Protein AF-A0A5N5X842-F1 (afdb_monomer_lite)

Foldseek 3Di:
DPDPQFKWWKKWWWFDDDPDDIFIWIFTDRPVCNVDATQKIWFWDDDQQQWIHIDIDGRDRLVPDPRTDDIDTQDMDGPVCVVVLVVLLRPQDIDHHCVVVVDVADVVGGDDRVNSVVSSSVVVVVVVVLVVLLCPQQVLLLVQLVCCVPVRNVCNVVVVVVVVVVVVVCCVPVDDCVVVVVVPVVDPPPPVVVVVLDLPQLVVLVVQLLVLLLVLLVVLQDPDPPVVSNVVSVVVNVVSVVSNCCCQPPPRPPHLDNVVCCPDLLVLLLLLLLLLLLLVLLLLLCQLLLCCQQVVDRSSLSSSLSSLLQQLLSQLLVVLVVVCVVVVFLLVLLLVLLVQLLVLLVVLLVVLLVHDDSVCSNSSNPNSNSSNSNVNSSLVLQQLPDDPVCSVSSVSSSVVSSVNSNSNNNSNSLSQLSNQLLVQLVVLPPPPPDPVVSVCLSPPSCPLVVDDPSSSVSSNNSNSRSSSCSSVSSSVSSVVSNVSSVPRDTDGDD

Secondary structure (DSSP, 8-state):
------EEEEEEEEE--TTSSPEEEEEEEETT-TTS--SEEEEEEEETTBEEEEEEEET--GGG-TTEEEEEEEEEEEGGGHHHHHHHHHHS---B-THHHH-SS-SSPPP-HHHHHHHHHHHHHHHHHHHHHHHHHHSHHHHHHHHHHHH-HHHHHHTHHHHHHHHHHHHHHHS-THHHHHHHTT-SSHHHHHHTTS-HHHHHHHHHHHHHHHHHHHHTT--S--HHHHHHHHHHHHHHHHHHHHIIIII-SS-SS-HHHHTSTHHHHHHHHHHHHHHHHHHHHHHHHHHHHTS---HHHHHHHHHHHHHHHHHHHHHHHHHHHHH---HHHHHHHHHHHHHHHHHHHHHGGG---GGGGGGHHHHHHHHHHHHHHHHHHHHHHS-GGGHHHHHHHHHHHHHHHHHHHHHHHHHHHHHHHHHHHHHH-SS---HHHHHHHHH-TTGGGGS-HHHHHHHHHHHHHHHHTHHHHHHHHHHHHHHHHHHSPPPP--

Sequence (494 aa):
MSTETTTYNVYRVLFTQRGGPDHVGIALVPAQNEDQDPRRFYNVIGTVGLGMDYDPKPGYRFNADDSYKSPTFQFQLPKTRLAEFEQIARAAEVLYDPRVLTEAKPDPPARNCAAWVDDVLAQARNCLILLGVFSRRSLGAPVGGYLIATLGWRWSFLGQLPLILICIMIVSYGLPSSLNQRMVDTNQAGARSRVSDLDFGGIISFAIAVIILLFLIQSLNTTDDQPRLLYLLVPALAVAIAVFILVEAYWAKKPLIPLNLVKTFLGGYYLGQLLLIMGRSALSSNLVPYFVRVEKASDFLASFTYVVTAVGVSVGGLVSGAIIKQTKRYKVMTIIAVGLTVLWSILIFIRYRNGCFTWELVYLFPSGGANGILFSTQFIGMSLTAPKERLATSIGIYYLSQQLGFIVGPAASVAVVQRLFANRLLEGLEGLKEKQFIDRILNELRFPDTLSEEVQGIVRSSYLHGFQFVPLLGTLCTLIMFPIVLWEKEQRIE

Radius of gyration: 28.46 Å; chains: 1; bounding box: 66×62×83 Å

Organism: NCBI:txid41062

pLDDT: mean 79.67, std 12.11, range [36.75, 96.0]

InterPro domains:
  IPR011701 Major facilitator superfamily [PF07690] (139-410)
  IPR036259 MFS transporter superfamily [G3DSA:1.20.1250.20] (124-426)
  IPR036259 MFS transporter superfamily [SSF103473] (139-487)
  IPR046670 Protein of unknown function DUF6540 [PF20174] (10-125)

Structure (mmCIF, N/CA/C/O backbone):
data_AF-A0A5N5X842-F1
#
_entry.id   AF-A0A5N5X842-F1
#
loop_
_atom_site.group_PDB
_atom_site.id
_atom_site.type_symbol
_atom_site.label_atom_id
_atom_site.label_alt_id
_atom_site.label_comp_id
_atom_site.label_asym_id
_atom_site.label_entity_id
_atom_site.label_seq_id
_atom_site.pdbx_PDB_ins_code
_atom_site.Cartn_x
_atom_site.Cartn_y
_atom_site.Cartn_z
_atom_site.occupancy
_atom_site.B_iso_or_equiv
_atom_site.auth_seq_id
_atom_site.auth_comp_id
_atom_site.auth_asym_id
_atom_site.auth_atom_id
_atom_site.pdbx_PDB_model_num
ATOM 1 N N . MET A 1 1 ? -19.858 28.726 -37.741 1.00 36.75 1 MET A N 1
ATOM 2 C CA . MET A 1 1 ? -19.844 28.863 -36.267 1.00 36.75 1 MET A CA 1
ATOM 3 C C . MET A 1 1 ? -18.474 28.421 -35.783 1.00 36.75 1 MET A C 1
ATOM 5 O O . MET A 1 1 ? -18.122 27.280 -36.048 1.00 36.75 1 MET A O 1
ATOM 9 N N . SER A 1 2 ? -17.659 29.297 -35.180 1.00 43.47 2 SER A N 1
ATOM 10 C CA . SER A 1 2 ? -16.378 28.856 -34.610 1.00 43.47 2 SER A CA 1
ATOM 11 C C . SER A 1 2 ? -16.674 28.004 -33.385 1.00 43.47 2 SER A C 1
ATOM 13 O O . SER A 1 2 ? -17.078 28.533 -32.352 1.00 43.47 2 SER A O 1
ATOM 15 N N . THR A 1 3 ? -16.508 26.692 -33.510 1.00 53.12 3 THR A N 1
ATOM 16 C CA . THR A 1 3 ? -16.485 25.784 -32.368 1.00 53.12 3 THR A CA 1
ATOM 17 C C . THR A 1 3 ? -15.419 26.283 -31.403 1.00 53.12 3 THR A C 1
ATOM 19 O O . THR A 1 3 ? -14.237 26.352 -31.754 1.00 53.12 3 THR A O 1
ATOM 22 N N . GLU A 1 4 ? -15.834 26.709 -30.210 1.00 63.12 4 GLU A N 1
ATOM 23 C CA . GLU A 1 4 ? -14.895 27.087 -29.165 1.00 63.12 4 GLU A CA 1
ATOM 24 C C . GLU A 1 4 ? -13.943 25.917 -28.924 1.00 63.12 4 GLU A C 1
ATOM 26 O O . GLU A 1 4 ? -14.364 24.791 -28.669 1.00 63.12 4 GLU A O 1
ATOM 31 N N . THR A 1 5 ? -12.641 26.171 -29.052 1.00 65.25 5 THR A N 1
ATOM 32 C CA . THR A 1 5 ? -11.627 25.154 -28.786 1.00 65.25 5 THR A CA 1
ATOM 33 C C . THR A 1 5 ? -11.741 24.726 -27.330 1.00 65.25 5 THR A C 1
ATOM 35 O O . THR A 1 5 ? -11.514 25.544 -26.441 1.00 65.25 5 THR A O 1
ATOM 38 N N . THR A 1 6 ? -12.082 23.469 -27.070 1.00 74.25 6 THR A N 1
ATOM 39 C CA . THR A 1 6 ? -12.158 22.928 -25.704 1.00 74.25 6 THR A CA 1
ATOM 40 C C . THR A 1 6 ? -10.899 22.137 -25.351 1.00 74.25 6 THR A C 1
ATOM 42 O O . THR A 1 6 ? -10.474 22.135 -24.192 1.00 74.25 6 THR A O 1
ATOM 45 N N . THR A 1 7 ? -10.231 21.550 -26.348 1.00 81.25 7 THR A N 1
ATOM 46 C CA . THR A 1 7 ? -9.018 20.737 -26.184 1.00 81.25 7 THR A CA 1
ATOM 47 C C . THR A 1 7 ? -8.018 20.972 -27.317 1.00 81.25 7 THR A C 1
ATOM 49 O O . THR A 1 7 ? -8.387 21.283 -28.448 1.00 81.25 7 THR A O 1
ATOM 52 N N . TYR A 1 8 ? -6.734 20.813 -27.008 1.00 84.00 8 TYR A N 1
ATOM 53 C CA . TYR A 1 8 ? -5.620 20.867 -27.948 1.00 84.00 8 TYR A CA 1
ATOM 54 C C . TYR A 1 8 ? -4.938 19.498 -28.033 1.00 84.00 8 TYR A C 1
ATOM 56 O O . TYR A 1 8 ? -4.604 18.906 -27.011 1.00 84.00 8 TYR A O 1
ATOM 64 N N . ASN A 1 9 ? -4.679 19.014 -29.239 1.00 84.88 9 ASN A N 1
ATOM 65 C CA . ASN A 1 9 ? -3.755 17.922 -29.507 1.00 84.88 9 ASN A CA 1
ATOM 66 C C . ASN A 1 9 ? -2.319 18.468 -29.467 1.00 84.88 9 ASN A C 1
ATOM 68 O O . ASN A 1 9 ? -1.992 19.426 -30.173 1.00 84.88 9 ASN A O 1
ATOM 72 N N . VAL A 1 10 ? -1.469 17.870 -28.631 1.00 86.25 10 VAL A N 1
ATOM 73 C CA . VAL A 1 10 ? -0.048 18.219 -28.511 1.00 86.25 10 VAL A CA 1
ATOM 74 C C . VAL A 1 10 ? 0.764 17.309 -29.429 1.00 86.25 10 VAL A C 1
ATOM 76 O O . VAL A 1 10 ? 0.723 16.084 -29.287 1.00 86.25 10 VAL A O 1
ATOM 79 N N . TYR A 1 11 ? 1.527 17.903 -30.343 1.00 84.44 11 TYR A N 1
ATOM 80 C CA . TYR A 1 11 ? 2.399 17.205 -31.285 1.00 84.44 11 TYR A CA 1
ATOM 81 C C . TYR A 1 11 ? 3.862 17.572 -31.055 1.00 84.44 11 TYR A C 1
ATOM 83 O O . TYR A 1 11 ? 4.199 18.729 -30.815 1.00 84.44 11 TYR A O 1
ATOM 91 N N . ARG A 1 12 ? 4.738 16.579 -31.199 1.00 87.94 12 ARG A N 1
ATOM 92 C CA . ARG A 1 12 ? 6.176 16.766 -31.401 1.00 87.94 12 ARG A CA 1
ATOM 93 C C . ARG A 1 12 ? 6.418 16.885 -32.900 1.00 87.94 12 ARG A C 1
ATOM 95 O O . ARG A 1 12 ? 6.076 15.959 -33.631 1.00 87.94 12 ARG A O 1
ATOM 102 N N . VAL A 1 13 ? 6.976 17.999 -33.351 1.00 86.62 13 VAL A N 1
ATOM 103 C CA . VAL A 1 13 ? 7.176 18.285 -34.777 1.00 86.62 13 VAL A CA 1
ATOM 104 C C . VAL A 1 13 ? 8.664 18.312 -35.091 1.00 86.62 13 VAL A C 1
ATOM 106 O O . VAL A 1 13 ? 9.427 18.952 -34.368 1.00 86.62 13 VAL A O 1
ATOM 109 N N . LEU A 1 14 ? 9.066 17.605 -36.149 1.00 85.75 14 LEU A N 1
ATOM 110 C CA . LEU A 1 14 ? 10.451 17.545 -36.616 1.00 85.75 14 LEU A CA 1
ATOM 111 C C . LEU A 1 14 ? 10.645 18.354 -37.901 1.00 85.75 14 LEU A C 1
ATOM 113 O O . LEU A 1 14 ? 9.838 18.239 -38.828 1.00 85.75 14 LEU A O 1
ATOM 117 N N . PHE A 1 15 ? 11.760 19.080 -37.964 1.00 84.62 15 PHE A N 1
ATOM 118 C CA . PHE A 1 15 ? 12.214 19.847 -39.122 1.00 84.62 15 PHE A CA 1
ATOM 119 C C . PHE A 1 15 ? 13.659 19.483 -39.473 1.00 84.62 15 PHE A C 1
ATOM 121 O O . PHE A 1 15 ? 14.496 19.302 -38.590 1.00 84.62 15 PHE A O 1
ATOM 128 N N . THR A 1 16 ? 13.978 19.408 -40.758 1.00 82.50 16 THR A N 1
ATOM 129 C CA . THR A 1 16 ? 15.324 19.121 -41.253 1.00 82.50 16 THR A CA 1
ATOM 130 C C . THR A 1 16 ? 16.170 20.389 -41.316 1.00 82.50 16 THR A C 1
ATOM 132 O O . THR A 1 16 ? 15.768 21.394 -41.895 1.00 82.50 16 THR A O 1
ATOM 135 N N . GLN A 1 17 ? 17.377 20.339 -40.748 1.00 77.19 17 GLN A N 1
ATOM 136 C CA . GLN A 1 17 ? 18.337 21.444 -40.791 1.00 77.19 17 GLN A CA 1
ATOM 137 C C . GLN A 1 17 ? 19.502 21.141 -41.739 1.00 77.19 17 GLN A C 1
ATOM 139 O O . GLN A 1 17 ? 19.972 20.008 -41.845 1.00 77.19 17 GLN A O 1
ATOM 144 N N . ARG A 1 18 ? 20.008 22.172 -42.430 1.00 64.25 18 ARG A N 1
ATOM 145 C CA . ARG A 1 18 ? 21.217 22.050 -43.256 1.00 64.25 18 ARG A CA 1
ATOM 146 C C . ARG A 1 18 ? 22.454 22.092 -42.358 1.00 64.25 18 ARG A C 1
ATOM 148 O O . ARG A 1 18 ? 22.755 23.130 -41.782 1.00 64.25 18 ARG A O 1
ATOM 155 N N . GLY A 1 19 ? 23.178 20.975 -42.278 1.00 64.75 19 GLY A N 1
ATOM 156 C CA . GLY A 1 19 ? 24.481 20.901 -41.604 1.00 64.75 19 GLY A CA 1
ATOM 157 C C . GLY A 1 19 ? 24.446 20.586 -40.102 1.00 64.75 19 GLY A C 1
ATOM 158 O O . GLY A 1 19 ? 25.477 20.718 -39.451 1.00 64.75 19 GLY A O 1
ATOM 159 N N . GLY A 1 20 ? 23.306 20.147 -39.553 1.00 65.31 20 GLY A N 1
ATOM 160 C CA . GLY A 1 20 ? 23.152 19.793 -38.135 1.00 65.31 20 GLY A CA 1
ATOM 161 C C . GLY A 1 20 ? 22.028 18.773 -37.883 1.00 65.31 20 GLY A C 1
ATOM 162 O O . GLY A 1 20 ? 21.376 18.345 -38.836 1.00 65.31 20 GLY A O 1
ATOM 163 N N . PRO A 1 21 ? 21.812 18.341 -36.624 1.00 68.81 21 PRO A N 1
ATOM 164 C CA . PRO A 1 21 ? 20.711 17.443 -36.264 1.00 68.81 21 PRO A CA 1
ATOM 165 C C . PRO A 1 21 ? 19.336 18.087 -36.515 1.00 68.81 21 PRO A C 1
ATOM 167 O O . PRO A 1 21 ? 19.200 19.305 -36.441 1.00 68.81 21 PRO A O 1
ATOM 170 N N . ASP A 1 22 ? 18.315 17.263 -36.784 1.00 80.00 22 ASP A N 1
ATOM 171 C CA . ASP A 1 22 ? 16.934 17.723 -37.004 1.00 80.00 22 ASP A CA 1
ATOM 172 C C . ASP A 1 22 ? 16.458 18.618 -35.834 1.00 80.00 22 ASP A C 1
ATOM 174 O O . ASP A 1 22 ? 16.663 18.306 -34.656 1.00 80.00 22 ASP A O 1
ATOM 178 N N . HIS A 1 23 ? 15.791 19.725 -36.160 1.00 82.19 23 HIS A N 1
ATOM 179 C CA . HIS A 1 23 ? 15.178 20.623 -35.187 1.00 82.19 23 HIS A CA 1
ATOM 180 C C . HIS A 1 23 ? 13.845 20.060 -34.706 1.00 82.19 23 HIS A C 1
ATOM 182 O O . HIS A 1 23 ? 13.062 19.524 -35.492 1.00 82.19 23 HIS A O 1
ATOM 188 N N . VAL A 1 24 ? 13.566 20.209 -33.413 1.00 85.31 24 VAL A N 1
ATOM 189 C CA . VAL A 1 24 ? 12.345 19.689 -32.796 1.00 85.31 24 VAL A CA 1
ATOM 190 C C . VAL A 1 24 ? 11.625 20.808 -32.058 1.00 85.31 24 VAL A C 1
ATOM 192 O O . VAL A 1 24 ? 12.235 21.542 -31.283 1.00 85.31 24 VAL A O 1
ATOM 195 N N . GLY A 1 25 ? 10.315 20.906 -32.278 1.00 86.12 25 GLY A N 1
ATOM 196 C CA . GLY A 1 25 ? 9.429 21.820 -31.559 1.00 86.12 25 GLY A CA 1
ATOM 197 C C . GLY A 1 25 ? 8.130 21.147 -31.124 1.00 86.12 25 GLY A C 1
ATOM 198 O O . GLY A 1 25 ? 7.843 20.001 -31.483 1.00 86.12 25 GLY A O 1
ATOM 199 N N . ILE A 1 26 ? 7.335 21.869 -30.340 1.00 87.50 26 ILE A N 1
ATOM 200 C CA . ILE A 1 26 ? 6.033 21.420 -29.848 1.00 87.50 26 ILE A CA 1
ATOM 201 C C . ILE A 1 26 ? 4.943 22.251 -30.505 1.00 87.50 26 ILE A C 1
ATOM 203 O O . ILE A 1 26 ? 4.969 23.477 -30.446 1.00 87.50 26 ILE A O 1
ATOM 207 N N . ALA A 1 27 ? 3.945 21.588 -31.074 1.00 86.81 27 ALA A N 1
ATOM 208 C CA . ALA A 1 27 ? 2.774 22.257 -31.607 1.00 86.81 27 ALA A CA 1
ATOM 209 C C . ALA A 1 27 ? 1.499 21.884 -30.857 1.00 86.81 27 ALA A C 1
ATOM 211 O O . ALA A 1 27 ? 1.288 20.720 -30.517 1.00 86.81 27 ALA A O 1
ATOM 212 N N . LEU A 1 28 ? 0.621 22.868 -30.661 1.00 85.19 28 LEU A N 1
ATOM 213 C CA . LEU A 1 28 ? -0.736 22.658 -30.170 1.00 85.19 28 LEU A CA 1
ATOM 214 C C . LEU A 1 28 ? -1.756 22.975 -31.263 1.00 85.19 28 LEU A C 1
ATOM 216 O O . LEU A 1 28 ? -1.876 24.114 -31.728 1.00 85.19 28 LEU A O 1
ATOM 220 N N . VAL A 1 29 ? -2.519 21.950 -31.635 1.00 83.88 29 VAL A N 1
ATOM 221 C CA . VAL A 1 29 ? -3.569 22.015 -32.658 1.00 83.88 29 VAL A CA 1
ATOM 222 C C . VAL A 1 29 ? -4.925 21.793 -31.984 1.00 83.88 29 VAL A C 1
ATOM 224 O O . VAL A 1 29 ? -5.058 20.842 -31.219 1.00 83.88 29 VAL A O 1
ATOM 227 N N . PRO A 1 30 ? -5.937 22.651 -32.188 1.00 81.50 30 PRO A N 1
ATOM 228 C CA . PRO A 1 30 ? -7.290 22.422 -31.675 1.00 81.50 30 PRO A CA 1
ATOM 229 C C . PRO A 1 30 ? -7.849 21.057 -32.106 1.00 81.50 30 PRO A C 1
ATOM 231 O O . PRO A 1 30 ? -7.972 20.796 -33.297 1.00 81.50 30 PRO A O 1
ATOM 234 N N . ALA A 1 31 ? -8.251 20.205 -31.160 1.00 73.88 31 ALA A N 1
ATOM 235 C CA . ALA A 1 31 ? -8.736 18.856 -31.484 1.00 73.88 31 ALA A CA 1
ATOM 236 C C . ALA A 1 31 ? -10.083 18.863 -32.233 1.00 73.88 31 ALA A C 1
ATOM 238 O O . ALA A 1 31 ? -10.431 17.902 -32.905 1.00 73.88 31 ALA A O 1
ATOM 239 N N . GLN A 1 32 ? -10.854 19.949 -32.117 1.00 71.62 32 GLN A N 1
ATOM 240 C CA . GLN A 1 32 ? -12.132 20.123 -32.819 1.00 71.62 32 GLN A CA 1
ATOM 241 C C . GLN A 1 32 ? -11.957 20.497 -34.298 1.00 71.62 32 GLN A C 1
ATOM 243 O O . GLN A 1 32 ? -12.951 20.592 -35.011 1.00 71.62 32 GLN A O 1
ATOM 248 N N . ASN A 1 33 ? -10.732 20.795 -34.739 1.00 67.69 33 ASN A N 1
ATOM 249 C CA . ASN A 1 33 ? -10.465 21.278 -36.088 1.00 67.69 33 ASN A CA 1
ATOM 250 C C . ASN A 1 33 ? -9.050 20.857 -36.518 1.00 67.69 33 ASN A C 1
ATOM 252 O O . ASN A 1 33 ? -8.159 21.697 -36.631 1.00 67.69 33 ASN A O 1
ATOM 256 N N . GLU A 1 34 ? -8.837 19.548 -36.693 1.00 57.22 34 GLU A N 1
ATOM 257 C CA . GLU A 1 34 ? -7.532 18.984 -37.089 1.00 57.22 34 GLU A CA 1
ATOM 258 C C . GLU A 1 34 ? -7.070 19.466 -38.475 1.00 57.22 34 GLU A C 1
ATOM 260 O O . GLU A 1 34 ? -5.869 19.601 -38.693 1.00 57.22 34 GLU A O 1
ATOM 265 N N . ASP A 1 35 ? -8.010 19.814 -39.364 1.00 56.47 35 ASP A N 1
ATOM 266 C CA . ASP A 1 35 ? -7.732 20.357 -40.703 1.00 56.47 35 ASP A CA 1
ATOM 267 C C . ASP A 1 35 ? -7.335 21.845 -40.697 1.00 56.47 35 ASP A C 1
ATOM 269 O O . ASP A 1 35 ? -6.898 22.378 -41.718 1.00 56.47 35 ASP A O 1
ATOM 273 N N . GLN A 1 36 ? -7.496 22.551 -39.568 1.00 54.28 36 GLN A N 1
ATOM 274 C CA . GLN A 1 36 ? -7.064 23.942 -39.447 1.00 54.28 36 GLN A CA 1
ATOM 275 C C . GLN A 1 36 ? -5.668 24.043 -38.847 1.00 54.28 36 GLN A C 1
ATOM 277 O O . GLN A 1 36 ? -5.344 23.424 -37.836 1.00 54.28 36 GLN A O 1
ATOM 282 N N . ASP A 1 37 ? -4.882 24.914 -39.474 1.00 55.12 37 ASP A N 1
ATOM 283 C CA . ASP A 1 37 ? -3.498 25.203 -39.148 1.00 55.12 37 ASP A CA 1
ATOM 284 C C . ASP A 1 37 ? -3.194 25.302 -37.638 1.00 55.12 37 ASP A C 1
ATOM 286 O O . ASP A 1 37 ? -4.011 25.791 -36.842 1.00 55.12 37 ASP A O 1
ATOM 290 N N . PRO A 1 38 ? -1.970 24.923 -37.236 1.00 56.31 38 PRO A N 1
ATOM 291 C CA . PRO A 1 38 ? -1.533 24.967 -35.850 1.00 56.31 38 PRO A CA 1
ATOM 292 C C . PRO A 1 38 ? -1.663 26.373 -35.282 1.00 56.31 38 PRO A C 1
ATOM 294 O O . PRO A 1 38 ? -1.144 27.345 -35.830 1.00 56.31 38 PRO A O 1
ATOM 297 N N . ARG A 1 39 ? -2.337 26.498 -34.138 1.00 64.25 39 ARG A N 1
ATOM 298 C CA . ARG A 1 39 ? -2.555 27.817 -33.536 1.00 64.25 39 ARG A CA 1
ATOM 299 C C . ARG A 1 39 ? -1.385 28.275 -32.685 1.00 64.25 39 ARG A C 1
ATOM 301 O O . ARG A 1 39 ? -1.274 29.474 -32.442 1.00 64.25 39 ARG A O 1
ATOM 308 N N . ARG A 1 40 ? -0.542 27.360 -32.197 1.00 80.50 40 ARG A N 1
ATOM 309 C CA . ARG A 1 40 ? 0.602 27.686 -31.334 1.00 80.50 40 ARG A CA 1
ATOM 310 C C . ARG A 1 40 ? 1.743 26.704 -31.560 1.00 80.50 40 ARG A C 1
ATOM 312 O O . ARG A 1 40 ? 1.528 25.493 -31.509 1.00 80.50 40 ARG A O 1
ATOM 319 N N . PHE A 1 41 ? 2.935 27.238 -31.779 1.00 83.94 41 PHE A N 1
ATOM 320 C CA . PHE A 1 41 ? 4.171 26.481 -31.898 1.00 83.94 41 PHE A CA 1
ATOM 321 C C . PHE A 1 41 ? 5.186 27.023 -30.895 1.00 83.94 41 PHE A C 1
ATOM 323 O O . PHE A 1 41 ? 5.341 28.233 -30.753 1.00 83.94 41 PHE A O 1
ATOM 330 N N . TYR A 1 42 ? 5.851 26.122 -30.186 1.00 86.44 42 TYR A N 1
ATOM 331 C CA . TYR A 1 42 ? 6.841 26.437 -29.170 1.00 86.44 42 TYR A CA 1
ATOM 332 C C . TYR A 1 42 ? 8.123 25.716 -29.530 1.00 86.44 42 TYR A C 1
ATOM 334 O O . TYR A 1 42 ? 8.143 24.488 -29.649 1.00 86.44 42 TYR A O 1
ATOM 342 N N . ASN A 1 43 ? 9.192 26.472 -29.700 1.00 86.19 43 ASN A N 1
ATOM 343 C CA . ASN A 1 43 ? 10.504 25.913 -29.931 1.00 86.19 43 ASN A CA 1
ATOM 344 C C . ASN A 1 43 ? 11.566 26.739 -29.216 1.00 86.19 43 ASN A C 1
ATOM 346 O O . ASN A 1 43 ? 11.295 27.712 -28.509 1.00 86.19 43 ASN A O 1
ATOM 350 N N . VAL A 1 44 ? 12.790 26.275 -29.392 1.00 80.38 44 VAL A N 1
ATOM 351 C CA . VAL A 1 44 ? 13.979 26.882 -28.836 1.00 80.38 44 VAL A CA 1
ATOM 352 C C . VAL A 1 44 ? 14.979 27.041 -29.971 1.00 80.38 44 VAL A C 1
ATOM 354 O O . VAL A 1 44 ? 15.313 26.059 -30.636 1.00 80.38 44 VAL A O 1
ATOM 357 N N . ILE A 1 45 ? 15.428 28.268 -30.218 1.00 76.38 45 ILE A N 1
ATOM 358 C CA . ILE A 1 45 ? 16.303 28.623 -31.339 1.00 76.38 45 ILE A CA 1
ATOM 359 C C . ILE A 1 45 ? 17.642 29.098 -30.787 1.00 76.38 45 ILE A C 1
ATOM 361 O O . ILE A 1 45 ? 17.696 29.804 -29.791 1.00 76.38 45 ILE A O 1
ATOM 365 N N . GLY A 1 46 ? 18.736 28.711 -31.428 1.00 72.00 46 GLY A N 1
ATOM 366 C CA . GLY A 1 46 ? 20.077 29.124 -31.040 1.00 72.00 46 GLY A CA 1
ATOM 367 C C . GLY A 1 46 ? 21.101 28.082 -31.443 1.00 72.00 46 GLY A C 1
ATOM 368 O O . GLY A 1 46 ? 20.800 27.154 -32.198 1.00 72.00 46 GLY A O 1
ATOM 369 N N . THR A 1 47 ? 22.318 28.237 -30.936 1.00 71.38 47 THR A N 1
ATOM 370 C CA . THR A 1 47 ? 23.408 27.312 -31.246 1.00 71.38 47 THR A CA 1
ATOM 371 C C . THR A 1 47 ? 23.580 26.350 -30.080 1.00 71.38 47 THR A C 1
ATOM 373 O O . THR A 1 47 ? 23.716 26.776 -28.934 1.00 71.38 47 THR A O 1
ATOM 376 N N . VAL A 1 48 ? 23.560 25.043 -30.361 1.00 68.19 48 VAL A N 1
ATOM 377 C CA . VAL A 1 48 ? 23.710 23.997 -29.335 1.00 68.19 48 VAL A CA 1
ATOM 378 C C . VAL A 1 48 ? 24.970 24.276 -28.505 1.00 68.19 48 VAL A C 1
ATOM 380 O O . VAL A 1 48 ? 26.055 24.394 -29.062 1.00 68.19 48 VAL A O 1
ATOM 383 N N . GLY A 1 49 ? 24.815 24.423 -27.185 1.00 62.94 49 GLY A N 1
ATOM 384 C CA . GLY A 1 49 ? 25.902 24.715 -26.239 1.00 62.94 49 GLY A CA 1
ATOM 385 C C . GLY A 1 49 ? 26.291 26.189 -26.074 1.00 62.94 49 GLY A C 1
ATOM 386 O O . GLY A 1 49 ? 26.835 26.553 -25.039 1.00 62.94 49 GLY A O 1
ATOM 387 N N . LEU A 1 50 ? 25.965 27.063 -27.024 1.00 65.31 50 LEU A N 1
ATOM 388 C CA . LEU A 1 50 ? 26.339 28.487 -26.993 1.00 65.31 50 LEU A CA 1
ATOM 389 C C . LEU A 1 50 ? 25.238 29.409 -26.460 1.00 65.31 50 LEU A C 1
ATOM 391 O O . LEU A 1 50 ? 25.438 30.617 -26.356 1.00 65.31 50 LEU A O 1
ATOM 395 N N . GLY A 1 51 ? 24.094 28.835 -26.100 1.00 66.19 51 GLY A N 1
ATOM 396 C CA . GLY A 1 51 ? 22.899 29.571 -25.732 1.00 66.19 51 GLY A CA 1
ATOM 397 C C . GLY A 1 51 ? 21.799 29.340 -26.755 1.00 66.19 51 GLY A C 1
ATOM 398 O O . GLY A 1 51 ? 22.003 29.316 -27.973 1.00 66.19 51 GLY A O 1
ATOM 399 N N . MET A 1 52 ? 20.616 29.119 -26.219 1.00 73.31 52 MET A N 1
ATOM 400 C CA . MET A 1 52 ? 19.403 28.861 -26.953 1.00 73.31 52 MET A CA 1
ATOM 401 C C . MET A 1 52 ? 18.310 29.697 -26.281 1.00 73.31 52 MET A C 1
ATOM 403 O O . MET A 1 52 ? 18.305 29.808 -25.057 1.00 73.31 52 MET A O 1
ATOM 407 N N . ASP A 1 53 ? 17.411 30.280 -27.064 1.00 78.00 53 ASP A N 1
ATOM 408 C CA . ASP A 1 53 ? 16.346 31.159 -26.591 1.00 78.00 53 ASP A CA 1
ATOM 409 C C . ASP A 1 53 ? 14.980 30.552 -26.905 1.00 78.00 53 ASP A C 1
ATOM 411 O O . ASP A 1 53 ? 14.762 29.948 -27.958 1.00 78.00 53 ASP A O 1
ATOM 415 N N . TYR A 1 54 ? 14.048 30.705 -25.967 1.00 79.94 54 TYR A N 1
ATOM 416 C CA . TYR A 1 54 ? 12.664 30.276 -26.134 1.00 79.94 54 TYR A CA 1
ATOM 417 C C . TYR A 1 54 ? 11.920 31.214 -27.095 1.00 79.94 54 TYR A C 1
ATOM 419 O O . TYR A 1 54 ? 11.743 32.393 -26.785 1.00 79.94 54 TYR A O 1
ATOM 427 N N . ASP A 1 55 ? 11.446 30.681 -28.225 1.00 80.81 55 ASP A N 1
ATOM 428 C CA . ASP A 1 55 ? 10.766 31.439 -29.285 1.00 80.81 55 ASP A CA 1
ATOM 429 C C . ASP A 1 55 ? 9.323 30.929 -29.496 1.00 80.81 55 ASP A C 1
ATOM 431 O O . ASP A 1 55 ? 9.064 30.008 -30.273 1.00 80.81 55 ASP A O 1
ATOM 435 N N . PRO A 1 56 ? 8.327 31.462 -28.766 1.00 82.06 56 PRO A N 1
ATOM 436 C CA . PRO A 1 56 ? 6.938 31.077 -28.966 1.00 82.06 56 PRO A CA 1
ATOM 437 C C . PRO A 1 56 ? 6.379 31.730 -30.239 1.00 82.06 56 PRO A C 1
ATOM 439 O O . PRO A 1 56 ? 6.221 32.949 -30.305 1.00 82.06 56 PRO A O 1
ATOM 442 N N . LYS A 1 57 ? 5.977 30.919 -31.222 1.00 81.69 57 LYS A N 1
ATOM 443 C CA . LYS A 1 57 ? 5.353 31.384 -32.469 1.00 81.69 57 LYS A CA 1
ATOM 444 C C . LYS A 1 57 ? 3.838 31.129 -32.465 1.00 81.69 57 LYS A C 1
ATOM 446 O O . LYS A 1 57 ? 3.387 30.014 -32.766 1.00 81.69 57 LYS A O 1
ATOM 451 N N . PRO A 1 58 ? 3.006 32.133 -32.134 1.00 76.38 58 PRO A N 1
ATOM 452 C CA . PRO A 1 58 ? 1.560 32.015 -32.281 1.00 76.38 58 PRO A CA 1
ATOM 453 C C . PRO A 1 58 ? 1.177 31.963 -33.769 1.00 76.38 58 PRO A C 1
ATOM 455 O O . PRO A 1 58 ? 1.678 32.737 -34.577 1.00 76.38 58 PRO A O 1
ATOM 458 N N . GLY A 1 59 ? 0.278 31.049 -34.137 1.00 68.75 59 GLY A N 1
ATOM 459 C CA . GLY A 1 59 ? -0.245 30.902 -35.502 1.00 68.75 59 GLY A CA 1
ATOM 460 C C . GLY A 1 59 ? 0.742 30.345 -36.534 1.00 68.75 59 GLY A C 1
ATOM 461 O O . GLY A 1 59 ? 0.521 30.514 -37.732 1.00 68.75 59 GLY A O 1
ATOM 462 N N . TYR A 1 60 ? 1.838 29.714 -36.100 1.00 74.94 60 TYR A N 1
ATOM 463 C CA . TYR A 1 60 ? 2.856 29.186 -37.008 1.00 74.94 60 TYR A CA 1
ATOM 464 C C . TYR A 1 60 ? 2.368 27.966 -37.798 1.00 74.94 60 TYR A C 1
ATOM 466 O O . TYR A 1 60 ? 2.039 26.923 -37.227 1.00 74.94 60 TYR A O 1
ATOM 474 N N . ARG A 1 61 ? 2.403 28.075 -39.128 1.00 72.75 61 ARG A N 1
ATOM 475 C CA . ARG A 1 61 ? 2.041 27.002 -40.061 1.00 72.75 61 ARG A CA 1
ATOM 476 C C . ARG A 1 61 ? 3.232 26.097 -40.344 1.00 72.75 61 ARG A C 1
ATOM 478 O O . ARG A 1 61 ? 3.865 26.212 -41.386 1.00 72.75 61 ARG A O 1
ATOM 485 N N . PHE A 1 62 ? 3.523 25.173 -39.431 1.00 71.94 62 PHE A N 1
ATOM 486 C CA . PHE A 1 62 ? 4.658 24.265 -39.621 1.00 71.94 62 PHE A CA 1
ATOM 487 C C . PHE A 1 62 ? 4.507 23.324 -40.827 1.00 71.94 62 PHE A C 1
ATOM 489 O O . PHE A 1 62 ? 5.513 22.934 -41.394 1.00 71.94 62 PHE A O 1
ATOM 496 N N . ASN A 1 63 ? 3.282 22.983 -41.251 1.00 70.69 63 ASN A N 1
ATOM 497 C CA . ASN A 1 63 ? 3.051 22.121 -42.422 1.00 70.69 63 ASN A CA 1
ATOM 498 C C . ASN A 1 63 ? 3.417 22.789 -43.760 1.00 70.69 63 ASN A C 1
ATOM 500 O O . ASN A 1 63 ? 3.554 22.094 -44.758 1.00 70.69 63 ASN A O 1
ATOM 504 N N . ALA A 1 64 ? 3.519 24.122 -43.794 1.00 73.81 64 ALA A N 1
ATOM 505 C CA . ALA A 1 64 ? 3.853 24.888 -44.996 1.00 73.81 64 ALA A CA 1
ATOM 506 C C . ALA A 1 64 ? 5.361 25.175 -45.119 1.00 73.81 64 ALA A C 1
ATOM 508 O O . ALA A 1 64 ? 5.781 25.850 -46.053 1.00 73.81 64 ALA A O 1
ATOM 509 N N . ASP A 1 65 ? 6.155 24.721 -44.150 1.00 76.75 65 ASP A N 1
ATOM 510 C CA . ASP A 1 65 ? 7.600 24.901 -44.122 1.00 76.75 65 ASP A CA 1
ATOM 511 C C . ASP A 1 65 ? 8.273 23.772 -44.915 1.00 76.75 65 ASP A C 1
ATOM 513 O O . ASP A 1 65 ? 8.067 22.598 -44.610 1.00 76.75 65 ASP A O 1
ATOM 517 N N . ASP A 1 66 ? 9.106 24.110 -45.901 1.00 74.62 66 ASP A N 1
ATOM 518 C CA . ASP A 1 66 ? 9.819 23.131 -46.739 1.00 74.62 66 ASP A CA 1
ATOM 519 C C . ASP A 1 66 ? 10.752 22.212 -45.928 1.00 74.62 66 ASP A C 1
ATOM 521 O O . ASP A 1 66 ? 11.149 21.142 -46.391 1.00 74.62 66 ASP A O 1
ATOM 525 N N . SER A 1 67 ? 11.124 22.627 -44.713 1.00 78.75 67 SER A N 1
ATOM 526 C CA . SER A 1 67 ? 11.946 21.835 -43.799 1.00 78.75 67 SER A CA 1
ATOM 527 C C . SER A 1 67 ? 11.146 20.839 -42.952 1.00 78.75 67 SER A C 1
ATOM 529 O O . SER A 1 67 ? 11.746 20.010 -42.268 1.00 78.75 67 SER A O 1
ATOM 531 N N . TYR A 1 68 ? 9.813 20.882 -42.972 1.00 80.88 68 TYR A N 1
ATOM 532 C CA . TYR A 1 68 ? 8.959 20.007 -42.172 1.00 80.88 68 TYR A CA 1
ATOM 533 C C . TYR A 1 68 ? 9.048 18.538 -42.594 1.00 80.88 68 TYR A C 1
ATOM 535 O O . TYR A 1 68 ? 9.023 18.199 -43.775 1.00 80.88 68 TYR A O 1
ATOM 543 N N . LYS A 1 69 ? 9.097 17.640 -41.603 1.00 82.25 69 LYS A N 1
ATOM 544 C CA . LYS A 1 69 ? 9.262 16.201 -41.835 1.00 82.25 69 LYS A CA 1
ATOM 545 C C . LYS A 1 69 ? 8.086 15.370 -41.348 1.00 82.25 69 LYS A C 1
ATOM 547 O O . LYS A 1 69 ? 7.535 14.579 -42.105 1.00 82.25 69 LYS A O 1
ATOM 552 N N . SER A 1 70 ? 7.735 15.480 -40.065 1.00 78.69 70 SER A N 1
ATOM 553 C CA . SER A 1 70 ? 6.633 14.690 -39.502 1.00 78.69 70 SER A CA 1
ATOM 554 C C . SER A 1 70 ? 6.087 15.265 -38.191 1.00 78.69 70 SER A C 1
ATOM 556 O O . SER A 1 70 ? 6.860 15.821 -37.398 1.00 78.69 70 SER A O 1
ATOM 558 N N . PRO A 1 71 ? 4.782 15.075 -37.913 1.00 82.62 71 PRO A N 1
ATOM 559 C CA . PRO A 1 71 ? 4.183 15.317 -36.613 1.00 82.62 71 PRO A CA 1
ATOM 560 C C . PRO A 1 71 ? 4.012 13.987 -35.855 1.00 82.62 71 PRO A C 1
ATOM 562 O O . PRO A 1 71 ? 3.475 13.011 -36.372 1.00 82.62 71 PRO A O 1
ATOM 565 N N . THR A 1 72 ? 4.426 13.928 -34.593 1.00 82.94 72 THR A N 1
ATOM 566 C CA . THR A 1 72 ? 4.164 12.781 -33.709 1.00 82.94 72 THR A CA 1
ATOM 567 C C . THR A 1 72 ? 3.214 13.207 -32.601 1.00 82.94 72 THR A C 1
ATOM 569 O O . THR A 1 72 ? 3.580 14.027 -31.756 1.00 82.94 72 THR A O 1
ATOM 572 N N . PHE A 1 73 ? 1.999 12.656 -32.589 1.00 84.56 73 PHE A N 1
ATOM 573 C CA . PHE A 1 73 ? 1.021 12.917 -31.531 1.00 84.56 73 PHE A CA 1
ATOM 574 C C . PHE A 1 73 ? 1.546 12.455 -30.165 1.00 84.56 73 PHE A C 1
ATOM 576 O O . PHE A 1 73 ? 2.110 11.367 -30.043 1.00 84.56 73 PHE A O 1
ATOM 583 N N . GLN A 1 74 ? 1.353 13.280 -29.135 1.00 83.12 74 GLN A N 1
ATOM 584 C CA . GLN A 1 74 ? 1.822 13.001 -27.778 1.00 83.12 74 GLN A CA 1
ATOM 585 C C . GLN A 1 74 ? 0.672 12.744 -26.806 1.00 83.12 74 GLN A C 1
ATOM 587 O O . GLN A 1 74 ? 0.627 11.677 -26.187 1.00 83.12 74 GLN A O 1
ATOM 592 N N . PHE A 1 75 ? -0.212 13.729 -26.628 1.00 81.69 75 PHE A N 1
ATOM 593 C CA . PHE A 1 75 ? -1.377 13.674 -25.739 1.00 81.69 75 PHE A CA 1
ATOM 594 C C . PHE A 1 75 ? -2.339 14.844 -26.014 1.00 81.69 75 PHE A C 1
ATOM 596 O O . PHE A 1 75 ? -2.012 15.772 -26.752 1.00 81.69 75 PHE A O 1
ATOM 603 N N . GLN A 1 76 ? -3.520 14.815 -25.392 1.00 83.31 76 GLN A N 1
ATOM 604 C CA . GLN A 1 76 ? -4.495 15.911 -25.418 1.00 83.31 76 GLN A CA 1
ATOM 605 C C . GLN A 1 76 ? -4.394 16.805 -24.174 1.00 83.31 76 GLN A C 1
ATOM 607 O O . GLN A 1 76 ? -4.308 16.311 -23.049 1.00 83.31 76 GLN A O 1
ATOM 612 N N . LEU A 1 77 ? -4.448 18.122 -24.379 1.00 82.06 77 LEU A N 1
ATOM 613 C CA . LEU A 1 77 ? -4.400 19.168 -23.360 1.00 82.06 77 LEU A CA 1
ATOM 614 C C . LEU A 1 77 ? -5.724 19.961 -23.335 1.00 82.06 77 LEU A C 1
ATOM 616 O O . LEU A 1 77 ? -6.076 20.594 -24.330 1.00 82.06 77 LEU A O 1
ATOM 620 N N . PRO A 1 78 ? -6.462 20.000 -22.213 1.00 82.56 78 PRO A N 1
ATOM 621 C CA . PRO A 1 78 ? -7.628 20.874 -22.066 1.00 82.56 78 PRO A CA 1
ATOM 622 C C . PRO A 1 78 ? -7.257 22.361 -22.175 1.00 82.56 78 PRO A C 1
ATOM 624 O O . PRO A 1 78 ? -6.256 22.787 -21.600 1.00 82.56 78 PRO A O 1
ATOM 627 N N . LYS A 1 79 ? -8.083 23.186 -22.840 1.00 82.06 79 LYS A N 1
ATOM 628 C CA . LYS A 1 79 ? -7.814 24.634 -23.002 1.00 82.06 79 LYS A CA 1
ATOM 629 C C . LYS A 1 79 ? -7.628 25.364 -21.668 1.00 82.06 79 LYS A C 1
ATOM 631 O O . LYS A 1 79 ? -6.826 26.289 -21.591 1.00 82.06 79 LYS A O 1
ATOM 636 N N . THR A 1 80 ? -8.315 24.927 -20.615 1.00 81.00 80 THR A N 1
ATOM 637 C CA . THR A 1 80 ? -8.186 25.470 -19.251 1.00 81.00 80 THR A CA 1
ATOM 638 C C . THR A 1 80 ? -6.770 25.366 -18.680 1.00 81.00 80 THR A C 1
ATOM 640 O O . THR A 1 80 ? -6.425 26.119 -17.779 1.00 81.00 80 THR A O 1
ATOM 643 N N . ARG A 1 81 ? -5.941 24.459 -19.209 1.00 80.31 81 ARG A N 1
ATOM 644 C CA . ARG A 1 81 ? -4.574 24.174 -18.746 1.00 80.31 81 ARG A CA 1
ATOM 645 C C . ARG A 1 81 ? -3.491 24.740 -19.664 1.00 80.31 81 ARG A C 1
ATOM 647 O O . ARG A 1 81 ? -2.311 24.475 -19.464 1.00 80.31 81 ARG A O 1
ATOM 654 N N . LEU A 1 82 ? -3.877 25.531 -20.664 1.00 83.25 82 LEU A N 1
ATOM 655 C CA . LEU A 1 82 ? -2.940 26.114 -21.620 1.00 83.25 82 LEU A CA 1
ATOM 656 C C . LEU A 1 82 ? -1.919 27.040 -20.943 1.00 83.25 82 LEU A C 1
ATOM 658 O O . LEU A 1 82 ? -0.737 26.955 -21.246 1.00 83.25 82 LEU A O 1
ATOM 662 N N . ALA A 1 83 ? -2.361 27.865 -19.988 1.00 82.44 83 ALA A N 1
ATOM 663 C CA . ALA A 1 83 ? -1.482 28.788 -19.267 1.00 82.44 83 ALA A CA 1
ATOM 664 C C . ALA A 1 83 ? -0.397 28.056 -18.454 1.00 82.44 83 ALA A C 1
ATOM 666 O O . ALA A 1 83 ? 0.757 28.473 -18.437 1.00 82.44 83 ALA A O 1
ATOM 667 N N . GLU A 1 84 ? -0.747 26.928 -17.829 1.00 80.44 84 GLU A N 1
ATOM 668 C CA . GLU A 1 84 ? 0.208 26.093 -17.089 1.00 80.44 84 GLU A CA 1
ATOM 669 C C . GLU A 1 84 ? 1.222 25.439 -18.029 1.00 80.44 84 GLU A C 1
ATOM 671 O O . GLU A 1 84 ? 2.412 25.405 -17.728 1.00 80.44 84 GLU A O 1
ATOM 676 N N . PHE A 1 85 ? 0.772 24.958 -19.193 1.00 84.25 85 PHE A N 1
ATOM 677 C CA . PHE A 1 85 ? 1.665 24.410 -20.211 1.00 84.25 85 PHE A CA 1
ATOM 678 C C . PHE A 1 85 ? 2.665 25.460 -20.716 1.00 84.25 85 PHE A C 1
ATOM 680 O O . PHE A 1 85 ? 3.856 25.175 -20.820 1.00 84.25 85 PHE A O 1
ATOM 687 N N . GLU A 1 86 ? 2.209 26.687 -20.977 1.00 85.06 86 GLU A N 1
ATOM 688 C CA . GLU A 1 86 ? 3.077 27.795 -21.395 1.00 85.06 86 GLU A CA 1
ATOM 689 C C . GLU A 1 86 ? 4.080 28.192 -20.309 1.00 85.06 86 GLU A C 1
ATOM 691 O O . GLU A 1 86 ? 5.229 28.510 -20.617 1.00 85.06 86 GLU A O 1
ATOM 696 N N . GLN A 1 87 ? 3.673 28.131 -19.039 1.00 84.12 87 GLN A N 1
ATOM 697 C CA . GLN A 1 87 ? 4.569 28.366 -17.913 1.00 84.12 87 GLN A CA 1
ATOM 698 C C . GLN A 1 87 ? 5.641 27.274 -17.806 1.00 84.12 87 GLN A C 1
ATOM 700 O O . GLN A 1 87 ? 6.804 27.602 -17.590 1.00 84.12 87 GLN A O 1
ATOM 705 N N . ILE A 1 88 ? 5.280 26.001 -18.006 1.00 83.44 88 ILE A N 1
ATOM 706 C CA . ILE A 1 88 ? 6.234 24.879 -18.039 1.00 83.44 88 ILE A CA 1
ATOM 707 C C . ILE A 1 88 ? 7.220 25.048 -19.199 1.00 83.44 88 ILE A C 1
ATOM 709 O O . ILE A 1 88 ? 8.424 24.939 -18.989 1.00 83.44 88 ILE A O 1
ATOM 713 N N . ALA A 1 89 ? 6.726 25.358 -20.401 1.00 82.94 89 ALA A N 1
ATOM 714 C CA . ALA A 1 89 ? 7.570 25.567 -21.575 1.00 82.94 89 ALA A CA 1
ATOM 715 C C . ALA A 1 89 ? 8.561 26.725 -21.366 1.00 82.94 89 ALA A C 1
ATOM 717 O O . ALA A 1 89 ? 9.743 26.583 -21.661 1.00 82.94 89 ALA A O 1
ATOM 718 N N . ARG A 1 90 ? 8.109 27.845 -20.790 1.00 82.81 90 ARG A N 1
ATOM 719 C CA . ARG A 1 90 ? 8.970 28.999 -20.489 1.00 82.81 90 ARG A CA 1
ATOM 720 C C . ARG A 1 90 ? 9.965 28.734 -19.349 1.00 82.81 90 ARG A C 1
ATOM 722 O O . ARG A 1 90 ? 11.040 29.320 -19.352 1.00 82.81 90 ARG A O 1
ATOM 729 N N . ALA A 1 91 ? 9.599 27.919 -18.359 1.00 79.44 91 ALA A N 1
ATOM 730 C CA . ALA A 1 91 ? 10.434 27.637 -17.189 1.00 79.44 91 ALA A CA 1
ATOM 731 C C . ALA A 1 91 ? 11.475 26.529 -17.422 1.00 79.44 91 ALA A C 1
ATOM 733 O O . ALA A 1 91 ? 12.393 26.389 -16.616 1.00 79.44 91 ALA A O 1
ATOM 734 N N . ALA A 1 92 ? 11.330 25.731 -18.482 1.00 76.25 92 ALA A N 1
ATOM 735 C CA . ALA A 1 92 ? 12.312 24.720 -18.848 1.00 76.25 92 ALA A CA 1
ATOM 736 C C . ALA A 1 92 ? 13.639 25.388 -19.247 1.00 76.25 92 ALA A C 1
ATOM 738 O O . ALA A 1 92 ? 13.664 26.240 -20.136 1.00 76.25 92 ALA A O 1
ATOM 739 N N . GLU A 1 93 ? 14.726 25.008 -18.567 1.00 65.12 93 GLU A N 1
ATOM 740 C CA . GLU A 1 93 ? 16.053 25.607 -18.744 1.00 65.12 93 GLU A CA 1
ATOM 741 C C . GLU A 1 93 ? 16.501 25.577 -20.206 1.00 65.12 93 GLU A C 1
ATOM 743 O O . GLU A 1 93 ? 16.457 24.538 -20.874 1.00 65.12 93 GLU A O 1
ATOM 748 N N . VAL A 1 94 ? 16.974 26.726 -20.683 1.00 61.81 94 VAL A N 1
ATOM 749 C CA . VAL A 1 94 ? 17.496 26.880 -22.035 1.00 61.81 94 VAL A CA 1
ATOM 750 C C . VAL A 1 94 ? 19.019 26.984 -21.963 1.00 61.81 94 VAL A C 1
ATOM 752 O O . VAL A 1 94 ? 19.574 27.730 -21.159 1.00 61.81 94 VAL A O 1
ATOM 755 N N . LEU A 1 95 ? 19.697 26.106 -22.702 1.00 60.28 95 LEU A N 1
ATOM 756 C CA . LEU A 1 95 ? 21.010 25.593 -22.308 1.00 60.28 95 LEU A CA 1
ATOM 757 C C . LEU A 1 95 ? 22.188 26.360 -22.918 1.00 60.28 95 LEU A C 1
ATOM 759 O O . LEU A 1 95 ? 22.377 26.374 -24.135 1.00 60.28 95 LEU A O 1
ATOM 763 N N . TYR A 1 96 ? 23.033 26.887 -22.031 1.00 64.06 96 TYR A N 1
ATOM 764 C CA . TYR A 1 96 ? 24.436 27.215 -22.279 1.00 64.06 96 TYR A CA 1
ATOM 765 C C . TYR A 1 96 ? 25.306 26.081 -21.709 1.00 64.06 96 TYR A C 1
ATOM 767 O O . TYR A 1 96 ? 25.213 25.770 -20.522 1.00 64.06 96 TYR A O 1
ATOM 775 N N . ASP A 1 97 ? 26.131 25.448 -22.545 1.00 67.94 97 ASP A N 1
ATOM 776 C CA . ASP A 1 97 ? 27.092 24.411 -22.153 1.00 67.94 97 ASP A CA 1
ATOM 777 C C . ASP A 1 97 ? 28.482 24.788 -22.698 1.00 67.94 97 ASP A C 1
ATOM 779 O O . ASP A 1 97 ? 28.769 24.565 -23.880 1.00 67.94 97 ASP A O 1
ATOM 783 N N . PRO A 1 98 ? 29.371 25.355 -21.860 1.00 67.12 98 PRO A N 1
ATOM 784 C CA . PRO A 1 98 ? 30.663 25.869 -22.307 1.00 67.12 98 PRO A CA 1
ATOM 785 C C . PRO A 1 98 ? 31.591 24.776 -22.857 1.00 67.12 98 PRO A C 1
ATOM 787 O O . PRO A 1 98 ? 32.546 25.095 -23.562 1.00 67.12 98 PRO A O 1
ATOM 790 N N . ARG A 1 99 ? 31.305 23.490 -22.595 1.00 73.38 99 ARG A N 1
ATOM 791 C CA . ARG A 1 99 ? 32.101 22.356 -23.096 1.00 73.38 99 ARG A CA 1
ATOM 792 C C . ARG A 1 99 ? 32.066 22.238 -24.616 1.00 73.38 99 ARG A C 1
ATOM 794 O O . ARG A 1 99 ? 33.011 21.727 -25.205 1.00 73.38 99 ARG A O 1
ATOM 801 N N . VAL A 1 100 ? 31.026 22.764 -25.265 1.00 69.44 100 VAL A N 1
ATOM 802 C CA . VAL A 1 100 ? 30.899 22.748 -26.733 1.00 69.44 100 VAL A CA 1
ATOM 803 C C . VAL A 1 100 ? 31.936 23.648 -27.419 1.00 69.44 100 VAL A C 1
ATOM 805 O O . VAL A 1 100 ? 32.235 23.454 -28.593 1.00 69.44 100 VAL A O 1
ATOM 808 N N . LEU A 1 101 ? 32.536 24.596 -26.689 1.00 69.62 101 LEU A N 1
ATOM 809 C CA . LEU A 1 101 ? 33.631 25.434 -27.191 1.00 69.62 101 LEU A CA 1
ATOM 810 C C . LEU A 1 101 ? 35.003 24.752 -27.106 1.00 69.62 101 LEU A C 1
ATOM 812 O O . LEU A 1 101 ? 35.904 25.100 -27.866 1.00 69.62 101 LEU A O 1
ATOM 816 N N . THR A 1 102 ? 35.177 23.813 -26.175 1.00 69.88 102 THR A N 1
ATOM 817 C CA . THR A 1 102 ? 36.475 23.195 -25.863 1.00 69.88 102 THR A CA 1
ATOM 818 C C . THR A 1 102 ? 36.590 21.752 -26.347 1.00 69.88 102 THR A C 1
ATOM 820 O O . THR A 1 102 ? 37.698 21.281 -26.594 1.00 69.88 102 THR A O 1
ATOM 823 N N . GLU A 1 103 ? 35.471 21.041 -26.499 1.00 75.44 103 GLU A N 1
ATOM 824 C CA . GLU A 1 103 ? 35.423 19.619 -26.843 1.00 75.44 103 GLU A CA 1
ATOM 825 C C . GLU A 1 103 ? 34.689 19.400 -28.174 1.00 75.44 103 GLU A C 1
ATOM 827 O O . GLU A 1 103 ? 33.546 19.813 -28.350 1.00 75.44 103 GLU A O 1
ATOM 832 N N . ALA A 1 104 ? 35.317 18.686 -29.116 1.00 63.62 104 ALA A N 1
ATOM 833 C CA . ALA A 1 104 ? 34.707 18.395 -30.420 1.00 63.62 104 ALA A CA 1
ATOM 834 C C . ALA A 1 104 ? 33.524 17.404 -30.337 1.00 63.62 104 ALA A C 1
ATOM 836 O O . ALA A 1 104 ? 32.658 17.395 -31.212 1.00 63.62 104 ALA A O 1
ATOM 837 N N . LYS A 1 105 ? 33.499 16.547 -29.306 1.00 70.25 105 LYS A N 1
ATOM 838 C CA . LYS A 1 105 ? 32.417 15.596 -28.998 1.00 70.25 105 LYS A CA 1
ATOM 839 C C . LYS A 1 105 ? 32.314 15.426 -27.475 1.00 70.25 105 LYS A C 1
ATOM 841 O O . LYS A 1 105 ? 32.942 14.509 -26.948 1.00 70.25 105 LYS A O 1
ATOM 846 N N . PRO A 1 106 ? 31.582 16.307 -26.776 1.00 65.75 106 PRO A N 1
ATOM 847 C CA . PRO A 1 106 ? 31.418 16.195 -25.333 1.00 65.75 106 PRO A CA 1
ATOM 848 C C . PRO A 1 106 ? 30.655 14.918 -24.963 1.00 65.75 106 PRO A C 1
ATOM 850 O O . PRO A 1 106 ? 29.687 14.556 -25.637 1.00 65.75 106 PRO A O 1
ATOM 853 N N . ASP A 1 107 ? 31.093 14.246 -23.898 1.00 65.75 107 ASP A N 1
ATOM 854 C CA . ASP A 1 107 ? 30.427 13.076 -23.315 1.00 65.75 107 ASP A CA 1
ATOM 855 C C . ASP A 1 107 ? 30.060 13.375 -21.847 1.00 65.75 107 ASP A C 1
ATOM 857 O O . ASP A 1 107 ? 30.954 13.613 -21.027 1.00 65.75 107 ASP A O 1
ATOM 861 N N . PRO A 1 108 ? 28.765 13.433 -21.481 1.00 66.75 108 PRO A N 1
ATOM 862 C CA . PRO A 1 108 ? 27.583 13.218 -22.324 1.00 66.75 108 PRO A CA 1
ATOM 863 C C . PRO A 1 108 ? 27.356 14.336 -23.361 1.00 66.75 108 PRO A C 1
ATOM 865 O O . PRO A 1 108 ? 27.770 15.477 -23.127 1.00 66.75 108 PRO A O 1
ATOM 868 N N . PRO A 1 109 ? 26.657 14.037 -24.477 1.00 69.38 109 PRO A N 1
ATOM 869 C CA . PRO A 1 109 ? 26.419 14.987 -25.561 1.00 69.38 109 PRO A CA 1
ATOM 870 C C . PRO A 1 109 ? 25.689 16.239 -25.077 1.00 69.38 109 PRO A C 1
ATOM 872 O O . PRO A 1 109 ? 24.789 16.176 -24.235 1.00 69.38 109 PRO A O 1
ATOM 875 N N . ALA A 1 110 ? 26.063 17.383 -25.652 1.00 70.12 110 ALA A N 1
ATOM 876 C CA . ALA A 1 110 ? 25.461 18.666 -25.327 1.00 70.12 110 ALA A CA 1
ATOM 877 C C . ALA A 1 110 ? 23.948 18.640 -25.571 1.00 70.12 110 ALA A C 1
ATOM 879 O O . ALA A 1 110 ? 23.458 18.163 -26.600 1.00 70.12 110 ALA A O 1
ATOM 880 N N . ARG A 1 111 ? 23.196 19.155 -24.598 1.00 72.62 111 ARG A N 1
ATOM 881 C CA . ARG A 1 111 ? 21.733 19.135 -24.636 1.00 72.62 111 ARG A CA 1
ATOM 882 C C . ARG A 1 111 ? 21.232 20.054 -25.758 1.00 72.62 111 ARG A C 1
ATOM 884 O O . ARG A 1 111 ? 21.626 21.214 -25.847 1.00 72.62 111 ARG A O 1
ATOM 891 N N . ASN A 1 112 ? 20.361 19.526 -26.614 1.00 76.19 112 ASN A N 1
ATOM 892 C CA . ASN A 1 112 ? 19.830 20.204 -27.799 1.00 76.19 112 ASN A CA 1
ATOM 893 C C . ASN A 1 112 ? 18.326 20.515 -27.656 1.00 76.19 112 ASN A C 1
ATOM 895 O O . ASN A 1 112 ? 17.702 20.206 -26.640 1.00 76.19 112 ASN A O 1
ATOM 899 N N . CYS A 1 113 ? 17.724 21.099 -28.697 1.00 75.44 113 CYS A N 1
ATOM 900 C CA . CYS A 1 113 ? 16.288 21.401 -28.733 1.00 75.44 113 CYS A CA 1
ATOM 901 C C . CYS A 1 113 ? 15.395 20.166 -28.502 1.00 75.44 113 CYS A C 1
ATOM 903 O O . CYS A 1 113 ? 14.351 20.283 -27.864 1.00 75.44 113 CYS A O 1
ATOM 905 N N . ALA A 1 114 ? 15.814 18.971 -28.935 1.00 79.81 114 ALA A N 1
ATOM 906 C CA . ALA A 1 114 ? 15.072 17.738 -28.678 1.00 79.81 114 ALA A CA 1
ATOM 907 C C . ALA A 1 114 ? 15.010 17.404 -27.178 1.00 79.81 114 ALA A C 1
ATOM 909 O O . ALA A 1 114 ? 13.937 17.071 -26.684 1.00 79.81 114 ALA A O 1
ATOM 910 N N . ALA A 1 115 ? 16.116 17.575 -26.446 1.00 78.12 115 ALA A N 1
ATOM 911 C CA . ALA A 1 115 ? 16.152 17.360 -24.999 1.00 78.12 115 ALA A CA 1
ATOM 912 C C . ALA A 1 115 ? 15.241 18.340 -24.234 1.00 78.12 115 ALA A C 1
ATOM 914 O O . ALA A 1 115 ? 14.583 17.937 -23.277 1.00 78.12 115 ALA A O 1
ATOM 915 N N . TRP A 1 116 ? 15.162 19.602 -24.676 1.00 84.69 116 TRP A N 1
ATOM 916 C CA . TRP A 1 116 ? 14.219 20.580 -24.118 1.00 84.69 116 TRP A CA 1
ATOM 917 C C . TRP A 1 116 ? 12.762 20.166 -24.370 1.00 84.69 116 TRP A C 1
ATOM 919 O O . TRP A 1 116 ? 11.949 20.164 -23.446 1.00 84.69 116 TRP A O 1
ATOM 929 N N . VAL A 1 117 ? 12.435 19.744 -25.600 1.00 84.50 117 VAL A N 1
ATOM 930 C CA . VAL A 1 117 ? 11.090 19.252 -25.943 1.00 84.50 117 VAL A CA 1
ATOM 931 C C . VAL A 1 117 ? 10.713 18.042 -25.087 1.00 84.50 117 VAL A C 1
ATOM 933 O O . VAL A 1 117 ? 9.590 17.976 -24.583 1.00 84.50 117 VAL A O 1
ATOM 936 N N . ASP A 1 118 ? 11.640 17.106 -24.892 1.00 82.69 118 ASP A N 1
ATOM 937 C CA . ASP A 1 118 ? 11.408 15.907 -24.089 1.00 82.69 118 ASP A CA 1
ATOM 938 C C . ASP A 1 118 ? 11.145 16.257 -22.610 1.00 82.69 118 ASP A C 1
ATOM 940 O O . ASP A 1 118 ? 10.230 15.692 -22.006 1.00 82.69 118 ASP A O 1
ATOM 944 N N . ASP A 1 119 ? 11.860 17.236 -22.042 1.00 80.94 119 ASP A N 1
ATOM 945 C CA . ASP A 1 119 ? 11.631 17.719 -20.673 1.00 80.94 119 ASP A CA 1
ATOM 946 C C . ASP A 1 119 ? 10.270 18.413 -20.515 1.00 80.94 119 ASP A C 1
ATOM 948 O O . ASP A 1 119 ? 9.512 18.080 -19.597 1.00 80.94 119 ASP A O 1
ATOM 952 N N . VAL A 1 120 ? 9.916 19.325 -21.430 1.00 83.44 120 VAL A N 1
ATOM 953 C CA . VAL A 1 120 ? 8.630 20.045 -21.405 1.00 83.44 120 VAL A CA 1
ATOM 954 C C . VAL A 1 120 ? 7.463 19.070 -21.546 1.00 83.44 120 VAL A C 1
ATOM 956 O O . VAL A 1 120 ? 6.509 19.118 -20.764 1.00 83.44 120 VAL A O 1
ATOM 959 N N . LEU A 1 121 ? 7.538 18.140 -22.504 1.00 84.06 121 LEU A N 1
ATOM 960 C CA . LEU A 1 121 ? 6.502 17.127 -22.703 1.00 84.06 121 LEU A CA 1
ATOM 961 C C . LEU A 1 121 ? 6.405 16.173 -21.511 1.00 84.06 121 LEU A C 1
ATOM 963 O O . LEU A 1 121 ? 5.292 15.819 -21.121 1.00 84.06 121 LEU A O 1
ATOM 967 N N . ALA A 1 122 ? 7.527 15.771 -20.910 1.00 77.94 122 ALA A N 1
ATOM 968 C CA . ALA A 1 122 ? 7.525 14.920 -19.724 1.00 77.94 122 ALA A CA 1
ATOM 969 C C . ALA A 1 122 ? 6.908 15.635 -18.515 1.00 77.94 122 ALA A C 1
ATOM 971 O O . ALA A 1 122 ? 6.069 15.055 -17.824 1.00 77.94 122 ALA A O 1
ATOM 972 N N . GLN A 1 123 ? 7.266 16.897 -18.269 1.00 78.12 123 GLN A N 1
ATOM 973 C CA . GLN A 1 123 ? 6.740 17.679 -17.150 1.00 78.12 123 GLN A CA 1
ATOM 974 C C . GLN A 1 123 ? 5.246 17.983 -17.323 1.00 78.12 123 GLN A C 1
ATOM 976 O O . GLN A 1 123 ? 4.468 17.795 -16.383 1.00 78.12 123 GLN A O 1
ATOM 981 N N . ALA A 1 124 ? 4.822 18.351 -18.535 1.00 78.88 124 ALA A N 1
ATOM 982 C CA . ALA A 1 124 ? 3.416 18.554 -18.867 1.00 78.88 124 ALA A CA 1
ATOM 983 C C . ALA A 1 124 ? 2.602 17.257 -18.740 1.00 78.88 124 ALA A C 1
ATOM 985 O O . ALA A 1 124 ? 1.554 17.250 -18.092 1.00 78.88 124 ALA A O 1
ATOM 986 N N . ARG A 1 125 ? 3.101 16.140 -19.290 1.00 73.44 125 ARG A N 1
ATOM 987 C CA . ARG A 1 125 ? 2.454 14.821 -19.201 1.00 73.44 125 ARG A CA 1
ATOM 988 C C . ARG A 1 125 ? 2.342 14.360 -17.751 1.00 73.44 125 ARG A C 1
ATOM 990 O O . ARG A 1 125 ? 1.283 13.880 -17.355 1.00 73.44 125 ARG A O 1
ATOM 997 N N . ASN A 1 126 ? 3.388 14.552 -16.950 1.00 66.00 126 ASN A N 1
ATOM 998 C CA . ASN A 1 126 ? 3.360 14.236 -15.527 1.00 66.00 126 ASN A CA 1
ATOM 999 C C . ASN A 1 126 ? 2.301 15.076 -14.807 1.00 66.00 126 ASN A C 1
ATOM 1001 O O . ASN A 1 126 ? 1.457 14.496 -14.140 1.00 66.00 126 ASN A O 1
ATOM 1005 N N . CYS A 1 127 ? 2.246 16.397 -15.005 1.00 65.00 127 CYS A N 1
ATOM 1006 C CA . CYS A 1 127 ? 1.209 17.252 -14.407 1.00 65.00 127 CYS A CA 1
ATOM 1007 C C . CYS A 1 127 ? -0.227 16.819 -14.789 1.00 65.00 127 CYS A C 1
ATOM 1009 O O . CYS A 1 127 ? -1.135 16.781 -13.955 1.00 65.00 127 CYS A O 1
ATOM 1011 N N . LEU A 1 128 ? -0.427 16.404 -16.041 1.00 62.59 128 LEU A N 1
ATOM 1012 C CA . LEU A 1 128 ? -1.719 15.932 -16.549 1.00 62.59 128 LEU A CA 1
ATOM 1013 C C . LEU A 1 128 ? -2.122 14.573 -15.953 1.00 62.59 128 LEU A C 1
ATOM 1015 O O . LEU A 1 128 ? -3.262 14.391 -15.516 1.00 62.59 128 LEU A O 1
ATOM 1019 N N . ILE A 1 129 ? -1.178 13.629 -15.881 1.00 60.78 129 ILE A N 1
ATOM 1020 C CA . ILE A 1 129 ? -1.366 12.331 -15.216 1.00 60.78 129 ILE A CA 1
ATOM 1021 C C . ILE A 1 129 ? -1.659 12.545 -13.735 1.00 60.78 129 ILE A C 1
ATOM 1023 O O . ILE A 1 129 ? -2.537 11.883 -13.184 1.00 60.78 129 ILE A O 1
ATOM 1027 N N . LEU A 1 130 ? -0.972 13.496 -13.109 1.00 52.97 130 LEU A N 1
ATOM 1028 C CA . LEU A 1 130 ? -1.155 13.838 -11.714 1.00 52.97 130 LEU A CA 1
ATOM 1029 C C . LEU A 1 130 ? -2.568 14.242 -11.402 1.00 52.97 130 LEU A C 1
ATOM 1031 O O . LEU A 1 130 ? -3.221 13.576 -10.605 1.00 52.97 130 LEU A O 1
ATOM 1035 N N . LEU A 1 131 ? -3.071 15.273 -12.065 1.00 53.06 131 LEU A N 1
ATOM 1036 C CA . LEU A 1 131 ? -4.433 15.736 -11.842 1.00 53.06 131 LEU A CA 1
ATOM 1037 C C . LEU A 1 131 ? -5.449 14.635 -12.171 1.00 53.06 131 LEU A C 1
ATOM 1039 O O . LEU A 1 131 ? -6.386 14.424 -11.408 1.00 53.06 131 LEU A O 1
ATOM 1043 N N . GLY A 1 132 ? -5.213 13.840 -13.219 1.00 52.03 132 GLY A N 1
ATOM 1044 C CA . GLY A 1 132 ? -6.065 12.698 -13.553 1.00 52.03 132 GLY A CA 1
ATOM 1045 C C . GLY A 1 132 ? -6.065 11.574 -12.505 1.00 52.03 132 GLY A C 1
ATOM 1046 O O . GLY A 1 132 ? -7.086 10.910 -12.324 1.00 52.03 132 GLY A O 1
ATOM 1047 N N . VAL A 1 133 ? -4.950 11.316 -11.818 1.00 50.59 133 VAL A N 1
ATOM 1048 C CA . VAL A 1 133 ? -4.858 10.321 -10.732 1.00 50.59 133 VAL A CA 1
ATOM 1049 C C . VAL A 1 133 ? -5.405 10.892 -9.417 1.00 50.59 133 VAL A C 1
ATOM 1051 O O . VAL A 1 133 ? -6.159 10.190 -8.737 1.00 50.59 133 VAL A O 1
ATOM 1054 N N . PHE A 1 134 ? -5.117 12.165 -9.111 1.00 51.56 134 PHE A N 1
ATOM 1055 C CA . PHE A 1 134 ? -5.670 12.909 -7.974 1.00 51.56 134 PHE A CA 1
ATOM 1056 C C . PHE A 1 134 ? -7.201 12.957 -8.037 1.00 51.56 134 PHE A C 1
ATOM 1058 O O . PHE A 1 134 ? -7.863 12.649 -7.049 1.00 51.56 134 PHE A O 1
ATOM 1065 N N . SER A 1 135 ? -7.783 13.257 -9.201 1.00 50.31 135 SER A N 1
ATOM 1066 C CA . SER A 1 135 ? -9.238 13.270 -9.375 1.00 50.31 135 SER A CA 1
ATOM 1067 C C . SER A 1 135 ? -9.845 11.866 -9.282 1.00 50.31 135 SER A C 1
ATOM 1069 O O . SER A 1 135 ? -10.867 11.687 -8.629 1.00 50.31 135 SER A O 1
ATOM 1071 N N . ARG A 1 136 ? -9.225 10.838 -9.882 1.00 54.84 136 ARG A N 1
ATOM 1072 C CA . ARG A 1 136 ? -9.846 9.500 -9.966 1.00 54.84 136 ARG A CA 1
ATOM 1073 C C . ARG A 1 136 ? -9.849 8.715 -8.655 1.00 54.84 136 ARG A C 1
ATOM 1075 O O . ARG A 1 136 ? -10.832 8.037 -8.380 1.00 54.84 136 ARG A O 1
ATOM 1082 N N . ARG A 1 137 ? -8.779 8.768 -7.853 1.00 53.16 137 ARG A N 1
ATOM 1083 C CA . ARG A 1 137 ? -8.698 7.976 -6.606 1.00 53.16 137 ARG A CA 1
ATOM 1084 C C . ARG A 1 137 ? -9.176 8.725 -5.364 1.00 53.16 137 ARG A C 1
ATOM 1086 O O . ARG A 1 137 ? -9.680 8.081 -4.450 1.00 53.16 137 ARG A O 1
ATOM 1093 N N . SER A 1 138 ? -9.065 10.053 -5.334 1.00 56.47 138 SER A N 1
ATOM 1094 C CA . SER A 1 138 ? -9.369 10.837 -4.129 1.00 56.47 138 SER A CA 1
ATOM 1095 C C . SER A 1 138 ? -10.808 11.361 -4.073 1.00 56.47 138 SER A C 1
ATOM 1097 O O . SER A 1 138 ? -11.306 11.601 -2.979 1.00 56.47 138 SER A O 1
ATOM 1099 N N . LEU A 1 139 ? -11.510 11.499 -5.208 1.00 62.72 139 LEU A N 1
ATOM 1100 C CA . LEU A 1 139 ? -12.917 11.940 -5.215 1.00 62.72 139 LEU A CA 1
ATOM 1101 C C . LEU A 1 139 ? -13.905 10.817 -4.860 1.00 62.72 139 LEU A C 1
ATOM 1103 O O . LEU A 1 139 ? -15.003 11.104 -4.395 1.00 62.72 139 LEU A O 1
ATOM 1107 N N . GLY A 1 140 ? -13.527 9.547 -5.037 1.00 67.31 140 GLY A N 1
ATOM 1108 C CA . GLY A 1 140 ? -14.440 8.415 -4.841 1.00 67.31 140 GLY A CA 1
ATOM 1109 C C . GLY A 1 140 ? -14.981 8.288 -3.412 1.00 67.31 140 GLY A C 1
ATOM 1110 O O . GLY A 1 140 ? -16.180 8.091 -3.233 1.00 67.31 140 GLY A O 1
ATOM 1111 N N . ALA A 1 141 ? -14.128 8.447 -2.393 1.00 67.69 141 ALA A N 1
ATOM 1112 C CA . ALA A 1 141 ? -14.536 8.284 -0.993 1.00 67.69 141 ALA A CA 1
ATOM 1113 C C . ALA A 1 141 ? -15.468 9.412 -0.484 1.00 67.69 141 ALA A C 1
ATOM 1115 O O . ALA A 1 141 ? -16.507 9.086 0.087 1.00 67.69 141 ALA A O 1
ATOM 1116 N N . PRO A 1 142 ? -15.201 10.714 -0.729 1.00 68.56 142 PRO A N 1
ATOM 1117 C CA . PRO A 1 142 ? -16.118 11.795 -0.352 1.00 68.56 142 PRO A CA 1
ATOM 1118 C C . PRO A 1 142 ? -17.425 11.766 -1.119 1.00 68.56 142 PRO A C 1
ATOM 1120 O O . PRO A 1 142 ? -18.473 11.977 -0.521 1.00 68.56 142 PRO A O 1
ATOM 1123 N N . VAL A 1 143 ? -17.375 11.494 -2.429 1.00 72.31 143 VAL A N 1
ATOM 1124 C CA . VAL A 1 143 ? -18.586 11.378 -3.249 1.00 72.31 143 VAL A CA 1
ATOM 1125 C C . VAL A 1 143 ? -19.427 10.205 -2.749 1.00 72.31 143 VAL A C 1
ATOM 1127 O O . VAL A 1 143 ? -20.626 10.363 -2.557 1.00 72.31 143 VAL A O 1
ATOM 1130 N N . GLY A 1 144 ? -18.804 9.064 -2.437 1.00 71.69 144 GLY A N 1
ATOM 1131 C CA . GLY A 1 144 ? -19.481 7.922 -1.825 1.00 71.69 144 GLY A CA 1
ATOM 1132 C C . GLY A 1 144 ? -20.116 8.248 -0.469 1.00 71.69 144 GLY A C 1
ATOM 1133 O O . GLY A 1 144 ? -21.282 7.921 -0.261 1.00 71.69 144 GLY A O 1
ATOM 1134 N N . GLY A 1 145 ? -19.388 8.929 0.425 1.00 69.94 145 GLY A N 1
ATOM 1135 C CA . GLY A 1 145 ? -19.897 9.358 1.734 1.00 69.94 145 GLY A CA 1
ATOM 1136 C C . GLY A 1 145 ? -21.028 10.387 1.634 1.00 69.94 145 GLY A C 1
ATOM 1137 O O . GLY A 1 145 ? -22.024 10.288 2.344 1.00 69.94 145 GLY A O 1
ATOM 1138 N N . TYR A 1 146 ? -20.924 11.332 0.698 1.00 76.56 146 TYR A N 1
ATOM 1139 C CA . TYR A 1 146 ? -21.973 12.310 0.410 1.00 76.56 146 TYR A CA 1
ATOM 1140 C C . TYR A 1 146 ? -23.239 11.649 -0.152 1.00 76.56 146 TYR A C 1
ATOM 1142 O O . TYR A 1 146 ? -24.348 11.966 0.280 1.00 76.56 146 TYR A O 1
ATOM 1150 N N . LEU A 1 147 ? -23.091 10.693 -1.075 1.00 78.38 147 LEU A N 1
ATOM 1151 C CA . LEU A 1 147 ? -24.210 9.922 -1.624 1.00 78.38 147 LEU A CA 1
ATOM 1152 C C . LEU A 1 147 ? -24.908 9.091 -0.543 1.00 78.38 147 LEU A C 1
ATOM 1154 O O . LEU A 1 147 ? -26.135 9.065 -0.503 1.00 78.38 147 LEU A O 1
ATOM 1158 N N . ILE A 1 148 ? -24.150 8.475 0.373 1.00 76.88 148 ILE A N 1
ATOM 1159 C CA . ILE A 1 148 ? -24.718 7.757 1.525 1.00 76.88 148 ILE A CA 1
ATOM 1160 C C . ILE A 1 148 ? -25.531 8.710 2.405 1.00 76.88 148 ILE A C 1
ATOM 1162 O O . ILE A 1 148 ? -26.653 8.370 2.777 1.00 76.88 148 ILE A O 1
ATOM 1166 N N . ALA A 1 149 ? -24.994 9.898 2.695 1.00 74.75 149 ALA A N 1
ATOM 1167 C CA . ALA A 1 149 ? -25.639 10.878 3.564 1.00 74.75 149 ALA A CA 1
ATOM 1168 C C . ALA A 1 149 ? -26.916 11.496 2.963 1.00 74.75 149 ALA A C 1
ATOM 1170 O O . ALA A 1 149 ? -27.800 11.897 3.713 1.00 74.75 149 ALA A O 1
ATOM 1171 N N . THR A 1 150 ? -27.019 11.587 1.631 1.00 81.19 150 THR A N 1
ATOM 1172 C CA . THR A 1 150 ? -28.121 12.289 0.942 1.00 81.19 150 THR A CA 1
ATOM 1173 C C . THR A 1 150 ? -29.144 11.354 0.303 1.00 81.19 150 THR A C 1
ATOM 1175 O O . THR A 1 150 ? -30.344 11.527 0.497 1.00 81.19 150 THR A O 1
ATOM 1178 N N . LEU A 1 151 ? -28.681 10.370 -0.471 1.00 80.44 151 LEU A N 1
ATOM 1179 C CA . LEU A 1 151 ? -29.514 9.495 -1.305 1.00 80.44 151 LEU A CA 1
ATOM 1180 C C . LEU A 1 151 ? -29.565 8.054 -0.779 1.00 80.44 151 LEU A C 1
ATOM 1182 O O . LEU A 1 151 ? -30.351 7.237 -1.259 1.00 80.44 151 LEU A O 1
ATOM 1186 N N . GLY A 1 152 ? -28.734 7.732 0.210 1.00 79.19 152 GLY A N 1
ATOM 1187 C CA . GLY A 1 152 ? -28.592 6.393 0.758 1.00 79.19 152 GLY A CA 1
ATOM 1188 C C . GLY A 1 152 ? -27.580 5.538 -0.005 1.00 79.19 152 GLY A C 1
ATOM 1189 O O . GLY A 1 152 ? -27.236 5.761 -1.166 1.00 79.19 152 GLY A O 1
ATOM 1190 N N . TRP A 1 153 ? -27.103 4.496 0.672 1.00 80.25 153 TRP A N 1
ATOM 1191 C CA . TRP A 1 153 ? -25.973 3.676 0.228 1.00 80.25 153 TRP A CA 1
ATOM 1192 C C . TRP A 1 153 ? -26.173 2.969 -1.120 1.00 80.25 153 TRP A C 1
ATOM 1194 O O . TRP A 1 153 ? -25.196 2.699 -1.814 1.00 80.25 153 TRP A O 1
ATOM 1204 N N . ARG A 1 154 ? -27.420 2.684 -1.528 1.00 86.94 154 ARG A N 1
ATOM 1205 C CA . ARG A 1 154 ? -27.722 1.978 -2.791 1.00 86.94 154 ARG A CA 1
ATOM 1206 C C . ARG A 1 154 ? -27.225 2.762 -4.007 1.00 86.94 154 ARG A C 1
ATOM 1208 O O . ARG A 1 154 ? -26.699 2.167 -4.947 1.00 86.94 154 ARG A O 1
ATOM 1215 N N . TRP A 1 155 ? -27.337 4.090 -3.972 1.00 81.38 155 TRP A N 1
ATOM 1216 C CA . TRP A 1 155 ? -26.901 4.965 -5.063 1.00 81.38 155 TRP A CA 1
ATOM 1217 C C . TRP A 1 155 ? -25.382 5.080 -5.167 1.00 81.38 155 TRP A C 1
ATOM 1219 O O . TRP A 1 155 ? -24.872 5.253 -6.272 1.00 81.38 155 TRP A O 1
ATOM 1229 N N . SER A 1 156 ? -24.649 4.865 -4.072 1.00 78.06 156 SER A N 1
ATOM 1230 C CA . SER A 1 156 ? -23.185 4.769 -4.107 1.00 78.06 156 SER A CA 1
ATOM 1231 C C . SER A 1 156 ? -22.691 3.579 -4.937 1.00 78.06 156 SER A C 1
ATOM 1233 O O . SER A 1 156 ? -21.576 3.630 -5.452 1.00 78.06 156 SER A O 1
ATOM 1235 N N . PHE A 1 157 ? -23.519 2.541 -5.118 1.00 81.75 157 PHE A N 1
ATOM 1236 C CA . PHE A 1 157 ? -23.242 1.403 -6.002 1.00 81.75 157 PHE A CA 1
ATOM 1237 C C . PHE A 1 157 ? -23.873 1.579 -7.387 1.00 81.75 157 PHE A C 1
ATOM 1239 O O . PHE A 1 157 ? -23.188 1.439 -8.398 1.00 81.75 157 PHE A O 1
ATOM 1246 N N . LEU A 1 158 ? -25.161 1.938 -7.454 1.00 85.06 158 LEU A N 1
ATOM 1247 C CA . LEU A 1 158 ? -25.875 2.091 -8.728 1.00 85.06 158 LEU A CA 1
ATOM 1248 C C . LEU A 1 158 ? -25.299 3.215 -9.594 1.00 85.06 158 LEU A C 1
ATOM 1250 O O . LEU A 1 158 ? -25.226 3.062 -10.809 1.00 85.06 158 LEU A O 1
ATOM 1254 N N . GLY A 1 159 ? -24.822 4.305 -8.985 1.00 81.81 159 GLY A N 1
ATOM 1255 C CA . GLY A 1 159 ? -24.172 5.409 -9.694 1.00 81.81 159 GLY A CA 1
ATOM 1256 C C . GLY A 1 159 ? -22.857 5.021 -10.382 1.00 81.81 159 GLY A C 1
ATOM 1257 O O . GLY A 1 159 ? -22.425 5.714 -11.301 1.00 81.81 159 GLY A O 1
ATOM 1258 N N . GLN A 1 160 ? -22.238 3.895 -10.004 1.00 85.94 160 GLN A N 1
ATOM 1259 C CA . GLN A 1 160 ? -21.034 3.384 -10.669 1.00 85.94 160 GLN A CA 1
ATOM 1260 C C . GLN A 1 160 ? -21.365 2.693 -11.999 1.00 85.94 160 GLN A C 1
ATOM 1262 O O . GLN A 1 160 ? -20.566 2.759 -12.931 1.00 85.94 160 GLN A O 1
ATOM 1267 N N . LEU A 1 161 ? -22.546 2.073 -12.123 1.00 89.44 161 LEU A N 1
ATOM 1268 C CA . LEU A 1 161 ? -22.972 1.358 -13.332 1.00 89.44 161 LEU A CA 1
ATOM 1269 C C . LEU A 1 161 ? -22.939 2.216 -14.609 1.00 89.44 161 LEU A C 1
ATOM 1271 O O . LEU A 1 161 ? -22.321 1.770 -15.576 1.00 89.44 161 LEU A O 1
ATOM 1275 N N . PRO A 1 162 ? -23.518 3.435 -14.663 1.00 88.62 162 PRO A N 1
ATOM 1276 C CA . PRO A 1 162 ? -23.458 4.251 -15.875 1.00 88.62 162 PRO A CA 1
ATOM 1277 C C . PRO A 1 162 ? -22.022 4.645 -16.238 1.00 88.62 162 PRO A C 1
ATOM 1279 O O . PRO A 1 162 ? -21.676 4.658 -17.414 1.00 88.62 162 PRO A O 1
ATOM 1282 N N . LEU A 1 163 ? -21.156 4.894 -15.250 1.00 85.00 163 LEU A N 1
ATOM 1283 C CA . LEU A 1 163 ? -19.742 5.192 -15.496 1.00 85.00 163 LEU A CA 1
ATOM 1284 C C . LEU A 1 163 ? -19.000 3.984 -16.078 1.00 85.00 163 LEU A C 1
ATOM 1286 O O . LEU A 1 163 ? -18.211 4.140 -17.006 1.00 85.00 163 LEU A O 1
ATOM 1290 N N . ILE A 1 164 ? -19.276 2.778 -15.572 1.00 87.38 164 ILE A N 1
ATOM 1291 C CA . ILE A 1 164 ? -18.727 1.530 -16.118 1.00 87.38 164 ILE A CA 1
ATOM 1292 C C . ILE A 1 164 ? -19.196 1.337 -17.563 1.00 87.38 164 ILE A C 1
ATOM 1294 O O . ILE A 1 164 ? -18.373 1.035 -18.425 1.00 87.38 164 ILE A O 1
ATOM 1298 N N . LEU A 1 165 ? -20.481 1.563 -17.852 1.00 90.50 165 LEU A N 1
ATOM 1299 C CA . LEU A 1 165 ? -21.021 1.472 -19.210 1.00 90.50 165 LEU A CA 1
ATOM 1300 C C . LEU A 1 165 ? -20.360 2.479 -20.154 1.00 90.50 165 LEU A C 1
ATOM 1302 O O . LEU A 1 165 ? -19.967 2.097 -21.251 1.00 90.50 165 LEU A O 1
ATOM 1306 N N . ILE A 1 166 ? -20.159 3.726 -19.720 1.00 89.44 166 ILE A N 1
ATOM 1307 C CA . ILE A 1 166 ? -19.430 4.741 -20.495 1.00 89.44 166 ILE A CA 1
ATOM 1308 C C . ILE A 1 166 ? -17.988 4.292 -20.752 1.00 89.44 166 ILE A C 1
ATOM 1310 O O . ILE A 1 166 ? -17.515 4.394 -21.878 1.00 89.44 166 ILE A O 1
ATOM 1314 N N . CYS A 1 167 ? -17.290 3.754 -19.748 1.00 85.69 167 CYS A N 1
ATOM 1315 C CA . CYS A 1 167 ? -15.939 3.219 -19.927 1.00 85.69 167 CYS A CA 1
ATOM 1316 C C . CYS A 1 167 ? -15.910 2.067 -20.941 1.00 85.69 167 CYS A C 1
ATOM 1318 O O . CYS A 1 167 ? -15.051 2.060 -21.818 1.00 85.69 167 CYS A O 1
ATOM 1320 N N . ILE A 1 168 ? -16.856 1.124 -20.857 1.00 88.00 168 ILE A N 1
ATOM 1321 C CA . ILE A 1 168 ? -16.997 0.029 -21.830 1.00 88.00 168 ILE A CA 1
ATOM 1322 C C . ILE A 1 168 ? -17.251 0.602 -23.225 1.00 88.00 168 ILE A C 1
ATOM 1324 O O . ILE A 1 168 ? -16.606 0.179 -24.178 1.00 88.00 168 ILE A O 1
ATOM 1328 N N . MET A 1 169 ? -18.124 1.603 -23.334 1.00 89.06 169 MET A N 1
ATOM 1329 C CA . MET A 1 169 ? -18.442 2.287 -24.584 1.00 89.06 169 MET A CA 1
ATOM 1330 C C . MET A 1 169 ? -17.181 2.918 -25.191 1.00 89.06 169 MET A C 1
ATOM 1332 O O . MET A 1 169 ? -16.815 2.605 -26.321 1.00 89.06 169 MET A O 1
ATOM 1336 N N . ILE A 1 170 ? -16.453 3.725 -24.415 1.00 87.31 170 ILE A N 1
ATOM 1337 C CA . ILE A 1 170 ? -15.199 4.367 -24.833 1.00 87.31 170 ILE A CA 1
ATOM 1338 C C . ILE A 1 170 ? -14.166 3.326 -25.265 1.00 87.31 170 ILE A C 1
ATOM 1340 O O . ILE A 1 170 ? -13.509 3.517 -26.279 1.00 87.31 170 ILE A O 1
ATOM 1344 N N . VAL A 1 171 ? -14.018 2.221 -24.534 1.00 84.44 171 VAL A N 1
ATOM 1345 C CA . VAL A 1 171 ? -13.080 1.155 -24.913 1.00 84.44 171 VAL A CA 1
ATOM 1346 C C . VAL A 1 171 ? -13.529 0.469 -26.206 1.00 84.44 171 VAL A C 1
ATOM 1348 O O . VAL A 1 171 ? -12.705 0.238 -27.085 1.00 84.44 171 VAL A O 1
ATOM 1351 N N . SER A 1 172 ? -14.825 0.188 -26.356 1.00 83.12 172 SER A N 1
ATOM 1352 C CA . SER A 1 172 ? -15.369 -0.498 -27.532 1.00 83.12 172 SER A CA 1
ATOM 1353 C C . SER A 1 172 ? -15.282 0.326 -28.820 1.00 83.12 172 SER A C 1
ATOM 1355 O O . SER A 1 172 ? -15.031 -0.245 -29.876 1.00 83.12 172 SER A O 1
ATOM 1357 N N . TYR A 1 173 ? -15.442 1.651 -28.738 1.00 82.69 173 TYR A N 1
ATOM 1358 C CA . TYR A 1 173 ? -15.422 2.540 -29.907 1.00 82.69 173 TYR A CA 1
ATOM 1359 C C . TYR A 1 173 ? -14.101 3.298 -30.087 1.00 82.69 173 TYR A C 1
ATOM 1361 O O . TYR A 1 173 ? -13.814 3.769 -31.183 1.00 82.69 173 TYR A O 1
ATOM 1369 N N . GLY A 1 174 ? -13.311 3.455 -29.024 1.00 74.94 174 GLY A N 1
ATOM 1370 C CA . GLY A 1 174 ? -12.113 4.296 -29.000 1.00 74.94 174 GLY A CA 1
ATOM 1371 C C . GLY A 1 174 ? -10.791 3.542 -29.128 1.00 74.94 174 GLY A C 1
ATOM 1372 O O . GLY A 1 174 ? -9.774 4.182 -29.394 1.00 74.94 174 GLY A O 1
ATOM 1373 N N . LEU A 1 175 ? -10.758 2.212 -28.956 1.00 70.19 175 LEU A N 1
ATOM 1374 C CA . LEU A 1 175 ? -9.548 1.449 -29.273 1.00 70.19 175 LEU A CA 1
ATOM 1375 C C . LEU A 1 175 ? -9.471 1.193 -30.787 1.00 70.19 175 LEU A C 1
ATOM 1377 O O . LEU A 1 175 ? -10.359 0.540 -31.335 1.00 70.19 175 LEU A O 1
ATOM 1381 N N . PRO A 1 176 ? -8.402 1.640 -31.470 1.00 65.06 176 PRO A N 1
ATOM 1382 C CA . PRO A 1 176 ? -8.228 1.364 -32.887 1.00 65.06 176 PRO A CA 1
ATOM 1383 C C . PRO A 1 176 ? -8.092 -0.143 -33.132 1.00 65.06 176 PRO A C 1
ATOM 1385 O O . PRO A 1 176 ? -7.352 -0.850 -32.440 1.00 65.06 176 PRO A O 1
ATOM 1388 N N . SER A 1 177 ? -8.767 -0.627 -34.175 1.00 59.00 177 SER A N 1
ATOM 1389 C CA . SER A 1 177 ? -8.789 -2.032 -34.610 1.00 59.00 177 SER A CA 1
ATOM 1390 C C . SER A 1 177 ? -7.394 -2.599 -34.921 1.00 59.00 177 SER A C 1
ATOM 1392 O O . SER A 1 177 ? -7.205 -3.815 -34.932 1.00 59.00 177 SER A O 1
ATOM 1394 N N . SER A 1 178 ? -6.392 -1.738 -35.116 1.00 53.38 178 SER A N 1
ATOM 1395 C CA . SER A 1 178 ? -4.988 -2.103 -35.329 1.00 53.38 178 SER A CA 1
ATOM 1396 C C . SER A 1 178 ? -4.307 -2.717 -34.096 1.00 53.38 178 SER A C 1
ATOM 1398 O O . SER A 1 178 ? -3.385 -3.518 -34.251 1.00 53.38 178 SER A O 1
ATOM 1400 N N . LEU A 1 179 ? -4.781 -2.438 -32.871 1.00 52.38 179 LEU A N 1
ATOM 1401 C CA . LEU A 1 179 ? -4.300 -3.123 -31.658 1.00 52.38 179 LEU A CA 1
ATOM 1402 C C . LEU A 1 179 ? -4.745 -4.593 -31.606 1.00 52.38 179 LEU A C 1
ATOM 1404 O O . LEU A 1 179 ? -4.060 -5.418 -31.002 1.00 52.38 179 LEU A O 1
ATOM 1408 N N . ASN A 1 180 ? -5.848 -4.932 -32.283 1.00 49.47 180 ASN A N 1
ATOM 1409 C CA . ASN A 1 180 ? -6.301 -6.313 -32.441 1.00 49.47 180 ASN A CA 1
ATOM 1410 C C . ASN A 1 180 ? -5.476 -7.072 -33.492 1.00 49.47 180 ASN A C 1
ATOM 1412 O O . ASN A 1 180 ? -5.200 -8.253 -33.304 1.00 49.47 180 ASN A O 1
ATOM 1416 N N . GLN A 1 181 ? -5.022 -6.417 -34.567 1.00 45.22 181 GLN A N 1
ATOM 1417 C CA . GLN A 1 181 ? -4.304 -7.094 -35.660 1.00 45.22 181 GLN A CA 1
ATOM 1418 C C . GLN A 1 181 ? -2.978 -7.727 -35.218 1.00 45.22 181 GLN A C 1
ATOM 1420 O O . GLN A 1 181 ? -2.688 -8.850 -35.618 1.00 45.22 181 GLN A O 1
ATOM 1425 N N . ARG A 1 182 ? -2.232 -7.106 -34.290 1.00 43.06 182 ARG A N 1
ATOM 1426 C CA . ARG A 1 182 ? -0.983 -7.697 -33.766 1.00 43.06 182 ARG A CA 1
ATOM 1427 C C . ARG A 1 182 ? -1.202 -8.990 -32.962 1.00 43.06 182 ARG A C 1
ATOM 1429 O O . ARG A 1 182 ? -0.242 -9.709 -32.709 1.00 43.06 182 ARG A O 1
ATOM 1436 N N . MET A 1 183 ? -2.442 -9.288 -32.557 1.00 44.19 183 MET A N 1
ATOM 1437 C CA . MET A 1 183 ? -2.812 -10.551 -31.906 1.00 44.19 183 MET A CA 1
ATOM 1438 C C . MET A 1 183 ? -3.496 -11.550 -32.849 1.00 44.19 183 MET A C 1
ATOM 1440 O O . MET A 1 183 ? -3.527 -12.737 -32.518 1.00 44.19 183 MET A O 1
ATOM 1444 N N . VAL A 1 184 ? -4.064 -11.108 -33.978 1.00 45.31 184 VAL A N 1
ATOM 1445 C CA . VAL A 1 184 ? -4.912 -11.939 -34.855 1.00 45.31 184 VAL A CA 1
ATOM 1446 C C . VAL A 1 184 ? -4.098 -12.853 -35.773 1.00 45.31 184 VAL A C 1
ATOM 1448 O O . VAL A 1 184 ? -4.527 -13.988 -35.977 1.00 45.31 184 VAL A O 1
ATOM 1451 N N . ASP A 1 185 ? -2.890 -12.465 -36.194 1.00 44.91 185 ASP A N 1
ATOM 1452 C CA . ASP A 1 185 ? -2.047 -13.303 -37.073 1.00 44.91 185 ASP A CA 1
ATOM 1453 C C . ASP A 1 185 ? -1.570 -14.622 -36.422 1.00 44.91 185 ASP A C 1
ATOM 1455 O O . ASP A 1 185 ? -0.950 -15.458 -37.073 1.00 44.91 185 ASP A O 1
ATOM 1459 N N . THR A 1 186 ? -1.882 -14.867 -35.142 1.00 47.50 186 THR A N 1
ATOM 1460 C CA . THR A 1 186 ? -1.546 -16.120 -34.435 1.00 47.50 186 THR A CA 1
ATOM 1461 C C . THR A 1 186 ? -2.760 -16.839 -33.816 1.00 47.50 186 THR A C 1
ATOM 1463 O O . THR A 1 186 ? -2.592 -17.881 -33.188 1.00 47.50 186 THR A O 1
ATOM 1466 N N . ASN A 1 187 ? -3.998 -16.327 -33.923 1.00 47.66 187 ASN A N 1
ATOM 1467 C CA . ASN A 1 187 ? -5.056 -16.680 -32.956 1.00 47.66 187 ASN A CA 1
ATOM 1468 C C . ASN A 1 187 ? -6.471 -16.935 -33.511 1.00 47.66 187 ASN A C 1
ATOM 1470 O O . ASN A 1 187 ? -7.432 -16.335 -33.035 1.00 47.66 187 ASN A O 1
ATOM 1474 N N . GLN A 1 188 ? -6.652 -17.924 -34.388 1.00 45.16 188 GLN A N 1
ATOM 1475 C CA . GLN A 1 188 ? -7.966 -18.593 -34.500 1.00 45.16 188 GLN A CA 1
ATOM 1476 C C . GLN A 1 188 ? -7.993 -20.003 -33.881 1.00 45.16 188 GLN A C 1
ATOM 1478 O O . GLN A 1 188 ? -9.045 -20.447 -33.436 1.00 45.16 188 GLN A O 1
ATOM 1483 N N . ALA A 1 189 ? -6.836 -20.647 -33.671 1.00 46.47 189 ALA A N 1
ATOM 1484 C CA . ALA A 1 189 ? -6.727 -21.893 -32.893 1.00 46.47 189 ALA A CA 1
ATOM 1485 C C . ALA A 1 189 ? -6.407 -21.681 -31.386 1.00 46.47 189 ALA A C 1
ATOM 1487 O O . ALA A 1 189 ? -6.499 -22.608 -30.584 1.00 46.47 189 ALA A O 1
ATOM 1488 N N . GLY A 1 190 ? -6.034 -20.459 -30.974 1.00 48.69 190 GLY A N 1
ATOM 1489 C CA . GLY A 1 190 ? -5.312 -20.194 -29.715 1.00 48.69 190 GLY A CA 1
ATOM 1490 C C . GLY A 1 190 ? -6.122 -19.749 -28.486 1.00 48.69 190 GLY A C 1
ATOM 1491 O O . GLY A 1 190 ? -5.543 -19.622 -27.409 1.00 48.69 190 GLY A O 1
ATOM 1492 N N . ALA A 1 191 ? -7.435 -19.504 -28.581 1.00 50.38 191 ALA A N 1
ATOM 1493 C CA . ALA A 1 191 ? -8.219 -19.055 -27.417 1.00 50.38 191 ALA A CA 1
ATOM 1494 C C . ALA A 1 191 ? -8.387 -20.167 -26.362 1.00 50.38 191 ALA A C 1
ATOM 1496 O O . ALA A 1 191 ? -8.193 -19.929 -25.172 1.00 50.38 191 ALA A O 1
ATOM 1497 N N . ARG A 1 192 ? -8.651 -21.407 -26.800 1.00 50.78 192 ARG A N 1
ATOM 1498 C CA . ARG A 1 192 ? -8.738 -22.580 -25.910 1.00 50.78 192 ARG A CA 1
ATOM 1499 C C . ARG A 1 192 ? -7.367 -22.971 -25.339 1.00 50.78 192 ARG A C 1
ATOM 1501 O O . ARG A 1 192 ? -7.290 -23.350 -24.176 1.00 50.78 192 ARG A O 1
ATOM 1508 N N . SER A 1 193 ? -6.299 -22.787 -26.125 1.00 54.00 193 SER A N 1
ATOM 1509 C CA . SER A 1 193 ? -4.905 -23.034 -25.717 1.00 54.00 193 SER A CA 1
ATOM 1510 C C . SER A 1 193 ? -4.392 -22.038 -24.670 1.00 54.00 193 SER A C 1
ATOM 1512 O O . SER A 1 193 ? -3.578 -22.403 -23.831 1.00 54.00 193 SER A O 1
ATOM 1514 N N . ARG A 1 194 ? -4.855 -20.780 -24.691 1.00 57.59 194 ARG A N 1
ATOM 1515 C CA . ARG A 1 194 ? -4.432 -19.759 -23.715 1.00 57.59 194 ARG A CA 1
ATOM 1516 C C . ARG A 1 194 ? -5.043 -19.952 -22.333 1.00 57.59 194 ARG A C 1
ATOM 1518 O O . ARG A 1 194 ? -4.399 -19.629 -21.343 1.00 57.59 194 ARG A O 1
ATOM 1525 N N . VAL A 1 195 ? -6.264 -20.481 -22.257 1.00 62.00 195 VAL A N 1
ATOM 1526 C CA . VAL A 1 195 ? -6.895 -20.796 -20.968 1.00 62.00 195 VAL A CA 1
ATOM 1527 C C . VAL A 1 195 ? -6.231 -22.026 -20.350 1.00 62.00 195 VAL A C 1
ATOM 1529 O O . VAL A 1 195 ? -5.927 -21.997 -19.167 1.00 62.00 195 VAL A O 1
ATOM 1532 N N . SER A 1 196 ? -5.906 -23.059 -21.141 1.00 63.41 196 SER A N 1
ATOM 1533 C CA . SER A 1 196 ? -5.160 -24.234 -20.652 1.00 63.41 196 SER A CA 1
ATOM 1534 C C . SER A 1 196 ? -3.718 -23.940 -20.223 1.00 63.41 196 SER A C 1
ATOM 1536 O O . SER A 1 196 ? -3.100 -24.772 -19.567 1.00 63.41 196 SER A O 1
ATOM 1538 N N . ASP A 1 197 ? -3.183 -22.778 -20.599 1.00 70.44 197 ASP A N 1
ATOM 1539 C CA . ASP A 1 197 ? -1.843 -22.314 -20.232 1.00 70.44 197 ASP A CA 1
ATOM 1540 C C . ASP A 1 197 ? -1.780 -21.660 -18.839 1.00 70.44 197 ASP A C 1
ATOM 1542 O O . ASP A 1 197 ? -0.683 -21.362 -18.361 1.00 70.44 197 ASP A O 1
ATOM 1546 N N . LEU A 1 198 ? -2.928 -21.414 -18.198 1.00 76.56 198 LEU A N 1
ATOM 1547 C CA . LEU A 1 198 ? -3.002 -20.879 -16.840 1.00 76.56 198 LEU A CA 1
ATOM 1548 C C . LEU A 1 198 ? -2.782 -21.985 -15.803 1.00 76.56 198 LEU A C 1
ATOM 1550 O O . LEU A 1 198 ? -3.320 -23.087 -15.918 1.00 76.56 198 LEU A O 1
ATOM 1554 N N . ASP A 1 199 ? -2.042 -21.662 -14.745 1.00 84.69 199 ASP A N 1
ATOM 1555 C CA . ASP A 1 199 ? -1.840 -22.562 -13.613 1.00 84.69 199 ASP A CA 1
ATOM 1556 C C . ASP A 1 199 ? -3.046 -22.548 -12.666 1.00 84.69 199 ASP A C 1
ATOM 1558 O O . ASP A 1 199 ? -3.057 -21.913 -11.611 1.00 84.69 199 ASP A O 1
ATOM 1562 N N . PHE A 1 200 ? -4.103 -23.254 -13.065 1.00 87.25 200 PHE A N 1
ATOM 1563 C CA . PHE A 1 200 ? -5.291 -23.420 -12.230 1.00 87.25 200 PHE A CA 1
ATOM 1564 C C . PHE A 1 200 ? -4.985 -24.132 -10.910 1.00 87.25 200 PHE A C 1
ATOM 1566 O O . PHE A 1 200 ? -5.627 -23.830 -9.907 1.00 87.25 200 PHE A O 1
ATOM 1573 N N . GLY A 1 201 ? -4.010 -25.048 -10.893 1.00 88.19 201 GLY A N 1
ATOM 1574 C CA . GLY A 1 201 ? -3.606 -25.752 -9.678 1.00 88.19 201 GLY A CA 1
ATOM 1575 C C . GLY A 1 201 ? -3.024 -24.788 -8.648 1.00 88.19 201 GLY A C 1
ATOM 1576 O O . GLY A 1 201 ? -3.486 -24.759 -7.502 1.00 88.19 201 GLY A O 1
ATOM 1577 N N . GLY A 1 202 ? -2.068 -23.958 -9.068 1.00 88.50 202 GLY A N 1
ATOM 1578 C CA . GLY A 1 202 ? -1.481 -22.901 -8.244 1.00 88.50 202 GLY A CA 1
ATOM 1579 C C . GLY A 1 202 ? -2.529 -21.895 -7.771 1.00 88.50 202 GLY A C 1
ATOM 1580 O O . GLY A 1 202 ? -2.642 -21.630 -6.577 1.00 88.50 202 GLY A O 1
ATOM 1581 N N . ILE A 1 203 ? -3.391 -21.410 -8.673 1.00 91.50 203 ILE A N 1
ATOM 1582 C CA . ILE A 1 203 ? -4.439 -20.430 -8.336 1.00 91.50 203 ILE A CA 1
ATOM 1583 C C . ILE A 1 203 ? -5.435 -20.988 -7.307 1.00 91.50 203 ILE A C 1
ATOM 1585 O O . ILE A 1 203 ? -5.753 -20.306 -6.332 1.00 91.50 203 ILE A O 1
ATOM 1589 N N . ILE A 1 204 ? -5.932 -22.216 -7.500 1.00 93.19 204 ILE A N 1
ATOM 1590 C CA . ILE A 1 204 ? 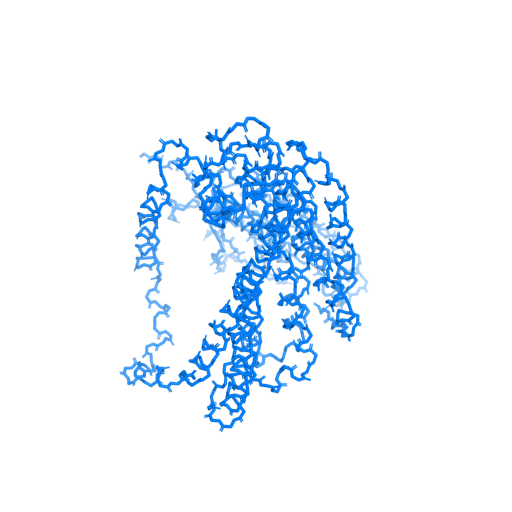-6.914 -22.830 -6.594 1.00 93.19 204 ILE A CA 1
ATOM 1591 C C . ILE A 1 204 ? -6.279 -23.125 -5.233 1.00 93.19 204 ILE A C 1
ATOM 1593 O O . ILE A 1 204 ? -6.861 -22.787 -4.203 1.00 93.19 204 ILE A O 1
ATOM 1597 N N . SER A 1 205 ? -5.084 -23.723 -5.208 1.00 93.62 205 SER A N 1
ATOM 1598 C CA . SER A 1 205 ? -4.395 -24.030 -3.946 1.00 93.62 205 SER A CA 1
ATOM 1599 C C . SER A 1 205 ? -4.023 -22.761 -3.170 1.00 93.62 205 SER A C 1
ATOM 1601 O O . SER A 1 205 ? -4.224 -22.713 -1.955 1.00 93.62 205 SER A O 1
ATOM 1603 N N . PHE A 1 206 ? -3.601 -21.697 -3.861 1.00 93.44 206 PHE A N 1
ATOM 1604 C CA . PHE A 1 206 ? -3.384 -20.377 -3.269 1.00 93.44 206 PHE A CA 1
ATOM 1605 C C . PHE A 1 206 ? -4.673 -19.784 -2.689 1.00 93.44 206 PHE A C 1
ATOM 1607 O O . PHE A 1 206 ? -4.685 -19.336 -1.543 1.00 93.44 206 PHE A O 1
ATOM 1614 N N . ALA A 1 207 ? -5.778 -19.818 -3.441 1.00 94.19 207 ALA A N 1
ATOM 1615 C CA . ALA A 1 207 ? -7.069 -19.314 -2.975 1.00 94.19 207 ALA A CA 1
ATOM 1616 C C . ALA A 1 207 ? -7.557 -20.058 -1.721 1.00 94.19 207 ALA A C 1
ATOM 1618 O O . ALA A 1 207 ? -7.999 -19.419 -0.767 1.00 94.19 207 ALA A O 1
ATOM 1619 N N . ILE A 1 208 ? -7.418 -21.388 -1.682 1.00 95.31 208 ILE A N 1
ATOM 1620 C CA . ILE A 1 208 ? -7.746 -22.205 -0.504 1.00 95.31 208 ILE A CA 1
ATOM 1621 C C . ILE A 1 208 ? -6.890 -21.789 0.699 1.00 95.31 208 ILE A C 1
ATOM 1623 O O . ILE A 1 208 ? -7.432 -21.583 1.784 1.00 95.31 208 ILE A O 1
ATOM 1627 N N . ALA A 1 209 ? -5.577 -21.610 0.518 1.00 95.19 209 ALA A N 1
ATOM 1628 C CA . ALA A 1 209 ? -4.689 -21.172 1.594 1.00 95.19 209 ALA A CA 1
ATOM 1629 C C . ALA A 1 209 ? -5.086 -19.791 2.148 1.00 95.19 209 ALA A C 1
ATOM 1631 O O . ALA A 1 209 ? -5.133 -19.607 3.365 1.00 95.19 209 ALA A O 1
ATOM 1632 N N . VAL A 1 210 ? -5.440 -18.838 1.277 1.00 93.50 210 VAL A N 1
ATOM 1633 C CA . VAL A 1 210 ? -5.913 -17.502 1.681 1.00 93.50 210 VAL A CA 1
ATOM 1634 C C . VAL A 1 210 ? -7.248 -17.575 2.427 1.00 93.50 210 VAL A C 1
ATOM 1636 O O . VAL A 1 210 ? -7.416 -16.898 3.439 1.00 93.50 210 VAL A O 1
ATOM 1639 N N . ILE A 1 211 ? -8.187 -18.411 1.975 1.00 93.88 211 ILE A N 1
ATOM 1640 C CA . ILE A 1 211 ? -9.480 -18.604 2.648 1.00 93.88 211 ILE A CA 1
ATOM 1641 C C . ILE A 1 211 ? -9.274 -19.186 4.052 1.00 93.88 211 ILE A C 1
ATOM 1643 O O . ILE A 1 211 ? -9.824 -18.657 5.016 1.00 93.88 211 ILE A O 1
ATOM 1647 N N . ILE A 1 212 ? -8.451 -20.230 4.195 1.00 93.69 212 ILE A N 1
ATOM 1648 C CA . ILE A 1 212 ? -8.148 -20.829 5.504 1.00 93.69 212 ILE A CA 1
ATOM 1649 C C . ILE A 1 212 ? -7.455 -19.810 6.417 1.00 93.69 212 ILE A C 1
ATOM 1651 O O . ILE A 1 212 ? -7.798 -19.720 7.594 1.00 93.69 212 ILE A O 1
ATOM 1655 N N . LEU A 1 213 ? -6.526 -19.007 5.885 1.00 92.31 213 LEU A N 1
ATOM 1656 C CA . LEU A 1 213 ? -5.877 -17.929 6.632 1.00 92.31 213 LEU A CA 1
ATOM 1657 C C . LEU A 1 213 ? -6.897 -16.905 7.152 1.00 92.31 213 LEU A C 1
ATOM 1659 O O . LEU A 1 213 ? -6.820 -16.504 8.311 1.00 92.31 213 LEU A O 1
ATOM 1663 N N . LEU A 1 214 ? -7.870 -16.508 6.330 1.00 90.31 214 LEU A N 1
ATOM 1664 C CA . LEU A 1 214 ? -8.937 -15.595 6.743 1.00 90.31 214 LEU A CA 1
ATOM 1665 C C . LEU A 1 214 ? -9.827 -16.197 7.832 1.00 90.31 214 LEU A C 1
ATOM 1667 O O . LEU A 1 214 ? -10.090 -15.527 8.829 1.00 90.31 214 LEU A O 1
ATOM 1671 N N . PHE A 1 215 ? -10.235 -17.462 7.689 1.00 89.12 215 PHE A N 1
ATOM 1672 C CA . PHE A 1 215 ? -10.985 -18.164 8.734 1.00 89.12 215 PHE A CA 1
ATOM 1673 C C . PHE A 1 215 ? -10.187 -18.271 10.033 1.00 89.12 215 PHE A C 1
ATOM 1675 O O . PHE A 1 215 ? -10.752 -18.089 11.109 1.00 89.12 215 PHE A O 1
ATOM 1682 N N . LEU A 1 216 ? -8.876 -18.514 9.951 1.00 89.06 216 LEU A N 1
ATOM 1683 C CA . LEU A 1 216 ? -8.004 -18.545 11.120 1.00 89.06 216 LEU A CA 1
ATOM 1684 C C . LEU A 1 216 ? -7.981 -17.179 11.812 1.00 89.06 216 LEU A C 1
ATOM 1686 O O . LEU A 1 216 ? -8.228 -17.109 13.014 1.00 89.06 216 LEU A O 1
ATOM 1690 N N . ILE A 1 217 ? -7.764 -16.094 11.064 1.00 86.38 217 ILE A N 1
ATOM 1691 C CA . ILE A 1 217 ? -7.772 -14.730 11.612 1.00 86.38 217 ILE A CA 1
ATOM 1692 C C . ILE A 1 217 ? -9.131 -14.400 12.243 1.00 86.38 217 ILE A C 1
ATOM 1694 O O . ILE A 1 217 ? -9.180 -13.848 13.339 1.00 86.38 217 ILE A O 1
ATOM 1698 N N . GLN A 1 218 ? -10.234 -14.785 11.600 1.00 82.31 218 GLN A N 1
ATOM 1699 C CA . GLN A 1 218 ? -11.575 -14.572 12.136 1.00 82.31 218 GLN A CA 1
ATOM 1700 C C . GLN A 1 218 ? -11.855 -15.434 13.377 1.00 82.31 218 GLN A C 1
ATOM 1702 O O . GLN A 1 218 ? -12.523 -14.974 14.295 1.00 82.31 218 GLN A O 1
ATOM 1707 N N . SER A 1 219 ? -11.319 -16.652 13.464 1.00 79.81 219 SER A N 1
ATOM 1708 C CA . SER A 1 219 ? -11.468 -17.503 14.656 1.00 79.81 219 SER A CA 1
ATOM 1709 C C . SER A 1 219 ? -10.734 -16.950 15.883 1.00 79.81 219 SER A C 1
ATOM 1711 O O . SER A 1 219 ? -11.146 -17.197 17.010 1.00 79.81 219 SER A O 1
ATOM 1713 N N . LEU A 1 220 ? -9.684 -16.140 15.688 1.00 73.81 220 LEU A N 1
ATOM 1714 C CA . LEU A 1 220 ? -8.988 -15.453 16.787 1.00 73.81 220 LEU A CA 1
ATOM 1715 C C . LEU A 1 220 ? -9.831 -14.341 17.433 1.00 73.81 220 LEU A C 1
ATOM 1717 O O . LEU A 1 220 ? -9.460 -13.845 18.501 1.00 73.81 220 LEU A O 1
ATOM 1721 N N . ASN A 1 221 ? -10.919 -13.939 16.774 1.00 67.88 221 ASN A N 1
ATOM 1722 C CA . ASN A 1 221 ? -11.847 -12.911 17.227 1.00 67.88 221 ASN A CA 1
ATOM 1723 C C . ASN A 1 221 ? -12.972 -13.471 18.109 1.00 67.88 221 ASN A C 1
ATOM 1725 O O . ASN A 1 221 ? -13.458 -12.776 18.995 1.00 67.88 221 ASN A O 1
ATOM 1729 N N . THR A 1 222 ? -13.409 -14.711 17.876 1.00 61.16 222 THR A N 1
ATOM 1730 C CA . THR A 1 222 ? -14.541 -15.272 18.618 1.00 61.16 222 THR A CA 1
ATOM 1731 C C . THR A 1 222 ? -14.152 -15.502 20.076 1.00 61.16 222 THR A C 1
ATOM 1733 O O . THR A 1 222 ? -13.223 -16.250 20.365 1.00 61.16 222 THR A O 1
ATOM 1736 N N . THR A 1 223 ? -14.888 -14.876 20.994 1.00 53.72 223 THR A N 1
ATOM 1737 C CA . THR A 1 223 ? -14.788 -15.036 22.458 1.00 53.72 223 THR A CA 1
ATOM 1738 C C . THR A 1 223 ? -15.232 -16.412 22.948 1.00 53.72 223 THR A C 1
ATOM 1740 O O . THR A 1 223 ? -15.136 -16.708 24.139 1.00 53.72 223 THR A O 1
ATOM 1743 N N . ASP A 1 224 ? -15.760 -17.247 22.056 1.00 55.47 224 ASP A N 1
ATOM 1744 C CA . ASP A 1 224 ? -16.017 -18.638 22.368 1.00 55.47 224 ASP A CA 1
ATOM 1745 C C . ASP A 1 224 ? -14.696 -19.401 22.411 1.00 55.47 224 ASP A C 1
ATOM 1747 O O . ASP A 1 224 ? -13.980 -19.504 21.414 1.00 55.47 224 ASP A O 1
ATOM 1751 N N . ASP A 1 225 ? -14.414 -19.976 23.581 1.00 53.62 225 ASP A N 1
ATOM 1752 C CA . ASP A 1 225 ? -13.421 -21.023 23.805 1.00 53.62 225 ASP A CA 1
ATOM 1753 C C . ASP A 1 225 ? -13.783 -22.269 22.977 1.00 53.62 225 ASP A C 1
ATOM 1755 O O . ASP A 1 225 ? -14.140 -23.329 23.494 1.00 53.62 225 ASP A O 1
ATOM 1759 N N . GLN A 1 226 ? -13.672 -22.173 21.655 1.00 61.34 226 GLN A N 1
ATOM 1760 C CA . GLN A 1 226 ? -13.586 -23.313 20.756 1.00 61.34 226 GLN A CA 1
ATOM 1761 C C . GLN A 1 226 ? -12.127 -23.483 20.324 1.00 61.34 226 GLN A C 1
ATOM 1763 O O . GLN A 1 226 ? -11.812 -23.357 19.138 1.00 61.34 226 GLN A O 1
ATOM 1768 N N . PRO A 1 227 ? -11.205 -23.839 21.247 1.00 66.75 227 PRO A N 1
ATOM 1769 C CA . PRO A 1 227 ? -9.805 -24.063 20.896 1.00 66.75 227 PRO A CA 1
ATOM 1770 C C . PRO A 1 227 ? -9.671 -25.170 19.838 1.00 66.75 227 PRO A C 1
ATOM 1772 O O . PRO A 1 227 ? -8.712 -25.188 19.075 1.00 66.75 227 PRO A O 1
ATOM 1775 N N . ARG A 1 228 ? -10.682 -26.047 19.723 1.00 75.88 228 ARG A N 1
ATOM 1776 C CA . ARG A 1 228 ? -10.809 -27.070 18.676 1.00 75.88 228 ARG A CA 1
ATOM 1777 C C . ARG A 1 228 ? -10.723 -26.496 17.259 1.00 75.88 228 ARG A C 1
ATOM 1779 O O . ARG A 1 228 ? -10.083 -27.116 16.417 1.00 75.88 228 ARG A O 1
ATOM 1786 N N . LEU A 1 229 ? -11.331 -25.336 16.992 1.00 82.75 229 LEU A N 1
ATOM 1787 C CA . LEU A 1 229 ? -11.302 -24.733 15.658 1.00 82.75 229 LEU A CA 1
ATOM 1788 C C . LEU A 1 229 ? -9.901 -24.211 15.323 1.00 82.75 229 LEU A C 1
ATOM 1790 O O . LEU A 1 229 ? -9.415 -24.426 14.218 1.00 82.75 229 LEU A O 1
ATOM 1794 N N . LEU A 1 230 ? -9.208 -23.615 16.295 1.00 83.62 230 LEU A N 1
ATOM 1795 C CA . LEU A 1 230 ? -7.827 -23.162 16.130 1.00 83.62 230 LEU A CA 1
ATOM 1796 C C . LEU A 1 230 ? -6.862 -24.344 15.938 1.00 83.62 230 LEU A C 1
ATOM 1798 O O . LEU A 1 230 ? -6.037 -24.318 15.025 1.00 83.62 230 LEU A O 1
ATOM 1802 N N . TYR A 1 231 ? -7.021 -25.413 16.727 1.00 85.06 231 TYR A N 1
ATOM 1803 C CA . TYR A 1 231 ? -6.261 -26.658 16.564 1.00 85.06 231 TYR A CA 1
ATOM 1804 C C . TYR A 1 231 ? -6.508 -27.348 15.219 1.00 85.06 231 TYR A C 1
ATOM 1806 O O . TYR A 1 231 ? -5.655 -28.113 14.784 1.00 85.06 231 TYR A O 1
ATOM 1814 N N . LEU A 1 232 ? -7.633 -27.082 14.550 1.00 89.62 232 LEU A N 1
ATOM 1815 C CA . LEU A 1 232 ? -7.916 -27.579 13.205 1.00 89.62 232 LEU A CA 1
ATOM 1816 C C . LEU A 1 232 ? -7.360 -26.647 12.117 1.00 89.62 232 LEU A C 1
ATOM 1818 O O . LEU A 1 232 ? -6.728 -27.108 11.168 1.00 89.62 232 LEU A O 1
ATOM 1822 N N . LEU A 1 233 ? -7.577 -25.336 12.246 1.00 90.75 233 LEU A N 1
ATOM 1823 C CA . LEU A 1 233 ? -7.242 -24.353 11.213 1.00 90.75 233 LEU A CA 1
ATOM 1824 C C . LEU A 1 233 ? -5.735 -24.109 11.077 1.00 90.75 233 LEU A C 1
ATOM 1826 O O . LEU A 1 233 ? -5.263 -23.918 9.960 1.00 90.75 233 LEU A O 1
ATOM 1830 N N . VAL A 1 234 ? -4.966 -24.148 12.171 1.00 91.69 234 VAL A N 1
ATOM 1831 C CA . VAL A 1 234 ? -3.499 -23.988 12.120 1.00 91.69 234 VAL A CA 1
ATOM 1832 C C . VAL A 1 234 ? -2.826 -25.097 11.296 1.00 91.69 234 VAL A C 1
ATOM 1834 O O . VAL A 1 234 ? -2.113 -24.766 10.343 1.00 91.69 234 VAL A O 1
ATOM 1837 N N . PRO A 1 235 ? -3.040 -26.401 11.575 1.00 93.88 235 PRO A N 1
ATOM 1838 C CA . PRO A 1 235 ? -2.482 -27.452 10.733 1.00 93.88 235 PRO A CA 1
ATOM 1839 C C . PRO A 1 235 ? -3.105 -27.458 9.335 1.00 93.88 235 PRO A C 1
ATOM 1841 O O . PRO A 1 235 ? -2.377 -27.686 8.374 1.00 93.88 235 PRO A O 1
ATOM 1844 N N . ALA A 1 236 ? -4.398 -27.146 9.178 1.00 93.94 236 ALA A N 1
ATOM 1845 C CA . ALA A 1 236 ? -5.010 -27.031 7.851 1.00 93.94 236 ALA A CA 1
ATOM 1846 C C . ALA A 1 236 ? -4.334 -25.947 6.993 1.00 93.94 236 ALA A C 1
ATOM 1848 O O . ALA A 1 236 ? -4.084 -26.174 5.811 1.00 93.94 236 ALA A O 1
ATOM 1849 N N . LEU A 1 237 ? -3.975 -24.802 7.584 1.00 95.12 237 LEU A N 1
ATOM 1850 C CA . LEU A 1 237 ? -3.225 -23.748 6.904 1.00 95.12 237 LEU A CA 1
ATOM 1851 C C . LEU A 1 237 ? -1.820 -24.224 6.522 1.00 95.12 237 LEU A C 1
ATOM 1853 O O . LEU A 1 237 ? -1.393 -24.010 5.389 1.00 95.12 237 LEU A O 1
ATOM 1857 N N . ALA A 1 238 ? -1.115 -24.895 7.437 1.00 94.38 238 ALA A N 1
ATOM 1858 C CA . ALA A 1 238 ? 0.210 -25.446 7.159 1.00 94.38 238 ALA A CA 1
ATOM 1859 C C . ALA A 1 238 ? 0.172 -26.458 6.001 1.00 94.38 238 ALA A C 1
ATOM 1861 O O . ALA A 1 238 ? 1.006 -26.396 5.098 1.00 94.38 238 ALA A O 1
ATOM 1862 N N . VAL A 1 239 ? -0.836 -27.337 5.983 1.00 96.00 239 VAL A N 1
ATOM 1863 C CA . VAL A 1 239 ? -1.074 -28.285 4.888 1.00 96.00 239 VAL A CA 1
ATOM 1864 C C . VAL A 1 239 ? -1.404 -27.548 3.590 1.00 96.00 239 VAL A C 1
ATOM 1866 O O . VAL A 1 239 ? -0.814 -27.863 2.563 1.00 96.00 239 VAL A O 1
ATOM 1869 N N . ALA A 1 240 ? -2.285 -26.546 3.608 1.00 94.81 240 ALA A N 1
ATOM 1870 C CA . ALA A 1 240 ? -2.649 -25.791 2.407 1.00 94.81 240 ALA A CA 1
ATOM 1871 C C . ALA A 1 240 ? -1.451 -25.043 1.796 1.00 94.81 240 ALA A C 1
ATOM 1873 O O . ALA A 1 240 ? -1.262 -25.076 0.581 1.00 94.81 240 ALA A O 1
ATOM 1874 N N . ILE A 1 241 ? -0.602 -24.432 2.630 1.00 94.12 241 ILE A N 1
ATOM 1875 C CA . ILE A 1 241 ? 0.645 -23.792 2.188 1.00 94.12 241 ILE A CA 1
ATOM 1876 C C . ILE A 1 241 ? 1.613 -24.836 1.618 1.00 94.12 241 ILE A C 1
ATOM 1878 O O . ILE A 1 241 ? 2.200 -24.607 0.562 1.00 94.12 241 ILE A O 1
ATOM 1882 N N . ALA A 1 242 ? 1.767 -25.991 2.275 1.00 93.88 242 ALA A N 1
ATOM 1883 C CA . ALA A 1 242 ? 2.619 -27.066 1.775 1.00 93.88 242 ALA A CA 1
ATOM 1884 C C . ALA A 1 242 ? 2.133 -27.587 0.414 1.00 93.88 242 ALA A C 1
ATOM 1886 O O . ALA A 1 242 ? 2.936 -27.734 -0.503 1.00 93.88 242 ALA A O 1
ATOM 1887 N N . VAL A 1 243 ? 0.822 -27.796 0.254 1.00 94.00 243 VAL A N 1
ATOM 1888 C CA . VAL A 1 243 ? 0.207 -28.192 -1.021 1.00 94.00 243 VAL A CA 1
ATOM 1889 C C . VAL A 1 243 ? 0.462 -27.137 -2.093 1.00 94.00 243 VAL A C 1
ATOM 1891 O O . VAL A 1 243 ? 0.910 -27.498 -3.176 1.00 94.00 243 VAL A O 1
ATOM 1894 N N . PHE A 1 244 ? 0.259 -25.851 -1.797 1.00 92.88 244 PHE A N 1
ATOM 1895 C CA . PHE A 1 244 ? 0.557 -24.766 -2.736 1.00 92.88 244 PHE A CA 1
ATOM 1896 C C . PHE A 1 244 ? 2.026 -24.792 -3.187 1.00 92.88 244 PHE A C 1
ATOM 1898 O O . PHE A 1 244 ? 2.306 -24.805 -4.382 1.00 92.88 244 PHE A O 1
ATOM 1905 N N . ILE A 1 245 ? 2.973 -24.898 -2.248 1.00 92.00 245 ILE A N 1
ATOM 1906 C CA . ILE A 1 245 ? 4.407 -24.962 -2.568 1.00 92.00 245 ILE A CA 1
ATOM 1907 C C . ILE A 1 245 ? 4.734 -26.197 -3.419 1.00 92.00 245 ILE A C 1
ATOM 1909 O O . ILE A 1 245 ? 5.518 -26.091 -4.359 1.00 92.00 245 ILE A O 1
ATOM 1913 N N . LEU A 1 246 ? 4.151 -27.362 -3.117 1.00 92.06 246 LEU A N 1
ATOM 1914 C CA . LEU A 1 246 ? 4.372 -28.591 -3.886 1.00 92.06 246 LEU A CA 1
ATOM 1915 C C . LEU A 1 246 ? 3.802 -28.492 -5.306 1.00 92.06 246 LEU A C 1
ATOM 1917 O O . LEU A 1 246 ? 4.464 -28.918 -6.254 1.00 92.06 246 LEU A O 1
ATOM 1921 N N . VAL A 1 247 ? 2.613 -27.905 -5.462 1.00 91.38 247 VAL A N 1
ATOM 1922 C CA . VAL A 1 247 ? 1.988 -27.674 -6.771 1.00 91.38 247 VAL A CA 1
ATOM 1923 C C . VAL A 1 247 ? 2.859 -26.745 -7.615 1.00 91.38 247 VAL A C 1
ATOM 1925 O O . VAL A 1 247 ? 3.205 -27.100 -8.741 1.00 91.38 247 VAL A O 1
ATOM 1928 N N . GLU A 1 248 ? 3.294 -25.619 -7.050 1.00 90.06 248 GLU A N 1
ATOM 1929 C CA . GLU A 1 248 ? 4.155 -24.639 -7.726 1.00 90.06 248 GLU A CA 1
ATOM 1930 C C . GLU A 1 248 ? 5.553 -25.192 -8.049 1.00 90.06 248 GLU A C 1
ATOM 1932 O O . GLU A 1 248 ? 6.148 -24.835 -9.065 1.00 90.06 248 GLU A O 1
ATOM 1937 N N . ALA A 1 249 ? 6.103 -26.059 -7.191 1.00 87.94 249 ALA A N 1
ATOM 1938 C CA . ALA A 1 249 ? 7.449 -26.602 -7.366 1.00 87.94 249 ALA A CA 1
ATOM 1939 C C . ALA A 1 249 ? 7.519 -27.752 -8.381 1.00 87.94 249 ALA A C 1
ATOM 1941 O O . ALA A 1 249 ? 8.510 -27.847 -9.106 1.00 87.94 249 ALA A O 1
ATOM 1942 N N . TYR A 1 250 ? 6.514 -28.635 -8.409 1.00 86.81 250 TYR A N 1
ATOM 1943 C CA . TYR A 1 250 ? 6.594 -29.903 -9.146 1.00 86.81 250 TYR A CA 1
ATOM 1944 C C . TYR A 1 250 ? 5.549 -30.065 -10.255 1.00 86.81 250 TYR A C 1
ATOM 1946 O O . TYR A 1 250 ? 5.840 -30.724 -11.252 1.00 86.81 250 TYR A O 1
ATOM 1954 N N . TRP A 1 251 ? 4.347 -29.496 -10.111 1.00 84.25 251 TRP A N 1
ATOM 1955 C CA . TRP A 1 251 ? 3.249 -29.712 -11.067 1.00 84.25 251 TRP A CA 1
ATOM 1956 C C . TRP A 1 251 ? 3.028 -28.552 -12.038 1.00 84.25 251 TRP A C 1
ATOM 1958 O O . TRP A 1 251 ? 2.594 -28.776 -13.172 1.00 84.25 251 TRP A O 1
ATOM 1968 N N . ALA A 1 252 ? 3.328 -27.324 -11.625 1.00 83.00 252 ALA A N 1
ATOM 1969 C CA . ALA A 1 252 ? 3.076 -26.139 -12.425 1.00 83.00 252 ALA A CA 1
ATOM 1970 C C . ALA A 1 252 ? 4.058 -26.014 -13.602 1.00 83.00 252 ALA A C 1
ATOM 1972 O O . ALA A 1 252 ? 5.260 -25.815 -13.430 1.00 83.00 252 ALA A O 1
ATOM 1973 N N . LYS A 1 253 ? 3.536 -26.056 -14.836 1.00 78.25 253 LYS A N 1
ATOM 1974 C CA . LYS A 1 253 ? 4.328 -25.764 -16.050 1.00 78.25 253 LYS A CA 1
ATOM 1975 C C . LYS A 1 253 ? 4.675 -24.274 -16.171 1.00 78.25 253 LYS A C 1
ATOM 1977 O O . LYS A 1 253 ? 5.723 -23.926 -16.711 1.00 78.25 253 LYS A O 1
ATOM 1982 N N . LYS A 1 254 ? 3.780 -23.402 -15.696 1.00 82.12 254 LYS A N 1
ATOM 1983 C CA . LYS A 1 254 ? 3.922 -21.939 -15.647 1.00 82.12 254 LYS A CA 1
ATOM 1984 C C . LYS A 1 254 ? 3.496 -21.460 -14.246 1.00 82.12 254 LYS A C 1
ATOM 1986 O O . LYS A 1 254 ? 2.353 -21.042 -14.106 1.00 82.12 254 LYS A O 1
ATOM 1991 N N . PRO A 1 255 ? 4.371 -21.577 -13.230 1.00 82.12 255 PRO A N 1
ATOM 1992 C CA . PRO A 1 255 ? 4.024 -21.303 -11.833 1.00 82.12 255 PRO A CA 1
ATOM 1993 C C . PRO A 1 255 ? 3.491 -19.882 -11.633 1.00 82.12 255 PRO A C 1
ATOM 1995 O O . PRO A 1 255 ? 4.021 -18.936 -12.231 1.00 82.12 255 PRO A O 1
ATOM 1998 N N . LEU A 1 256 ? 2.479 -19.730 -10.772 1.00 84.81 256 LEU A N 1
ATOM 1999 C CA . LEU A 1 256 ? 1.960 -18.426 -10.352 1.00 84.81 256 LEU A CA 1
ATOM 2000 C C . LEU A 1 256 ? 3.039 -17.637 -9.605 1.00 84.81 256 LEU A C 1
ATOM 2002 O O . LEU A 1 256 ? 3.205 -16.436 -9.836 1.00 84.81 256 LEU A O 1
ATOM 2006 N N . ILE A 1 257 ? 3.789 -18.315 -8.729 1.00 88.31 257 ILE A N 1
ATOM 2007 C CA . ILE A 1 257 ? 4.907 -17.739 -7.979 1.00 88.31 257 ILE A CA 1
ATOM 2008 C C . ILE A 1 257 ? 6.159 -18.591 -8.223 1.00 88.31 257 ILE A C 1
ATOM 2010 O O . ILE A 1 257 ? 6.444 -19.526 -7.473 1.00 88.31 257 ILE A O 1
ATOM 2014 N N . PRO A 1 258 ? 6.976 -18.243 -9.234 1.00 86.19 258 PRO A N 1
ATOM 2015 C CA . PRO A 1 258 ? 8.260 -18.886 -9.467 1.00 86.19 258 PRO A CA 1
ATOM 2016 C C . PRO A 1 258 ? 9.160 -18.820 -8.221 1.00 86.19 258 PRO A C 1
ATOM 2018 O O . PRO A 1 258 ? 9.753 -17.786 -7.900 1.00 86.19 258 PRO A O 1
ATOM 2021 N N . LEU A 1 259 ? 9.300 -19.951 -7.521 1.00 86.44 259 LEU A N 1
ATOM 2022 C CA . LEU A 1 259 ? 10.052 -20.046 -6.260 1.00 86.44 259 LEU A CA 1
ATOM 2023 C C . LEU A 1 259 ? 11.535 -19.674 -6.420 1.00 86.44 259 LEU A C 1
ATOM 2025 O O . LEU A 1 259 ? 12.185 -19.254 -5.464 1.00 86.44 259 LEU A O 1
ATOM 2029 N N . ASN A 1 260 ? 12.078 -19.799 -7.633 1.00 85.88 260 ASN A N 1
ATOM 2030 C CA . ASN A 1 260 ? 13.428 -19.346 -7.962 1.00 85.88 260 ASN A CA 1
ATOM 2031 C C . ASN A 1 260 ? 13.585 -17.823 -7.854 1.00 85.88 260 ASN A C 1
ATOM 2033 O O . ASN A 1 260 ? 14.642 -17.384 -7.423 1.00 85.88 260 ASN A O 1
ATOM 2037 N N . LEU A 1 261 ? 12.562 -17.027 -8.184 1.00 85.38 261 LEU A N 1
ATOM 2038 C CA . LEU A 1 261 ? 12.597 -15.569 -8.030 1.00 85.38 261 LEU A CA 1
ATOM 2039 C C . LEU A 1 261 ? 12.487 -15.180 -6.554 1.00 85.38 261 LEU A C 1
ATOM 2041 O O . LEU A 1 261 ? 13.265 -14.353 -6.085 1.00 85.38 261 LEU A O 1
ATOM 2045 N N . VAL A 1 262 ? 11.599 -15.831 -5.799 1.00 86.75 262 VAL A N 1
ATOM 2046 C CA . VAL A 1 262 ? 11.402 -15.554 -4.363 1.00 86.75 262 VAL A CA 1
ATOM 2047 C C . VAL A 1 262 ? 12.659 -15.848 -3.537 1.00 86.75 262 VAL A C 1
ATOM 2049 O O . VAL A 1 262 ? 12.945 -15.132 -2.587 1.00 86.75 262 VAL A O 1
ATOM 2052 N N . LYS A 1 263 ? 13.451 -16.861 -3.911 1.00 84.25 263 LYS A N 1
ATOM 2053 C CA . LYS A 1 263 ? 14.715 -17.199 -3.228 1.00 84.25 263 LYS A CA 1
ATOM 2054 C C . LYS A 1 263 ? 15.846 -16.184 -3.453 1.00 84.25 263 LYS A C 1
ATOM 2056 O O . LYS A 1 263 ? 16.864 -16.260 -2.771 1.00 84.25 263 LYS A O 1
ATOM 2061 N N . THR A 1 264 ? 15.709 -15.270 -4.412 1.00 85.88 264 THR A N 1
ATOM 2062 C CA . THR A 1 264 ? 16.693 -14.199 -4.653 1.00 85.88 264 THR A CA 1
ATOM 2063 C C . THR A 1 264 ? 16.401 -12.966 -3.792 1.00 85.88 264 THR A C 1
ATOM 2065 O O . THR A 1 264 ? 15.445 -12.941 -3.021 1.00 85.88 264 THR A O 1
ATOM 2068 N N . PHE A 1 265 ? 17.176 -11.890 -3.970 1.00 83.75 265 PHE A N 1
ATOM 2069 C CA . PHE A 1 265 ? 16.905 -10.587 -3.348 1.00 83.75 265 PHE A CA 1
ATOM 2070 C C . PHE A 1 265 ? 15.500 -10.032 -3.662 1.00 83.75 265 PHE A C 1
ATOM 2072 O O . PHE A 1 265 ? 14.988 -9.222 -2.896 1.00 83.75 265 PHE A O 1
ATOM 2079 N N . LEU A 1 266 ? 14.842 -10.500 -4.733 1.00 88.88 266 LEU A N 1
ATOM 2080 C CA . LEU A 1 266 ? 13.458 -10.135 -5.062 1.00 88.88 266 LEU A CA 1
ATOM 2081 C C . LEU A 1 266 ? 12.442 -10.573 -3.998 1.00 88.88 266 LEU A C 1
ATOM 2083 O O . LEU A 1 266 ? 11.441 -9.886 -3.807 1.00 88.88 266 LEU A O 1
ATOM 2087 N N . GLY A 1 267 ? 12.711 -11.663 -3.270 1.00 89.19 267 GLY A N 1
ATOM 2088 C CA . GLY A 1 267 ? 11.867 -12.096 -2.154 1.00 89.19 267 GLY A CA 1
ATOM 2089 C C . GLY A 1 267 ? 11.736 -11.036 -1.060 1.00 89.19 267 GLY A C 1
ATOM 2090 O O . GLY A 1 267 ? 10.663 -10.901 -0.473 1.00 89.19 267 GLY A O 1
ATOM 2091 N N . GLY A 1 268 ? 12.795 -10.245 -0.846 1.00 91.25 268 GLY A N 1
ATOM 2092 C CA . GLY A 1 268 ? 12.791 -9.107 0.072 1.00 91.25 268 GLY A CA 1
ATOM 2093 C C . GLY A 1 268 ? 11.767 -8.049 -0.332 1.00 91.25 268 GLY A C 1
ATOM 2094 O O . GLY A 1 268 ? 10.907 -7.707 0.473 1.00 91.25 268 GLY A O 1
ATOM 2095 N N . TYR A 1 269 ? 11.763 -7.646 -1.606 1.00 92.31 269 TYR A N 1
ATOM 2096 C CA . TYR A 1 269 ? 10.784 -6.697 -2.147 1.00 92.31 269 TYR A CA 1
ATOM 2097 C C . TYR A 1 269 ? 9.343 -7.220 -2.068 1.00 92.31 269 TYR A C 1
ATOM 2099 O O . TYR A 1 269 ? 8.426 -6.466 -1.746 1.00 92.31 269 TYR A O 1
ATOM 2107 N N . TYR A 1 270 ? 9.115 -8.511 -2.336 1.00 94.12 270 TYR A N 1
ATOM 2108 C CA . TYR A 1 270 ? 7.776 -9.108 -2.246 1.00 94.12 270 TYR A CA 1
ATOM 2109 C C . TYR A 1 270 ? 7.259 -9.132 -0.803 1.00 94.12 270 TYR A C 1
ATOM 2111 O O . TYR A 1 270 ? 6.122 -8.732 -0.539 1.00 94.12 270 TYR A O 1
ATOM 2119 N N . LEU A 1 271 ? 8.099 -9.557 0.145 1.00 93.81 271 LEU A N 1
ATOM 2120 C CA . LEU A 1 271 ? 7.749 -9.583 1.563 1.00 93.81 271 LEU A CA 1
ATOM 2121 C C . LEU A 1 271 ? 7.610 -8.166 2.136 1.00 93.81 271 LEU A C 1
ATOM 2123 O O . LEU A 1 271 ? 6.661 -7.893 2.868 1.00 93.81 271 LEU A O 1
ATOM 2127 N N . GLY A 1 272 ? 8.506 -7.251 1.765 1.00 93.25 272 GLY A N 1
ATOM 2128 C CA . GLY A 1 272 ? 8.449 -5.844 2.146 1.00 93.25 272 GLY A CA 1
ATOM 2129 C C . GLY A 1 272 ? 7.158 -5.181 1.677 1.00 93.25 272 GLY A C 1
ATOM 2130 O O . GLY A 1 272 ? 6.490 -4.519 2.469 1.00 93.25 272 GLY A O 1
ATOM 2131 N N . GLN A 1 273 ? 6.738 -5.443 0.436 1.00 94.38 273 GLN A N 1
ATOM 2132 C CA . GLN A 1 273 ? 5.473 -4.937 -0.091 1.00 94.38 273 GLN A CA 1
ATOM 2133 C C . GLN A 1 273 ? 4.252 -5.521 0.632 1.00 94.38 273 GLN A C 1
ATOM 2135 O O . GLN A 1 273 ? 3.304 -4.787 0.922 1.00 94.38 273 GLN A O 1
ATOM 2140 N N . LEU A 1 274 ? 4.272 -6.817 0.964 1.00 95.44 274 LEU A N 1
ATOM 2141 C CA . LEU A 1 274 ? 3.222 -7.446 1.770 1.00 95.44 274 LEU A CA 1
ATOM 2142 C C . LEU A 1 274 ? 3.112 -6.774 3.144 1.00 95.44 274 LEU A C 1
ATOM 2144 O O . LEU A 1 274 ? 2.019 -6.363 3.528 1.00 95.44 274 LEU A O 1
ATOM 2148 N N . LEU A 1 275 ? 4.229 -6.622 3.862 1.00 94.81 275 LEU A N 1
ATOM 2149 C CA . LEU A 1 275 ? 4.270 -6.026 5.202 1.00 94.81 275 LEU A CA 1
ATOM 2150 C C . LEU A 1 275 ? 3.842 -4.554 5.191 1.00 94.81 275 LEU A C 1
ATOM 2152 O O . LEU A 1 275 ? 3.048 -4.136 6.036 1.00 94.81 275 LEU A O 1
ATOM 2156 N N . LEU A 1 276 ? 4.317 -3.783 4.210 1.00 93.56 276 LEU A N 1
ATOM 2157 C CA . LEU A 1 276 ? 3.946 -2.383 4.020 1.00 93.56 276 LEU A CA 1
ATOM 2158 C C . LEU A 1 276 ? 2.433 -2.229 3.840 1.00 93.56 276 LEU A C 1
ATOM 2160 O O . LEU A 1 276 ? 1.790 -1.439 4.537 1.00 93.56 276 LEU A O 1
ATOM 2164 N N . ILE A 1 277 ? 1.846 -2.997 2.918 1.00 94.56 277 ILE A N 1
ATOM 2165 C CA . ILE A 1 277 ? 0.411 -2.918 2.639 1.00 94.56 277 ILE A CA 1
ATOM 2166 C C . ILE A 1 277 ? -0.395 -3.467 3.812 1.00 94.56 277 ILE A C 1
ATOM 2168 O O . ILE A 1 277 ? -1.413 -2.870 4.154 1.00 94.56 277 ILE A O 1
ATOM 2172 N N . MET A 1 278 ? 0.051 -4.544 4.459 1.00 94.25 278 MET A N 1
ATOM 2173 C CA . MET A 1 278 ? -0.596 -5.108 5.645 1.00 94.25 278 MET A CA 1
ATOM 2174 C C . MET A 1 278 ? -0.689 -4.070 6.770 1.00 94.25 278 MET A C 1
ATOM 2176 O O . MET A 1 2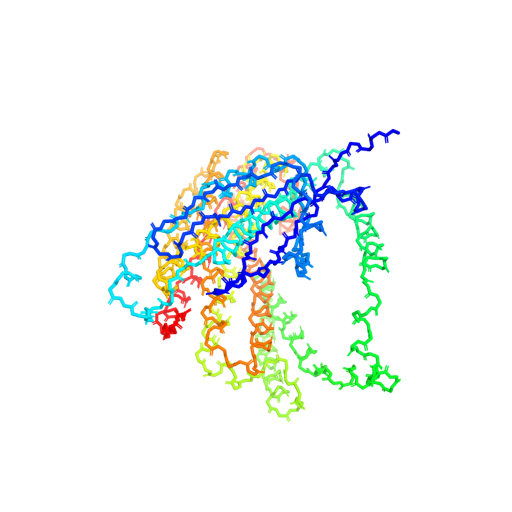78 ? -1.782 -3.806 7.265 1.00 94.25 278 MET A O 1
ATOM 2180 N N . GLY A 1 279 ? 0.417 -3.401 7.110 1.00 91.56 279 GLY A N 1
ATOM 2181 C CA . GLY A 1 279 ? 0.435 -2.368 8.148 1.00 91.56 279 GLY A CA 1
ATOM 2182 C C . GLY A 1 279 ? -0.396 -1.130 7.796 1.00 91.56 279 GLY A C 1
ATOM 2183 O O . GLY A 1 279 ? -1.159 -0.620 8.619 1.00 91.56 279 GLY A O 1
ATOM 2184 N N . ARG A 1 280 ? -0.311 -0.664 6.545 1.00 90.88 280 ARG A N 1
ATOM 2185 C CA . ARG A 1 280 ? -1.101 0.476 6.057 1.00 90.88 280 ARG A CA 1
ATOM 2186 C C . ARG A 1 280 ? -2.600 0.178 6.046 1.00 90.88 280 ARG A C 1
ATOM 2188 O O . ARG A 1 280 ? -3.402 1.001 6.490 1.00 90.88 280 ARG A O 1
ATOM 2195 N N . SER A 1 281 ? -2.985 -0.963 5.483 1.00 91.62 281 SER A N 1
ATOM 2196 C CA . SER A 1 281 ? -4.389 -1.352 5.330 1.00 91.62 281 SER A CA 1
ATOM 2197 C C . SER A 1 281 ? -5.037 -1.639 6.687 1.00 91.62 281 SER A C 1
ATOM 2199 O O . SER A 1 281 ? -6.177 -1.218 6.908 1.00 91.62 281 SER A O 1
ATOM 2201 N N . ALA A 1 282 ? -4.282 -2.217 7.629 1.00 91.00 282 ALA A N 1
ATOM 2202 C CA . ALA A 1 282 ? -4.663 -2.368 9.030 1.00 91.00 282 ALA A CA 1
ATOM 2203 C C . ALA A 1 282 ? -5.072 -1.038 9.682 1.00 91.00 282 ALA A C 1
ATOM 2205 O O . ALA A 1 282 ? -6.137 -0.964 10.297 1.00 91.00 282 ALA A O 1
ATOM 2206 N N . LEU A 1 283 ? -4.268 0.017 9.499 1.00 88.06 283 LEU A N 1
ATOM 2207 C CA . LEU A 1 283 ? -4.594 1.359 9.984 1.00 88.06 283 LEU A CA 1
ATOM 2208 C C . LEU A 1 283 ? -5.815 1.931 9.262 1.00 88.06 283 LEU A C 1
ATOM 2210 O O . LEU A 1 283 ? -6.788 2.325 9.901 1.00 88.06 283 LEU A O 1
ATOM 2214 N N . SER A 1 284 ? -5.792 1.935 7.929 1.00 87.00 284 SER A N 1
ATOM 2215 C CA . SER A 1 284 ? -6.832 2.595 7.134 1.00 87.00 284 SER A CA 1
ATOM 2216 C C . SER A 1 284 ? -8.235 2.017 7.356 1.00 87.00 284 SER A C 1
ATOM 2218 O O . SER A 1 284 ? -9.192 2.779 7.458 1.00 87.00 284 SER A O 1
ATOM 2220 N N . SER A 1 285 ? -8.348 0.695 7.527 1.00 87.69 285 SER A N 1
ATOM 2221 C CA . SER A 1 285 ? -9.624 -0.001 7.749 1.00 87.69 285 SER A CA 1
ATOM 2222 C C . SER A 1 285 ? -10.313 0.381 9.061 1.00 87.69 285 SER A C 1
ATOM 2224 O O . SER A 1 285 ? -11.540 0.361 9.129 1.00 87.69 285 SER A O 1
ATOM 2226 N N . ASN A 1 286 ? -9.551 0.783 10.080 1.00 85.62 286 ASN A N 1
ATOM 2227 C CA . ASN A 1 286 ? -10.079 1.130 11.401 1.00 85.62 286 ASN A CA 1
ATOM 2228 C C . ASN A 1 286 ? -10.273 2.635 11.614 1.00 85.62 286 ASN A C 1
ATOM 2230 O O . ASN A 1 286 ? -10.956 3.028 12.556 1.00 85.62 286 ASN A O 1
ATOM 2234 N N . LEU A 1 287 ? -9.726 3.480 10.738 1.00 84.25 287 LEU A N 1
ATOM 2235 C CA . LEU A 1 287 ? -9.836 4.932 10.871 1.00 84.25 287 LEU A CA 1
ATOM 2236 C C . LEU A 1 287 ? -11.284 5.431 10.745 1.00 84.25 287 LEU A C 1
ATOM 2238 O O . LEU A 1 287 ? -11.726 6.227 11.568 1.00 84.25 287 LEU A O 1
ATOM 2242 N N . VAL A 1 288 ? -12.052 4.951 9.760 1.00 83.50 288 VAL A N 1
ATOM 2243 C CA . VAL A 1 288 ? -13.467 5.353 9.614 1.00 83.50 288 VAL A CA 1
ATOM 2244 C C . VAL A 1 288 ? -14.312 4.901 10.812 1.00 83.50 288 VAL A C 1
ATOM 2246 O O . VAL A 1 288 ? -14.958 5.759 11.415 1.00 83.50 288 VAL A O 1
ATOM 2249 N N . PRO A 1 289 ? -14.289 3.614 11.219 1.00 81.62 289 PRO A N 1
ATOM 2250 C CA . PRO A 1 289 ? -14.979 3.172 12.427 1.00 81.62 289 PRO A CA 1
ATOM 2251 C C . PRO A 1 289 ? -14.581 3.954 13.681 1.00 81.62 289 PRO A C 1
ATOM 2253 O O . PRO A 1 289 ? -15.450 4.237 14.498 1.00 81.62 289 PRO A O 1
ATOM 2256 N N . TYR A 1 290 ? -13.309 4.339 13.822 1.00 83.94 290 TYR A N 1
ATOM 2257 C CA . TYR A 1 290 ? -12.845 5.171 14.931 1.00 83.94 290 TYR A CA 1
ATOM 2258 C C . TYR A 1 290 ? -13.538 6.539 14.948 1.00 83.94 290 TYR A C 1
ATOM 2260 O O . TYR A 1 290 ? -14.171 6.887 15.942 1.00 83.94 290 TYR A O 1
ATOM 2268 N N . PHE A 1 291 ? -13.500 7.293 13.845 1.00 81.81 291 PHE A N 1
ATOM 2269 C CA . PHE A 1 291 ? -14.126 8.620 13.797 1.00 81.81 291 PHE A CA 1
ATOM 2270 C C . PHE A 1 291 ? -15.650 8.564 13.966 1.00 81.81 291 PHE A C 1
ATOM 2272 O O . PHE A 1 291 ? -16.222 9.429 14.628 1.00 81.81 291 PHE A O 1
ATOM 2279 N N . VAL A 1 292 ? -16.309 7.532 13.432 1.00 80.62 292 VAL A N 1
ATOM 2280 C CA . VAL A 1 292 ? -17.762 7.358 13.584 1.00 80.62 292 VAL A CA 1
ATOM 2281 C C . VAL A 1 292 ? -18.130 6.953 15.016 1.00 80.62 292 VAL A C 1
ATOM 2283 O O . VAL A 1 292 ? -18.982 7.587 15.629 1.00 80.62 292 VAL A O 1
ATOM 2286 N N . ARG A 1 293 ? -17.489 5.918 15.578 1.00 76.31 293 ARG A N 1
ATOM 2287 C CA . ARG A 1 293 ? -17.888 5.323 16.870 1.00 76.31 293 ARG A CA 1
ATOM 2288 C C . ARG A 1 293 ? -17.325 6.059 18.082 1.00 76.31 293 ARG A C 1
ATOM 2290 O O . ARG A 1 293 ? -17.970 6.097 19.124 1.00 76.31 293 ARG A O 1
ATOM 2297 N N . VAL A 1 294 ? -16.116 6.605 17.971 1.00 78.88 294 VAL A N 1
ATOM 2298 C CA . VAL A 1 294 ? -15.432 7.276 19.083 1.00 78.88 294 VAL A CA 1
ATOM 2299 C C . VAL A 1 294 ? -15.650 8.777 19.023 1.00 78.88 294 VAL A C 1
ATOM 2301 O O . VAL A 1 294 ? -15.987 9.359 20.042 1.00 78.88 294 VAL A O 1
ATOM 2304 N N . GLU A 1 295 ? -15.513 9.421 17.867 1.00 77.81 295 GLU A N 1
ATOM 2305 C CA . GLU A 1 295 ? -15.649 10.886 17.780 1.00 77.81 295 GLU A CA 1
ATOM 2306 C C . GLU A 1 295 ? -17.060 11.362 17.415 1.00 77.81 295 GLU A C 1
ATOM 2308 O O . GLU A 1 295 ? -17.298 12.566 17.350 1.00 77.81 295 GLU A O 1
ATOM 2313 N N . LYS A 1 296 ? -18.011 10.437 17.197 1.00 75.50 296 LYS A N 1
ATOM 2314 C CA . LYS A 1 296 ? -19.378 10.742 16.730 1.00 75.50 296 LYS A CA 1
ATOM 2315 C C . LYS A 1 296 ? -19.372 11.660 15.490 1.00 75.50 296 LYS A C 1
ATOM 2317 O O . LYS A 1 296 ? -20.261 12.490 15.303 1.00 75.50 296 LYS A O 1
ATOM 2322 N N . ALA A 1 297 ? -18.340 11.534 14.651 1.00 76.12 297 ALA A N 1
ATOM 2323 C CA . ALA A 1 297 ? -18.173 12.334 13.446 1.00 76.12 297 ALA A CA 1
ATOM 2324 C C . ALA A 1 297 ? -19.185 11.925 12.368 1.00 76.12 297 ALA A C 1
ATOM 2326 O O . ALA A 1 297 ? -19.633 10.780 12.314 1.00 76.12 297 ALA A O 1
ATOM 2327 N N . SER A 1 298 ? -19.508 12.848 11.458 1.00 76.94 298 SER A N 1
ATOM 2328 C CA . SER A 1 298 ? -20.348 12.526 10.302 1.00 76.94 298 SER A CA 1
ATOM 2329 C C . SER A 1 298 ? -19.653 11.535 9.359 1.00 76.94 298 SER A C 1
ATOM 2331 O O . SER A 1 298 ? -18.430 11.571 9.194 1.00 76.94 298 SER A O 1
ATOM 2333 N N . ASP A 1 299 ? -20.439 10.700 8.671 1.00 74.19 299 ASP A N 1
ATOM 2334 C CA . ASP A 1 299 ? -19.935 9.712 7.700 1.00 74.19 299 ASP A CA 1
ATOM 2335 C C . ASP A 1 299 ? -19.052 10.358 6.613 1.00 74.19 299 ASP A C 1
ATOM 2337 O O . ASP A 1 299 ? -18.063 9.776 6.155 1.00 74.19 299 ASP A O 1
ATOM 2341 N N . PHE A 1 300 ? -19.372 11.600 6.232 1.00 75.31 300 PHE A N 1
ATOM 2342 C CA . PHE A 1 300 ? -18.582 12.399 5.297 1.00 75.31 300 PHE A CA 1
ATOM 2343 C C . PHE A 1 300 ? -17.195 12.748 5.855 1.00 75.31 300 PHE A C 1
ATOM 2345 O O . PHE A 1 300 ? -16.189 12.530 5.178 1.00 75.31 300 PHE A O 1
ATOM 2352 N N . LEU A 1 301 ? -17.127 13.254 7.093 1.00 77.25 301 LEU A N 1
ATOM 2353 C CA . LEU A 1 301 ? -15.865 13.638 7.727 1.00 77.25 301 LEU A CA 1
ATOM 2354 C C . LEU A 1 301 ? -14.983 12.412 7.991 1.00 77.25 301 LEU A C 1
ATOM 2356 O O . LEU A 1 301 ? -13.787 12.442 7.708 1.00 77.25 301 LEU A O 1
ATOM 2360 N N . ALA A 1 302 ? -15.582 11.305 8.437 1.00 79.88 302 ALA A N 1
ATOM 2361 C CA . ALA A 1 302 ? -14.873 10.042 8.598 1.00 79.88 302 ALA A CA 1
ATOM 2362 C C . ALA A 1 302 ? -14.298 9.552 7.257 1.00 79.88 302 ALA A C 1
ATOM 2364 O O . ALA A 1 302 ? -13.130 9.172 7.187 1.00 79.88 302 ALA A O 1
ATOM 2365 N N . SER A 1 303 ? -15.063 9.639 6.165 1.00 80.06 303 SER A N 1
ATOM 2366 C CA . SER A 1 303 ? -14.597 9.258 4.822 1.00 80.06 303 SER A CA 1
ATOM 2367 C C . SER A 1 303 ? -13.481 10.165 4.287 1.00 80.06 303 SER A C 1
ATOM 2369 O O . SER A 1 303 ? -12.625 9.709 3.524 1.00 80.06 303 SER A O 1
ATOM 2371 N N . PHE A 1 304 ? -13.437 11.433 4.711 1.00 81.75 304 PHE A N 1
ATOM 2372 C CA . PHE A 1 304 ? -12.390 12.385 4.327 1.00 81.75 304 PHE A CA 1
ATOM 2373 C C . PHE A 1 304 ? -10.989 11.934 4.768 1.00 81.75 304 PHE A C 1
ATOM 2375 O O . PHE A 1 304 ? -9.997 12.198 4.092 1.00 81.75 304 PHE A O 1
ATOM 2382 N N . THR A 1 305 ? -10.910 11.150 5.839 1.00 83.06 305 THR A N 1
ATOM 2383 C CA . THR A 1 305 ? -9.691 10.498 6.328 1.00 83.06 305 THR A CA 1
ATOM 2384 C C . THR A 1 305 ? -8.948 9.722 5.229 1.00 83.06 305 THR A C 1
ATOM 2386 O O . THR A 1 305 ? -7.735 9.868 5.070 1.00 83.06 305 THR A O 1
ATOM 2389 N N . TYR A 1 306 ? -9.675 8.970 4.391 1.00 82.56 306 TYR A N 1
ATOM 2390 C CA . TYR A 1 306 ? -9.091 8.239 3.259 1.00 82.56 306 TYR A CA 1
ATOM 2391 C C . TYR A 1 306 ? -8.517 9.169 2.190 1.00 82.56 306 TYR A C 1
ATOM 2393 O O . TYR A 1 306 ? -7.474 8.868 1.606 1.00 82.56 306 TYR A O 1
ATOM 2401 N N . VAL A 1 307 ? -9.178 10.302 1.944 1.00 83.19 307 VAL A N 1
ATOM 2402 C CA . VAL A 1 307 ? -8.727 11.310 0.977 1.00 83.19 307 VAL A CA 1
ATOM 2403 C C . VAL A 1 307 ? -7.399 11.882 1.408 1.00 83.19 307 VAL A C 1
ATOM 2405 O O . VAL A 1 307 ? -6.459 11.888 0.621 1.00 83.19 307 VAL A O 1
ATOM 2408 N N . VAL A 1 308 ? -7.303 12.329 2.660 1.00 86.31 308 VAL A N 1
ATOM 2409 C CA . VAL A 1 308 ? -6.096 12.976 3.176 1.00 86.31 308 VAL A CA 1
ATOM 2410 C C . VAL A 1 308 ? -4.903 12.027 3.068 1.00 86.31 308 VAL A C 1
ATOM 2412 O O . VAL A 1 308 ? -3.851 12.407 2.548 1.00 86.31 308 VAL A O 1
ATOM 2415 N N . THR A 1 309 ? -5.082 10.757 3.445 1.00 87.44 309 THR A N 1
ATOM 2416 C CA . THR A 1 309 ? -4.039 9.740 3.274 1.00 87.44 309 THR A CA 1
ATOM 2417 C C . THR A 1 309 ? -3.718 9.468 1.799 1.00 87.44 309 THR A C 1
ATOM 2419 O O . THR A 1 309 ? -2.550 9.281 1.459 1.00 87.44 309 THR A O 1
ATOM 2422 N N . ALA A 1 310 ? -4.711 9.423 0.905 1.00 85.44 310 ALA A N 1
ATOM 2423 C CA . ALA A 1 310 ? -4.504 9.173 -0.526 1.00 85.44 310 ALA A CA 1
ATOM 2424 C C . ALA A 1 310 ? -3.770 10.324 -1.233 1.00 85.44 310 ALA A C 1
ATOM 2426 O O . ALA A 1 310 ? -2.876 10.082 -2.052 1.00 85.44 310 ALA A O 1
ATOM 2427 N N . VAL A 1 311 ? -4.102 11.572 -0.890 1.00 85.06 311 VAL A N 1
ATOM 2428 C CA . VAL A 1 311 ? -3.385 12.760 -1.368 1.00 85.06 311 VAL A CA 1
ATOM 2429 C C . VAL A 1 311 ? -1.951 12.726 -0.847 1.00 85.06 311 VAL A C 1
ATOM 2431 O O . VAL A 1 311 ? -1.029 12.873 -1.647 1.00 85.06 311 VAL A O 1
ATOM 2434 N N . GLY A 1 312 ? -1.754 12.424 0.441 1.00 89.56 312 GLY A N 1
ATOM 2435 C CA . GLY A 1 312 ? -0.427 12.233 1.027 1.00 89.56 312 GLY A CA 1
ATOM 2436 C C . GLY A 1 312 ? 0.414 11.221 0.245 1.00 89.56 312 GLY A C 1
ATOM 2437 O O . GLY A 1 312 ? 1.508 11.552 -0.200 1.00 89.56 312 GLY A O 1
ATOM 2438 N N . VAL A 1 313 ? -0.119 10.020 -0.015 1.00 90.31 313 VAL A N 1
ATOM 2439 C CA . VAL A 1 313 ? 0.562 8.977 -0.816 1.00 90.31 313 VAL A CA 1
ATOM 2440 C C . VAL A 1 313 ? 0.955 9.473 -2.196 1.00 90.31 313 VAL A C 1
ATOM 2442 O O . VAL A 1 313 ? 2.065 9.220 -2.656 1.00 90.31 313 VAL A O 1
ATOM 2445 N N . SER A 1 314 ? 0.048 10.177 -2.862 1.00 85.44 314 SER A N 1
ATOM 2446 C CA . SER A 1 314 ? 0.292 10.673 -4.213 1.00 85.44 314 SER A CA 1
ATOM 2447 C C . SER A 1 314 ? 1.418 11.709 -4.215 1.00 85.44 314 SER A C 1
ATOM 2449 O O . SER A 1 314 ? 2.346 11.598 -5.011 1.00 85.44 314 SER A O 1
ATOM 2451 N N . VAL A 1 315 ? 1.396 12.660 -3.273 1.00 87.25 315 VAL A N 1
ATOM 2452 C CA . VAL A 1 315 ? 2.462 13.660 -3.104 1.00 87.25 315 VAL A CA 1
ATOM 2453 C C . VAL A 1 315 ? 3.795 12.985 -2.774 1.00 87.25 315 VAL A C 1
ATOM 2455 O O . VAL A 1 315 ? 4.794 13.255 -3.436 1.00 87.25 315 VAL A O 1
ATOM 2458 N N . GLY A 1 316 ? 3.814 12.063 -1.810 1.00 89.81 316 GLY A N 1
ATOM 2459 C CA . GLY A 1 316 ? 5.026 11.346 -1.411 1.00 89.81 316 GLY A CA 1
ATOM 2460 C C . GLY A 1 316 ? 5.649 10.540 -2.550 1.00 89.81 316 GLY A C 1
ATOM 2461 O O . GLY A 1 316 ? 6.860 10.602 -2.760 1.00 89.81 316 GLY A O 1
ATOM 2462 N N . GLY A 1 317 ? 4.826 9.845 -3.341 1.00 88.56 317 GLY A N 1
ATOM 2463 C CA . GLY A 1 317 ? 5.310 9.088 -4.493 1.00 88.56 317 GLY A CA 1
ATOM 2464 C C . GLY A 1 317 ? 5.977 9.973 -5.543 1.00 88.56 317 GLY A C 1
ATOM 2465 O O . GLY A 1 317 ? 7.033 9.636 -6.072 1.00 88.56 317 GLY A O 1
ATOM 2466 N N . LEU A 1 318 ? 5.448 11.170 -5.773 1.00 83.56 318 LEU A N 1
ATOM 2467 C CA . LEU A 1 318 ? 6.025 12.099 -6.744 1.00 83.56 318 LEU A CA 1
ATOM 2468 C C . LEU A 1 318 ? 7.290 12.761 -6.277 1.00 83.56 318 LEU A C 1
ATOM 2470 O O . LEU A 1 318 ? 8.249 12.835 -7.038 1.00 83.56 318 LEU A O 1
ATOM 2474 N N . VAL A 1 319 ? 7.277 13.234 -5.034 1.00 88.25 319 VAL A N 1
ATOM 2475 C CA . VAL A 1 319 ? 8.456 13.817 -4.412 1.00 88.25 319 VAL A CA 1
ATOM 2476 C C . VAL A 1 319 ? 9.581 12.788 -4.457 1.00 88.25 319 VAL A C 1
ATOM 2478 O O . VAL A 1 319 ? 10.677 13.109 -4.903 1.00 88.25 319 VAL A O 1
ATOM 2481 N N . SER A 1 320 ? 9.295 11.524 -4.130 1.00 90.44 320 SER A N 1
ATOM 2482 C CA . SER A 1 320 ? 10.293 10.462 -4.255 1.00 90.44 320 SER A CA 1
ATOM 2483 C C . SER A 1 320 ? 10.744 10.227 -5.696 1.00 90.44 320 SER A C 1
ATOM 2485 O O . SER A 1 320 ? 11.942 10.166 -5.934 1.00 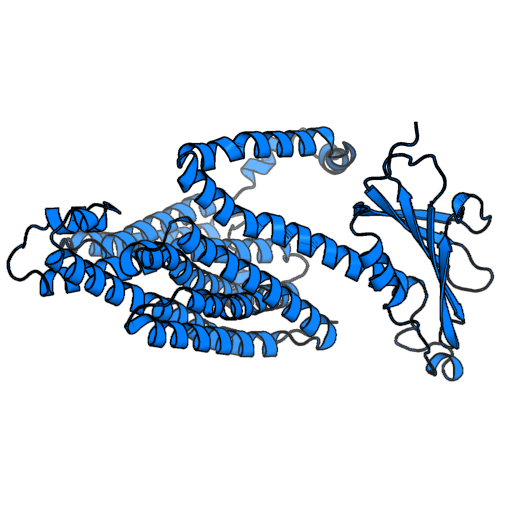90.44 320 SER A O 1
ATOM 2487 N N . GLY A 1 321 ? 9.837 10.170 -6.676 1.00 83.75 321 GLY A N 1
ATOM 2488 C CA . GLY A 1 321 ? 10.207 9.980 -8.079 1.00 83.75 321 GLY A CA 1
ATOM 2489 C C . GLY A 1 321 ? 11.078 11.116 -8.624 1.00 83.75 321 GLY A C 1
ATOM 2490 O O . GLY A 1 321 ? 12.074 10.863 -9.299 1.00 83.75 321 GLY A O 1
ATOM 2491 N N . ALA A 1 322 ? 10.748 12.365 -8.285 1.00 82.06 322 ALA A N 1
ATOM 2492 C CA . ALA A 1 322 ? 11.518 13.542 -8.673 1.00 82.06 322 ALA A CA 1
ATOM 2493 C C . ALA A 1 322 ? 12.907 13.545 -8.025 1.00 82.06 322 ALA A C 1
ATOM 2495 O O . ALA A 1 322 ? 13.904 13.769 -8.712 1.00 82.06 322 ALA A O 1
ATOM 2496 N N . ILE A 1 323 ? 12.988 13.239 -6.726 1.00 87.44 323 ILE A N 1
ATOM 2497 C CA . ILE A 1 323 ? 14.273 13.205 -6.030 1.00 87.44 323 ILE A CA 1
ATOM 2498 C C . ILE A 1 323 ? 15.119 12.027 -6.516 1.00 87.44 323 ILE A C 1
ATOM 2500 O O . ILE A 1 323 ? 16.296 12.221 -6.783 1.00 87.44 323 ILE A O 1
ATOM 2504 N N . ILE A 1 324 ? 14.547 10.838 -6.725 1.00 87.50 324 ILE A N 1
ATOM 2505 C CA . ILE A 1 324 ? 15.268 9.674 -7.271 1.00 87.50 324 ILE A CA 1
ATOM 2506 C C . ILE A 1 324 ? 15.789 9.962 -8.683 1.00 87.50 324 ILE A C 1
ATOM 2508 O O . ILE A 1 324 ? 16.899 9.546 -9.009 1.00 87.50 324 ILE A O 1
ATOM 2512 N N . LYS A 1 325 ? 15.045 10.712 -9.511 1.00 83.56 325 LYS A N 1
ATOM 2513 C CA . LYS A 1 325 ? 15.524 11.143 -10.836 1.00 83.56 325 LYS A CA 1
ATOM 2514 C C . LYS A 1 325 ? 16.817 11.962 -10.729 1.00 83.56 325 LYS A C 1
ATOM 2516 O O . LYS A 1 325 ? 17.696 11.794 -11.569 1.00 83.56 325 LYS A O 1
ATOM 2521 N N . GLN A 1 326 ? 16.933 12.814 -9.709 1.00 84.38 326 GLN A N 1
ATOM 2522 C CA . GLN A 1 326 ? 18.100 13.675 -9.486 1.00 84.38 326 GLN A CA 1
ATOM 2523 C C . GLN A 1 326 ? 19.239 12.957 -8.749 1.00 84.38 326 GLN A C 1
ATOM 2525 O O . GLN A 1 326 ? 20.389 13.030 -9.165 1.00 84.38 326 GLN A O 1
ATOM 2530 N N . THR A 1 327 ? 18.936 12.262 -7.652 1.00 85.69 327 THR A N 1
ATOM 2531 C CA . THR A 1 327 ? 19.941 11.649 -6.769 1.00 85.69 327 THR A CA 1
ATOM 2532 C C . THR A 1 327 ? 20.400 10.282 -7.247 1.00 85.69 327 THR A C 1
ATOM 2534 O O . THR A 1 327 ? 21.446 9.812 -6.802 1.00 85.69 327 THR A O 1
ATOM 2537 N N . LYS A 1 328 ? 19.603 9.618 -8.097 1.00 86.12 328 LYS A N 1
ATOM 2538 C CA . LYS A 1 328 ? 19.807 8.239 -8.568 1.00 86.12 328 LYS A CA 1
ATOM 2539 C C . LYS A 1 328 ? 19.932 7.214 -7.426 1.00 86.12 328 LYS A C 1
ATOM 2541 O O . LYS A 1 328 ? 20.414 6.105 -7.642 1.00 86.12 328 LYS A O 1
ATOM 2546 N N . ARG A 1 329 ? 19.482 7.571 -6.214 1.00 85.62 329 ARG A N 1
ATOM 2547 C CA . ARG A 1 329 ? 19.574 6.751 -4.995 1.00 85.62 329 ARG A CA 1
ATOM 2548 C C . ARG A 1 329 ? 18.203 6.552 -4.362 1.00 85.62 329 ARG A C 1
ATOM 2550 O O . ARG A 1 329 ? 17.640 7.474 -3.773 1.00 85.62 329 ARG A O 1
ATOM 2557 N N . TYR A 1 330 ? 17.670 5.337 -4.453 1.00 89.50 330 TYR A N 1
ATOM 2558 C CA . TYR A 1 330 ? 16.354 4.977 -3.910 1.00 89.50 330 TYR A CA 1
ATOM 2559 C C . TYR A 1 330 ? 16.442 4.300 -2.534 1.00 89.50 330 TYR A C 1
ATOM 2561 O O . TYR A 1 330 ? 15.475 4.342 -1.765 1.00 89.50 330 TYR A O 1
ATOM 2569 N N . LYS A 1 331 ? 17.587 3.702 -2.170 1.00 88.62 331 LYS A N 1
ATOM 2570 C CA . LYS A 1 331 ? 17.720 2.969 -0.900 1.00 88.62 331 LYS A CA 1
ATOM 2571 C C . LYS A 1 331 ? 17.680 3.912 0.299 1.00 88.62 331 LYS A C 1
ATOM 2573 O O . LYS A 1 331 ? 16.933 3.673 1.245 1.00 88.62 331 LYS A O 1
ATOM 2578 N N . VAL A 1 332 ? 18.414 5.024 0.228 1.00 90.06 332 VAL A N 1
ATOM 2579 C CA . VAL A 1 332 ? 18.418 6.056 1.282 1.00 90.06 332 VAL A CA 1
ATOM 2580 C C . VAL A 1 332 ? 17.009 6.617 1.498 1.00 90.06 332 VAL A C 1
ATOM 2582 O O . VAL A 1 332 ? 16.558 6.731 2.635 1.00 90.06 332 VAL A O 1
ATOM 2585 N N . MET A 1 333 ? 16.276 6.881 0.411 1.00 91.00 333 MET A N 1
ATOM 2586 C CA . MET A 1 333 ? 14.877 7.319 0.478 1.00 91.00 333 MET A CA 1
ATOM 2587 C C . MET A 1 333 ? 13.980 6.293 1.170 1.00 91.00 333 MET A C 1
ATOM 2589 O O . MET A 1 333 ? 13.146 6.666 1.990 1.00 91.00 333 MET A O 1
ATOM 2593 N N . THR A 1 334 ? 14.171 5.004 0.874 1.00 92.31 334 THR A N 1
ATOM 2594 C CA . THR A 1 334 ? 13.403 3.916 1.498 1.00 92.31 334 THR A CA 1
ATOM 2595 C C . THR A 1 334 ? 13.641 3.870 3.006 1.00 92.31 334 THR A C 1
ATOM 2597 O O . THR A 1 334 ? 12.684 3.812 3.770 1.00 92.31 334 THR A O 1
ATOM 2600 N N . ILE A 1 335 ? 14.899 3.962 3.448 1.00 92.44 335 ILE A N 1
ATOM 2601 C CA . ILE A 1 335 ? 15.268 3.954 4.874 1.00 92.44 335 ILE A CA 1
ATOM 2602 C C . ILE A 1 335 ? 14.631 5.142 5.608 1.00 92.44 335 ILE A C 1
ATOM 2604 O O . ILE A 1 335 ? 14.015 4.959 6.659 1.00 92.44 335 ILE A O 1
ATOM 2608 N N . ILE A 1 336 ? 14.723 6.346 5.033 1.00 93.19 336 ILE A N 1
ATOM 2609 C CA . ILE A 1 336 ? 14.096 7.552 5.594 1.00 93.19 336 ILE A CA 1
ATOM 2610 C C . ILE A 1 336 ? 12.578 7.372 5.683 1.00 93.19 336 ILE A C 1
ATOM 2612 O O . ILE A 1 336 ? 11.977 7.676 6.711 1.00 93.19 336 ILE A O 1
ATOM 2616 N N . ALA A 1 337 ? 11.947 6.845 4.634 1.00 93.50 337 ALA A N 1
ATOM 2617 C CA . ALA A 1 337 ? 10.503 6.670 4.590 1.00 93.50 337 ALA A CA 1
ATOM 2618 C C . ALA A 1 337 ? 9.994 5.590 5.562 1.00 93.50 337 ALA A C 1
ATOM 2620 O O . ALA A 1 337 ? 8.925 5.769 6.150 1.00 93.50 337 ALA A O 1
ATOM 2621 N N . VAL A 1 338 ? 10.762 4.520 5.806 1.00 92.94 338 VAL A N 1
ATOM 2622 C CA . VAL A 1 338 ? 10.478 3.562 6.889 1.00 92.94 338 VAL A CA 1
ATOM 2623 C C . VAL A 1 338 ? 10.513 4.274 8.242 1.00 92.94 338 VAL A C 1
ATOM 2625 O O . VAL A 1 338 ? 9.550 4.177 9.003 1.00 92.94 338 VAL A O 1
ATOM 2628 N N . GLY A 1 339 ? 11.571 5.045 8.516 1.00 92.75 339 GLY A N 1
ATOM 2629 C CA . GLY A 1 339 ? 11.695 5.813 9.758 1.00 92.75 339 GLY A CA 1
ATOM 2630 C C . GLY A 1 339 ? 10.539 6.797 9.961 1.00 92.75 339 GLY A C 1
ATOM 2631 O O . GLY A 1 339 ? 9.943 6.836 11.035 1.00 92.75 339 GLY A O 1
ATOM 2632 N N . LEU A 1 340 ? 10.154 7.527 8.910 1.00 93.00 340 LEU A N 1
ATOM 2633 C CA . LEU A 1 340 ? 8.999 8.428 8.935 1.00 93.00 340 LEU A CA 1
ATOM 2634 C C . LEU A 1 340 ? 7.687 7.677 9.187 1.00 93.00 340 LEU A C 1
ATOM 2636 O O . LEU A 1 340 ? 6.859 8.145 9.963 1.00 93.00 340 LEU A O 1
ATOM 2640 N N . THR A 1 341 ? 7.491 6.512 8.569 1.00 91.81 341 THR A N 1
ATOM 2641 C CA . THR A 1 341 ? 6.273 5.706 8.760 1.00 91.81 341 THR A CA 1
ATOM 2642 C C . THR A 1 341 ? 6.147 5.228 10.206 1.00 91.81 341 THR A C 1
ATOM 2644 O O . THR A 1 341 ? 5.069 5.334 10.794 1.00 91.81 341 THR A O 1
ATOM 2647 N N . VAL A 1 342 ? 7.248 4.767 10.809 1.00 91.88 342 VAL A N 1
ATOM 2648 C CA . VAL A 1 342 ? 7.302 4.390 12.231 1.00 91.88 342 VAL A CA 1
ATOM 2649 C C . VAL A 1 342 ? 7.032 5.601 13.125 1.00 91.88 342 VAL A C 1
ATOM 2651 O O . VAL A 1 342 ? 6.189 5.522 14.017 1.00 91.88 342 VAL A O 1
ATOM 2654 N N . LEU A 1 343 ? 7.681 6.737 12.853 1.00 92.50 343 LEU A N 1
ATOM 2655 C CA . LEU A 1 343 ? 7.511 7.971 13.622 1.00 92.50 343 LEU A CA 1
ATOM 2656 C C . LEU A 1 343 ? 6.047 8.432 13.638 1.00 92.50 343 LEU A C 1
ATOM 2658 O O . LEU A 1 343 ? 5.488 8.661 14.710 1.00 92.50 343 LEU A O 1
ATOM 2662 N N . TRP A 1 344 ? 5.405 8.521 12.469 1.00 90.88 344 TRP A N 1
ATOM 2663 C CA . TRP A 1 344 ? 4.002 8.932 12.374 1.00 90.88 344 TRP A CA 1
ATOM 2664 C C . TRP A 1 344 ? 3.053 7.920 13.014 1.00 90.88 344 TRP A C 1
ATOM 2666 O O . TRP A 1 344 ? 2.090 8.321 13.662 1.00 90.88 344 TRP A O 1
ATOM 2676 N N . SER A 1 345 ? 3.330 6.620 12.892 1.00 88.31 345 SER A N 1
ATOM 2677 C CA . SER A 1 345 ? 2.505 5.579 13.518 1.00 88.31 345 SER A CA 1
ATOM 2678 C C . SER A 1 345 ? 2.572 5.643 15.049 1.00 88.31 345 SER A C 1
ATOM 2680 O O . SER A 1 345 ? 1.541 5.543 15.713 1.00 88.31 345 SER A O 1
ATOM 2682 N N . ILE A 1 346 ? 3.757 5.889 15.619 1.00 89.69 346 ILE A N 1
ATOM 2683 C CA . ILE A 1 346 ? 3.935 6.106 17.063 1.00 89.69 346 ILE A CA 1
ATOM 2684 C C . ILE A 1 346 ? 3.269 7.413 17.507 1.00 89.69 346 ILE A C 1
ATOM 2686 O O . ILE A 1 346 ? 2.618 7.444 18.550 1.00 89.69 346 ILE A O 1
ATOM 2690 N N . LEU A 1 347 ? 3.378 8.485 16.718 1.00 89.19 347 LEU A N 1
ATOM 2691 C CA . LEU A 1 347 ? 2.729 9.753 17.047 1.00 89.19 347 LEU A CA 1
ATOM 2692 C C . LEU A 1 347 ? 1.203 9.603 17.099 1.00 89.19 347 LEU A C 1
ATOM 2694 O O . LEU A 1 347 ? 0.583 10.073 18.050 1.00 89.19 347 LEU A O 1
ATOM 2698 N N . ILE A 1 348 ? 0.608 8.900 16.128 1.00 87.06 348 ILE A N 1
ATOM 2699 C CA . ILE A 1 348 ? -0.830 8.590 16.123 1.00 87.06 348 ILE A CA 1
ATOM 2700 C C . ILE A 1 348 ? -1.187 7.729 17.344 1.00 87.06 348 ILE A C 1
ATOM 2702 O O . ILE A 1 348 ? -2.156 8.040 18.031 1.00 87.06 348 ILE A O 1
ATOM 2706 N N . PHE A 1 349 ? -0.383 6.709 17.670 1.00 86.69 349 PHE A N 1
ATOM 2707 C CA . PHE A 1 349 ? -0.579 5.871 18.862 1.00 86.69 349 PHE A CA 1
ATOM 2708 C C . PHE A 1 349 ? -0.618 6.688 20.165 1.00 86.69 349 PHE A C 1
ATOM 2710 O O . PHE A 1 349 ? -1.508 6.498 20.996 1.00 86.69 349 PHE A O 1
ATOM 2717 N N . ILE A 1 350 ? 0.340 7.601 20.352 1.00 86.69 350 ILE A N 1
ATOM 2718 C CA . ILE A 1 350 ? 0.420 8.443 21.552 1.00 86.69 350 ILE A CA 1
ATOM 2719 C C . ILE A 1 350 ? -0.735 9.441 21.567 1.00 86.69 350 ILE A C 1
ATOM 2721 O O . ILE A 1 350 ? -1.388 9.617 22.598 1.00 86.69 350 ILE A O 1
ATOM 2725 N N . ARG A 1 351 ? -0.999 10.098 20.432 1.00 86.00 351 ARG A N 1
ATOM 2726 C CA . ARG A 1 351 ? -1.958 11.197 20.377 1.00 86.00 351 ARG A CA 1
ATOM 2727 C C . ARG A 1 351 ? -3.394 10.716 20.515 1.00 86.00 351 ARG A C 1
ATOM 2729 O O . ARG A 1 351 ? -4.146 11.325 21.269 1.00 86.00 351 ARG A O 1
ATOM 2736 N N . TYR A 1 352 ? -3.774 9.632 19.842 1.00 82.06 352 TYR A N 1
ATOM 2737 C CA . TYR A 1 352 ? -5.164 9.161 19.825 1.00 82.06 352 TYR A CA 1
ATOM 2738 C C . TYR A 1 352 ? -5.584 8.473 21.130 1.00 82.06 352 TYR A C 1
ATOM 2740 O O . TYR A 1 352 ? -6.747 8.111 21.270 1.00 82.06 352 TYR A O 1
ATOM 2748 N N . ARG A 1 353 ? -4.684 8.344 22.117 1.00 78.25 353 ARG A N 1
ATOM 2749 C CA . ARG A 1 353 ? -4.960 7.741 23.430 1.00 78.25 353 ARG A CA 1
ATOM 2750 C C . ARG A 1 353 ? -6.140 8.378 24.174 1.00 78.25 353 ARG A C 1
ATOM 2752 O O . ARG A 1 353 ? -6.877 7.664 24.840 1.00 78.25 353 ARG A O 1
ATOM 2759 N N . ASN A 1 354 ? -6.313 9.695 24.060 1.00 76.31 354 ASN A N 1
ATOM 2760 C CA . ASN A 1 354 ? -7.331 10.455 24.798 1.00 76.31 354 ASN A CA 1
ATOM 2761 C C . ASN A 1 354 ? -8.453 10.995 23.890 1.00 76.31 354 ASN A C 1
ATOM 2763 O O . ASN A 1 354 ? -9.168 11.913 24.284 1.00 76.31 354 ASN A O 1
ATOM 2767 N N . GLY A 1 355 ? -8.582 10.463 22.672 1.00 71.25 355 GLY A N 1
ATOM 2768 C CA . GLY A 1 355 ? -9.452 11.021 21.635 1.00 71.25 355 GLY A CA 1
ATOM 2769 C C . GLY A 1 355 ? -8.727 12.004 20.715 1.00 71.25 355 GLY A C 1
ATOM 2770 O O . GLY A 1 355 ? -7.610 12.459 20.994 1.00 71.25 355 GLY A O 1
ATOM 2771 N N . CYS A 1 356 ? -9.364 12.295 19.589 1.00 73.38 356 CYS A N 1
ATOM 2772 C CA . CYS A 1 356 ? -8.799 12.998 18.448 1.00 73.38 356 CYS A CA 1
ATOM 2773 C C . CYS A 1 356 ? -9.635 14.235 18.107 1.00 73.38 356 CYS A C 1
ATOM 2775 O O . CYS A 1 356 ? -10.857 14.167 18.011 1.00 73.38 356 CYS A O 1
ATOM 2777 N N . PHE A 1 357 ? -8.983 15.364 17.832 1.00 75.06 357 PHE A N 1
ATOM 2778 C CA . PHE A 1 357 ? -9.682 16.522 17.264 1.00 75.06 357 PHE A CA 1
ATOM 2779 C C . PHE A 1 357 ? -9.777 16.412 15.740 1.00 75.06 357 PHE A C 1
ATOM 2781 O O . PHE A 1 357 ? -8.902 15.848 15.090 1.00 75.06 357 PHE A O 1
ATOM 2788 N N . THR A 1 358 ? -10.791 17.030 15.132 1.00 71.38 358 THR A N 1
ATOM 2789 C CA . THR A 1 358 ? -10.993 16.997 13.671 1.00 71.38 358 THR A CA 1
ATOM 2790 C C . THR A 1 358 ? -9.796 17.518 12.864 1.00 71.38 358 THR A C 1
ATOM 2792 O O . THR A 1 358 ? -9.519 17.018 11.777 1.00 71.38 358 THR A O 1
ATOM 2795 N N . TRP A 1 359 ? -9.045 18.499 13.375 1.00 75.50 359 TRP A N 1
ATOM 2796 C CA . TRP A 1 359 ? -7.865 19.030 12.677 1.00 75.50 359 TRP A CA 1
ATOM 2797 C C . TRP A 1 359 ? -6.706 18.020 12.608 1.00 75.50 359 TRP A C 1
ATOM 2799 O O . TRP A 1 359 ? -5.844 18.119 11.737 1.00 75.50 359 TRP A O 1
ATOM 2809 N N . GLU A 1 360 ? -6.699 17.003 13.469 1.00 77.88 360 GLU A N 1
ATOM 2810 C CA . GLU A 1 360 ? -5.639 15.990 13.545 1.00 77.88 360 GLU A CA 1
ATOM 2811 C C . GLU A 1 360 ? -5.689 14.992 12.387 1.00 77.88 360 GLU A C 1
ATOM 2813 O O . GLU A 1 360 ? -4.747 14.224 12.188 1.00 77.88 360 GLU A O 1
ATOM 2818 N N . LEU A 1 361 ? -6.726 15.077 11.545 1.00 79.06 361 LEU A N 1
ATOM 2819 C CA . LEU A 1 361 ? -6.741 14.479 10.211 1.00 79.06 361 LEU A CA 1
ATOM 2820 C C . LEU A 1 361 ? -5.508 14.893 9.391 1.00 79.06 361 LEU A C 1
ATOM 2822 O O . LEU A 1 361 ? -5.032 14.112 8.568 1.00 79.06 361 LEU A O 1
ATOM 2826 N N . VAL A 1 362 ? -4.936 16.077 9.647 1.00 80.94 362 VAL A N 1
ATOM 2827 C CA . VAL A 1 362 ? -3.710 16.550 8.988 1.00 80.94 362 VAL A CA 1
ATOM 2828 C C . VAL A 1 362 ? -2.524 15.612 9.230 1.00 80.94 362 VAL A C 1
ATOM 2830 O O . VAL A 1 362 ? -1.708 15.461 8.326 1.00 80.94 362 VAL A O 1
ATOM 2833 N N . TYR A 1 363 ? -2.438 14.903 10.365 1.00 83.50 363 TYR A N 1
ATOM 2834 C CA . TYR A 1 363 ? -1.352 13.940 10.628 1.00 83.50 363 TYR A CA 1
ATOM 2835 C C . TYR A 1 363 ? -1.351 12.739 9.672 1.00 83.50 363 TYR A C 1
ATOM 2837 O O . TYR A 1 363 ? -0.323 12.088 9.466 1.00 83.50 363 TYR A O 1
ATOM 2845 N N . LEU A 1 364 ? -2.480 12.467 9.023 1.00 87.12 364 LEU A N 1
ATOM 2846 C CA . LEU A 1 364 ? -2.603 11.380 8.058 1.00 87.12 364 LEU A CA 1
ATOM 2847 C C . LEU A 1 364 ? -2.014 11.730 6.694 1.00 87.12 364 LEU A C 1
ATOM 2849 O O . LEU A 1 364 ? -1.693 10.825 5.921 1.00 87.12 364 LEU A O 1
ATOM 2853 N N . PHE A 1 365 ? -1.840 13.020 6.402 1.00 90.56 365 PHE A N 1
ATOM 2854 C CA . PHE A 1 365 ? -1.186 13.480 5.185 1.00 90.56 365 PHE A CA 1
ATOM 2855 C C . PHE A 1 365 ? 0.299 13.084 5.147 1.00 90.56 365 PHE A C 1
ATOM 2857 O O . PHE A 1 365 ? 0.682 12.374 4.215 1.00 90.56 365 PHE A O 1
ATOM 2864 N N . PRO A 1 366 ? 1.149 13.442 6.133 1.00 90.94 366 PRO A N 1
ATOM 2865 C CA . PRO A 1 366 ? 2.555 13.054 6.115 1.00 90.94 366 PRO A CA 1
ATOM 2866 C C . PRO A 1 366 ? 2.750 11.545 6.332 1.00 90.94 366 PRO A C 1
ATOM 2868 O O . PRO A 1 366 ? 3.653 10.968 5.727 1.00 90.94 366 PRO A O 1
ATOM 2871 N N . SER A 1 367 ? 1.863 10.875 7.082 1.00 90.50 367 SER A N 1
ATOM 2872 C CA . SER A 1 367 ? 1.819 9.404 7.142 1.00 90.50 367 SER A CA 1
ATOM 2873 C C . SER A 1 367 ? 1.560 8.786 5.758 1.00 90.50 367 SER A C 1
ATOM 2875 O O . SER A 1 367 ? 2.273 7.879 5.314 1.00 90.50 367 SER A O 1
ATOM 2877 N N . GLY A 1 368 ? 0.590 9.329 5.012 1.00 91.06 368 GLY A N 1
ATOM 2878 C CA . GLY A 1 368 ? 0.357 8.980 3.612 1.00 91.06 368 GLY A CA 1
ATOM 2879 C C . GLY A 1 368 ? 1.584 9.248 2.739 1.00 91.06 368 GLY A C 1
ATOM 2880 O O . GLY A 1 368 ? 1.971 8.379 1.964 1.00 91.06 368 GLY A O 1
ATOM 2881 N N . GLY A 1 369 ? 2.233 10.400 2.911 1.00 92.81 369 GLY A N 1
ATOM 2882 C CA . GLY A 1 369 ? 3.464 10.783 2.214 1.00 92.81 369 GLY A CA 1
ATOM 2883 C C . GLY A 1 369 ? 4.580 9.756 2.361 1.00 92.81 369 GLY A C 1
ATOM 2884 O O . GLY A 1 369 ? 5.115 9.291 1.357 1.00 92.81 369 GLY A O 1
ATOM 2885 N N . ALA A 1 370 ? 4.873 9.332 3.591 1.00 94.31 370 ALA A N 1
ATOM 2886 C CA . ALA A 1 370 ? 5.882 8.308 3.856 1.00 94.31 370 ALA A CA 1
ATOM 2887 C C . ALA A 1 370 ? 5.564 6.982 3.135 1.00 94.31 370 ALA A C 1
ATOM 2889 O O . ALA A 1 370 ? 6.428 6.413 2.469 1.00 94.31 370 ALA A O 1
ATOM 2890 N N . ASN A 1 371 ? 4.299 6.549 3.160 1.00 92.62 371 ASN A N 1
ATOM 2891 C CA . ASN A 1 371 ? 3.846 5.372 2.411 1.00 92.62 371 ASN A CA 1
ATOM 2892 C C . ASN A 1 371 ? 3.998 5.542 0.886 1.00 92.62 371 ASN A C 1
ATOM 2894 O O . ASN A 1 371 ? 4.351 4.596 0.188 1.00 92.62 371 ASN A O 1
ATOM 2898 N N . GLY A 1 372 ? 3.741 6.741 0.358 1.00 91.62 372 GLY A N 1
ATOM 2899 C CA . GLY A 1 372 ? 3.910 7.052 -1.063 1.00 91.62 372 GLY A CA 1
ATOM 2900 C C . GLY A 1 372 ? 5.356 6.957 -1.539 1.00 91.62 372 GLY A C 1
ATOM 2901 O O . GLY A 1 372 ? 5.619 6.401 -2.610 1.00 91.62 372 GLY A O 1
ATOM 2902 N N . ILE A 1 373 ? 6.287 7.450 -0.717 1.00 94.00 373 ILE A N 1
ATOM 2903 C CA . ILE A 1 373 ? 7.726 7.306 -0.958 1.00 94.00 373 ILE A CA 1
ATOM 2904 C C . ILE A 1 373 ? 8.084 5.816 -0.997 1.00 94.00 373 ILE A C 1
ATOM 2906 O O . ILE A 1 373 ? 8.704 5.375 -1.961 1.00 94.00 373 ILE A O 1
ATOM 2910 N N . LEU A 1 374 ? 7.620 5.029 -0.014 1.00 93.50 374 LEU A N 1
ATOM 2911 C CA . LEU A 1 374 ? 7.880 3.586 0.043 1.00 93.50 374 LEU A CA 1
ATOM 2912 C C . LEU A 1 374 ? 7.349 2.835 -1.180 1.00 93.50 374 LEU A C 1
ATOM 2914 O O . LEU A 1 374 ? 8.075 2.016 -1.733 1.00 93.50 374 LEU A O 1
ATOM 2918 N N . PHE A 1 375 ? 6.133 3.125 -1.657 1.00 91.69 375 PHE A N 1
ATOM 2919 C CA . PHE A 1 375 ? 5.609 2.466 -2.861 1.00 91.69 375 PHE A CA 1
ATOM 2920 C C . PHE A 1 375 ? 6.473 2.705 -4.089 1.00 91.69 375 PHE A C 1
ATOM 2922 O O . PHE A 1 375 ? 6.694 1.789 -4.880 1.00 91.69 375 PHE A O 1
ATOM 2929 N N . SER A 1 376 ? 6.952 3.934 -4.247 1.00 91.00 376 SER A N 1
ATOM 2930 C CA . SER A 1 376 ? 7.748 4.308 -5.409 1.00 91.00 376 SER A CA 1
ATOM 2931 C C . SER A 1 376 ? 9.143 3.701 -5.320 1.00 91.00 376 SER A C 1
ATOM 2933 O O . SER A 1 376 ? 9.607 3.093 -6.282 1.00 91.00 376 SER A O 1
ATOM 2935 N N . THR A 1 377 ? 9.801 3.794 -4.161 1.00 92.19 377 THR A N 1
ATOM 2936 C CA . THR A 1 377 ? 11.157 3.264 -3.991 1.00 92.19 377 THR A CA 1
ATOM 2937 C C . THR A 1 377 ? 11.198 1.737 -4.039 1.00 92.19 377 THR A C 1
ATOM 2939 O O . THR A 1 377 ? 12.103 1.189 -4.664 1.00 92.19 377 THR A O 1
ATOM 2942 N N . GLN A 1 378 ? 10.218 1.045 -3.447 1.00 92.00 378 GLN A N 1
ATOM 2943 C CA . GLN A 1 378 ? 10.111 -0.419 -3.496 1.00 92.00 378 GLN A CA 1
ATOM 2944 C C . GLN A 1 378 ? 9.848 -0.917 -4.917 1.00 92.00 378 GLN A C 1
ATOM 2946 O O . GLN A 1 378 ? 10.504 -1.853 -5.373 1.00 92.00 378 GLN A O 1
ATOM 2951 N N . PHE A 1 379 ? 8.951 -0.257 -5.656 1.00 92.12 379 PHE A N 1
ATOM 2952 C CA . PHE A 1 379 ? 8.676 -0.624 -7.043 1.00 92.12 379 PHE A CA 1
ATOM 2953 C C . PHE A 1 379 ? 9.896 -0.408 -7.948 1.00 92.12 379 PHE A C 1
ATOM 2955 O O . PHE A 1 379 ? 10.213 -1.272 -8.768 1.00 92.12 379 PHE A O 1
ATOM 2962 N N . ILE A 1 380 ? 10.604 0.716 -7.786 1.00 91.00 380 ILE A N 1
ATOM 2963 C CA . ILE A 1 380 ? 11.837 1.006 -8.531 1.00 91.00 380 ILE A CA 1
ATOM 2964 C C . ILE A 1 380 ? 12.923 -0.016 -8.178 1.00 91.00 380 ILE A C 1
ATOM 2966 O O . ILE A 1 380 ? 13.510 -0.608 -9.081 1.00 91.00 380 ILE A O 1
ATOM 2970 N N . GLY A 1 381 ? 13.151 -0.282 -6.889 1.00 90.12 381 GLY A N 1
ATOM 2971 C CA . GLY A 1 381 ? 14.148 -1.255 -6.436 1.00 90.12 381 GLY A CA 1
ATOM 2972 C C . GLY A 1 381 ? 13.891 -2.663 -6.971 1.00 90.12 381 GLY A C 1
ATOM 2973 O O . GLY A 1 381 ? 14.805 -3.311 -7.487 1.00 90.12 381 GLY A O 1
ATOM 2974 N N . MET A 1 382 ? 12.632 -3.104 -6.946 1.00 92.12 382 MET A N 1
ATOM 2975 C CA . MET A 1 382 ? 12.213 -4.375 -7.535 1.00 92.12 382 MET A CA 1
ATOM 2976 C C . MET A 1 382 ? 12.422 -4.395 -9.053 1.00 92.12 382 MET A C 1
ATOM 2978 O O . MET A 1 382 ? 12.999 -5.349 -9.573 1.00 92.12 382 MET A O 1
ATOM 2982 N N . SER A 1 383 ? 12.023 -3.332 -9.757 1.00 90.56 383 SER A N 1
ATOM 2983 C CA . SER A 1 383 ? 12.133 -3.249 -11.221 1.00 90.56 383 SER A CA 1
ATOM 2984 C C . SER A 1 383 ? 13.583 -3.266 -11.711 1.00 90.56 383 SER A C 1
ATOM 2986 O O . SER A 1 383 ? 13.858 -3.831 -12.764 1.00 90.56 383 SER A O 1
ATOM 2988 N N . LEU A 1 384 ? 14.511 -2.681 -10.946 1.00 89.00 384 LEU A N 1
ATOM 2989 C CA . LEU A 1 384 ? 15.946 -2.678 -11.258 1.00 89.00 384 LEU A CA 1
ATOM 2990 C C . LEU A 1 384 ? 16.633 -4.002 -10.910 1.00 89.00 384 LEU A C 1
ATOM 2992 O O . LEU A 1 384 ? 17.609 -4.380 -11.551 1.00 89.00 384 LEU A O 1
ATOM 2996 N N . THR A 1 385 ? 16.143 -4.700 -9.885 1.00 88.75 385 THR A N 1
ATOM 2997 C CA . THR A 1 385 ? 16.701 -5.990 -9.451 1.00 88.75 385 THR A CA 1
ATOM 2998 C C . THR A 1 385 ? 16.178 -7.151 -10.300 1.00 88.75 385 THR A C 1
ATOM 3000 O O . THR A 1 385 ? 16.827 -8.192 -10.408 1.00 88.75 385 THR A O 1
ATOM 3003 N N . ALA A 1 386 ? 14.993 -7.004 -10.896 1.00 89.12 386 ALA A N 1
ATOM 3004 C CA . ALA A 1 386 ? 14.369 -8.047 -11.693 1.00 89.12 386 ALA A CA 1
ATOM 3005 C C . ALA A 1 386 ? 15.104 -8.264 -13.034 1.00 89.12 386 ALA A C 1
ATOM 3007 O O . ALA A 1 386 ? 15.398 -7.296 -13.737 1.00 89.12 386 ALA A O 1
ATOM 3008 N N . PRO A 1 387 ? 15.345 -9.525 -13.449 1.00 86.88 387 PRO A N 1
ATOM 3009 C CA . PRO A 1 387 ? 15.857 -9.827 -14.785 1.00 86.88 387 PRO A CA 1
ATOM 3010 C C . PRO A 1 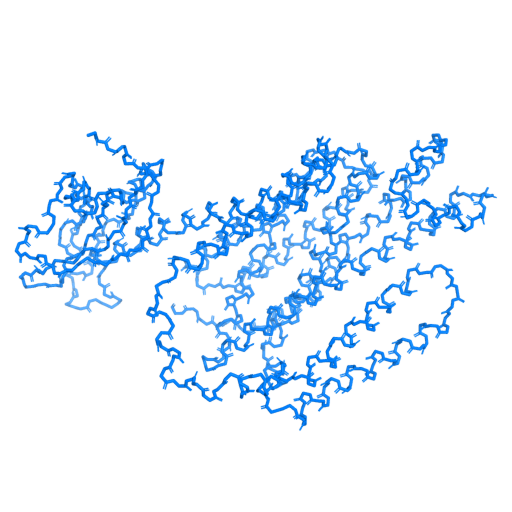387 ? 14.928 -9.275 -15.871 1.00 86.88 387 PRO A C 1
ATOM 3012 O O . PRO A 1 387 ? 13.707 -9.436 -15.771 1.00 86.88 387 PRO A O 1
ATOM 3015 N N . LYS A 1 388 ? 15.488 -8.673 -16.928 1.00 84.44 388 LYS A N 1
ATOM 3016 C CA . LYS A 1 388 ? 14.716 -8.019 -18.004 1.00 84.44 388 LYS A CA 1
ATOM 3017 C C . LYS A 1 388 ? 13.717 -8.977 -18.660 1.00 84.44 388 LYS A C 1
ATOM 3019 O O . LYS A 1 388 ? 12.598 -8.582 -18.973 1.00 84.44 388 LYS A O 1
ATOM 3024 N N . GLU A 1 389 ? 14.083 -10.250 -18.785 1.00 85.12 389 GLU A N 1
ATOM 3025 C CA . GLU A 1 389 ? 13.273 -11.305 -19.401 1.00 85.12 389 GLU A CA 1
ATOM 3026 C C . GLU A 1 389 ? 12.076 -11.717 -18.530 1.00 85.12 389 GLU A C 1
ATOM 3028 O O . GLU A 1 389 ? 11.096 -12.261 -19.035 1.00 85.12 389 GLU A O 1
ATOM 3033 N N . ARG A 1 390 ? 12.146 -11.479 -17.213 1.00 85.50 390 ARG A N 1
ATOM 3034 C CA . ARG A 1 390 ? 11.129 -11.893 -16.228 1.00 85.50 390 ARG A CA 1
ATOM 3035 C C . ARG A 1 390 ? 10.507 -10.725 -15.468 1.00 85.50 390 ARG A C 1
ATOM 3037 O O . ARG A 1 390 ? 9.763 -10.947 -14.515 1.00 85.50 390 ARG A O 1
ATOM 3044 N N . LEU A 1 391 ? 10.760 -9.491 -15.902 1.00 87.31 391 LEU A N 1
ATOM 3045 C CA . LEU A 1 391 ? 10.275 -8.278 -15.245 1.00 87.31 391 LEU A CA 1
ATOM 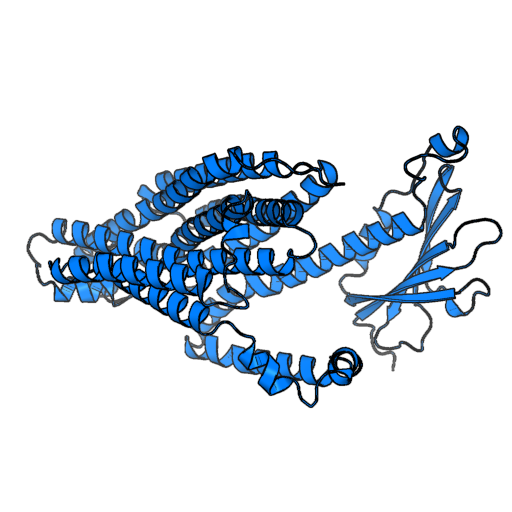3046 C C . LEU A 1 391 ? 8.748 -8.281 -15.079 1.00 87.31 391 LEU A C 1
ATOM 3048 O O . LEU A 1 391 ? 8.250 -7.999 -13.993 1.00 87.31 391 LEU A O 1
ATOM 3052 N N . ALA A 1 392 ? 8.001 -8.670 -16.117 1.00 86.69 392 ALA A N 1
ATOM 3053 C CA . ALA A 1 392 ? 6.539 -8.745 -16.057 1.00 86.69 392 ALA A CA 1
ATOM 3054 C C . ALA A 1 392 ? 6.045 -9.736 -14.987 1.00 86.69 392 ALA A C 1
ATOM 3056 O O . ALA A 1 392 ? 5.112 -9.435 -14.244 1.00 86.69 392 ALA A O 1
ATOM 3057 N N . THR A 1 393 ? 6.701 -10.893 -14.866 1.00 89.00 393 THR A N 1
ATOM 3058 C CA . THR A 1 393 ? 6.396 -11.893 -13.835 1.00 89.00 393 THR A CA 1
ATOM 3059 C C . THR A 1 393 ? 6.710 -11.353 -12.442 1.00 89.00 393 THR A C 1
ATOM 3061 O O . THR A 1 393 ? 5.878 -11.469 -11.547 1.00 89.00 393 THR A O 1
ATOM 3064 N N . SER A 1 394 ? 7.855 -10.686 -12.263 1.00 90.56 394 SER A N 1
ATOM 3065 C CA . SER A 1 394 ? 8.227 -10.053 -10.991 1.00 90.56 394 SER A CA 1
ATOM 3066 C C . SER A 1 394 ? 7.233 -8.978 -10.553 1.00 90.56 394 SER A C 1
ATOM 3068 O O . SER A 1 394 ? 6.850 -8.943 -9.384 1.00 90.56 394 SER A O 1
ATOM 3070 N N . ILE A 1 395 ? 6.773 -8.138 -11.485 1.00 91.06 395 ILE A N 1
ATOM 3071 C CA . ILE A 1 395 ? 5.728 -7.137 -11.232 1.00 91.06 395 ILE A CA 1
ATOM 3072 C C . ILE A 1 395 ? 4.415 -7.823 -10.824 1.00 91.06 395 ILE A C 1
ATOM 3074 O O . ILE A 1 395 ? 3.753 -7.376 -9.888 1.00 91.06 395 ILE A O 1
ATOM 3078 N N . GLY A 1 396 ? 4.055 -8.928 -11.486 1.00 91.56 396 GLY A N 1
ATOM 3079 C CA . GLY A 1 396 ? 2.884 -9.734 -11.137 1.00 91.56 396 GLY A CA 1
ATOM 3080 C C . GLY A 1 396 ? 2.926 -10.249 -9.696 1.00 91.56 396 GLY A C 1
ATOM 3081 O O . GLY A 1 396 ? 1.973 -10.034 -8.947 1.00 91.56 396 GLY A O 1
ATOM 3082 N N . ILE A 1 397 ? 4.047 -10.849 -9.278 1.00 92.75 397 ILE A N 1
ATOM 3083 C CA . ILE A 1 397 ? 4.240 -11.343 -7.901 1.00 92.75 397 ILE A CA 1
ATOM 3084 C C . ILE A 1 397 ? 4.208 -10.183 -6.902 1.00 92.75 397 ILE A C 1
ATOM 3086 O O . ILE A 1 397 ? 3.546 -10.279 -5.875 1.00 92.75 397 ILE A O 1
ATOM 3090 N N . TYR A 1 398 ? 4.860 -9.061 -7.214 1.00 94.25 398 TYR A N 1
ATOM 3091 C CA . TYR A 1 398 ? 4.860 -7.870 -6.363 1.00 94.25 398 TYR A CA 1
ATOM 3092 C C . TYR A 1 398 ? 3.439 -7.359 -6.084 1.00 94.25 398 TYR A C 1
ATOM 3094 O O . TYR A 1 398 ? 3.079 -7.087 -4.935 1.00 94.25 398 TYR A O 1
ATOM 3102 N N . TYR A 1 399 ? 2.595 -7.278 -7.117 1.00 93.88 399 TYR A N 1
ATOM 3103 C CA . TYR A 1 399 ? 1.197 -6.897 -6.934 1.00 93.88 399 TYR A CA 1
ATOM 3104 C C . TYR A 1 399 ? 0.371 -7.980 -6.237 1.00 93.88 399 TYR A C 1
ATOM 3106 O O . TYR A 1 399 ? -0.512 -7.634 -5.456 1.00 93.88 399 TYR A O 1
ATOM 3114 N N . LEU A 1 400 ? 0.664 -9.266 -6.448 1.00 93.25 400 LEU A N 1
ATOM 3115 C CA . LEU A 1 400 ? 0.029 -10.359 -5.708 1.00 93.25 400 LEU A CA 1
ATOM 3116 C C . LEU A 1 400 ? 0.325 -10.260 -4.200 1.00 93.25 400 LEU A C 1
ATOM 3118 O O . LEU A 1 400 ? -0.598 -10.326 -3.389 1.00 93.25 400 LEU A O 1
ATOM 3122 N N . SER A 1 401 ? 1.582 -10.004 -3.822 1.00 94.38 401 SER A N 1
ATOM 3123 C CA . SER A 1 401 ? 1.994 -9.739 -2.435 1.00 94.38 401 SER A CA 1
ATOM 3124 C C . SER A 1 401 ? 1.278 -8.524 -1.843 1.00 94.38 401 SER A C 1
ATOM 3126 O O . SER A 1 401 ? 0.838 -8.557 -0.693 1.00 94.38 401 SER A O 1
ATOM 3128 N N . GLN A 1 402 ? 1.087 -7.470 -2.640 1.00 94.94 402 GLN A N 1
ATOM 3129 C CA . GLN A 1 402 ? 0.278 -6.317 -2.251 1.00 94.94 402 GLN A CA 1
ATOM 3130 C C . GLN A 1 402 ? -1.195 -6.687 -2.011 1.00 94.94 402 GLN A C 1
ATOM 3132 O O . GLN A 1 402 ? -1.772 -6.232 -1.025 1.00 94.94 402 GLN A O 1
ATOM 3137 N N . GLN A 1 403 ? -1.816 -7.509 -2.864 1.00 93.94 403 GLN A N 1
ATOM 3138 C CA . GLN A 1 403 ? -3.204 -7.943 -2.648 1.00 93.94 403 GLN A CA 1
ATOM 3139 C C . GLN A 1 403 ? -3.347 -8.791 -1.380 1.00 93.94 403 GLN A C 1
ATOM 3141 O O . GLN A 1 403 ? -4.288 -8.585 -0.619 1.00 93.94 403 GLN A O 1
ATOM 3146 N N . LEU A 1 404 ? -2.384 -9.673 -1.091 1.00 94.06 404 LEU A N 1
ATOM 3147 C CA . LEU A 1 404 ? -2.349 -10.400 0.182 1.00 94.06 404 LEU A CA 1
ATOM 3148 C C . LEU A 1 404 ? -2.307 -9.451 1.384 1.00 94.06 404 LEU A C 1
ATOM 3150 O O . LEU A 1 404 ? -3.057 -9.643 2.338 1.00 94.06 404 LEU A O 1
ATOM 3154 N N . GLY A 1 405 ? -1.492 -8.394 1.322 1.00 93.81 405 GLY A N 1
ATOM 3155 C CA . GLY A 1 405 ? -1.460 -7.366 2.361 1.00 93.81 405 GLY A CA 1
ATOM 3156 C C . GLY A 1 405 ? -2.821 -6.691 2.575 1.00 93.81 405 GLY A C 1
ATOM 3157 O O . GLY A 1 405 ? -3.216 -6.483 3.720 1.00 93.81 405 GLY A O 1
ATOM 3158 N N . PHE A 1 406 ? -3.565 -6.397 1.498 1.00 93.00 406 PHE A N 1
ATOM 3159 C CA . PHE A 1 406 ? -4.914 -5.810 1.579 1.00 93.00 406 PHE A CA 1
ATOM 3160 C C . PHE A 1 406 ? -5.955 -6.744 2.194 1.00 93.00 406 PHE A C 1
ATOM 3162 O O . PHE A 1 406 ? -6.956 -6.266 2.719 1.00 93.00 406 PHE A O 1
ATOM 3169 N N . ILE A 1 407 ? -5.730 -8.053 2.120 1.00 92.06 407 ILE A N 1
ATOM 3170 C CA . ILE A 1 407 ? -6.613 -9.067 2.694 1.00 92.06 407 ILE A CA 1
ATOM 3171 C C . ILE A 1 407 ? -6.281 -9.269 4.178 1.00 92.06 407 ILE A C 1
ATOM 3173 O O . ILE A 1 407 ? -7.156 -9.167 5.036 1.00 92.06 407 ILE A O 1
ATOM 3177 N N . VAL A 1 408 ? -5.006 -9.518 4.492 1.00 92.12 408 VAL A N 1
ATOM 3178 C CA . VAL A 1 408 ? -4.557 -9.884 5.845 1.00 92.12 408 VAL A CA 1
ATOM 3179 C C . VAL A 1 408 ? -4.570 -8.689 6.797 1.00 92.12 408 VAL A C 1
ATOM 3181 O O . VAL A 1 408 ? -4.973 -8.838 7.948 1.00 92.12 408 VAL A O 1
ATOM 3184 N N . GLY A 1 409 ? -4.167 -7.501 6.336 1.00 92.44 409 GLY A N 1
ATOM 3185 C CA . GLY A 1 409 ? -4.039 -6.309 7.181 1.00 92.44 409 GLY A CA 1
ATOM 3186 C C . GLY A 1 409 ? -5.339 -5.903 7.878 1.00 92.44 409 GLY A C 1
ATOM 3187 O O . GLY A 1 409 ? -5.354 -5.847 9.109 1.00 92.44 409 GLY A O 1
ATOM 3188 N N . PRO A 1 410 ? -6.441 -5.658 7.141 1.00 91.00 410 PRO A N 1
ATOM 3189 C CA . PRO A 1 410 ? -7.731 -5.313 7.731 1.00 91.00 410 PRO A CA 1
ATOM 3190 C C . PRO A 1 410 ? -8.318 -6.440 8.580 1.00 91.00 410 PRO A C 1
ATOM 3192 O O . PRO A 1 410 ? -8.868 -6.178 9.643 1.00 91.00 410 PRO A O 1
ATOM 3195 N N . ALA A 1 411 ? -8.188 -7.696 8.140 1.00 89.94 411 ALA A N 1
ATOM 3196 C CA . ALA A 1 411 ? -8.708 -8.833 8.892 1.00 89.94 411 ALA A CA 1
ATOM 3197 C C . ALA A 1 411 ? -8.020 -8.954 10.263 1.00 89.94 411 ALA A C 1
ATOM 3199 O O . ALA A 1 411 ? -8.690 -9.076 11.288 1.00 89.94 411 ALA A O 1
ATOM 3200 N N . ALA A 1 412 ? -6.685 -8.862 10.293 1.00 88.31 412 ALA A N 1
ATOM 3201 C CA . ALA A 1 412 ? -5.907 -8.950 11.523 1.00 88.31 412 ALA A CA 1
ATOM 3202 C C . ALA A 1 412 ? -6.165 -7.756 12.453 1.00 88.31 412 ALA A C 1
ATOM 3204 O O . ALA A 1 412 ? -6.324 -7.938 13.659 1.00 88.31 412 ALA A O 1
ATOM 3205 N N . SER A 1 413 ? -6.238 -6.537 11.912 1.00 89.75 413 SER A N 1
ATOM 3206 C CA . SER A 1 413 ? -6.474 -5.340 12.722 1.00 89.75 413 SER A CA 1
ATOM 3207 C C . SER A 1 413 ? -7.870 -5.320 13.340 1.00 89.75 413 SER A C 1
ATOM 3209 O O . SER A 1 413 ? -7.993 -5.040 14.530 1.00 89.75 413 SER A O 1
ATOM 3211 N N . VAL A 1 414 ? -8.909 -5.667 12.573 1.00 86.19 414 VAL A N 1
ATOM 3212 C CA . VAL A 1 414 ? -10.288 -5.749 13.073 1.00 86.19 414 VAL A CA 1
ATOM 3213 C C . VAL A 1 414 ? -10.402 -6.809 14.166 1.00 86.19 414 VAL A C 1
ATOM 3215 O O . VAL A 1 414 ? -10.968 -6.519 15.217 1.00 86.19 414 VAL A O 1
ATOM 3218 N N . ALA A 1 415 ? -9.796 -7.987 13.979 1.00 85.19 415 ALA A N 1
ATOM 3219 C CA . ALA A 1 415 ? -9.787 -9.038 14.997 1.00 85.19 415 ALA A CA 1
ATOM 3220 C C . ALA A 1 415 ? -9.116 -8.578 16.307 1.00 85.19 415 ALA A C 1
ATOM 3222 O O . ALA A 1 415 ? -9.635 -8.831 17.394 1.00 85.19 415 ALA A O 1
ATOM 3223 N N . VAL A 1 416 ? -7.992 -7.854 16.223 1.00 85.50 416 VAL A N 1
ATOM 3224 C CA . VAL A 1 416 ? -7.314 -7.291 17.405 1.00 85.50 416 VAL A CA 1
ATOM 3225 C C . VAL A 1 416 ? -8.190 -6.251 18.105 1.00 85.50 416 VAL A C 1
ATOM 3227 O O . VAL A 1 416 ? -8.357 -6.321 19.323 1.00 85.50 416 VAL A O 1
ATOM 3230 N N . VAL A 1 417 ? -8.777 -5.308 17.359 1.00 85.19 417 VAL A N 1
ATOM 3231 C CA . VAL A 1 417 ? -9.640 -4.258 17.927 1.00 85.19 417 VAL A CA 1
ATOM 3232 C C . VAL A 1 417 ? -10.860 -4.863 18.611 1.00 85.19 417 VAL A C 1
ATOM 3234 O O . VAL A 1 417 ? -11.159 -4.491 19.742 1.00 85.19 417 VAL A O 1
ATOM 3237 N N . GLN A 1 418 ? -11.544 -5.802 17.956 1.00 82.69 418 GLN A N 1
ATOM 3238 C CA . GLN A 1 418 ? -12.745 -6.441 18.493 1.00 82.69 418 GLN A CA 1
ATOM 3239 C C . GLN A 1 418 ? -12.444 -7.249 19.757 1.00 82.69 418 GLN A C 1
ATOM 3241 O O . GLN A 1 418 ? -13.177 -7.129 20.736 1.00 82.69 418 GLN A O 1
ATOM 3246 N N . ARG A 1 419 ? -11.327 -7.984 19.795 1.00 82.94 419 ARG A N 1
ATOM 3247 C CA . ARG A 1 419 ? -10.914 -8.731 20.989 1.00 82.94 419 ARG A CA 1
ATOM 3248 C C . ARG A 1 419 ? -10.564 -7.820 22.166 1.00 82.94 419 ARG A C 1
ATOM 3250 O O . ARG A 1 419 ? -10.998 -8.071 23.288 1.00 82.94 419 ARG A O 1
ATOM 3257 N N . LEU A 1 420 ? -9.793 -6.758 21.924 1.00 84.50 420 LEU A N 1
ATOM 3258 C CA . LEU A 1 420 ? -9.446 -5.781 22.962 1.00 84.50 420 LEU A CA 1
ATOM 3259 C C . LEU A 1 420 ? -10.685 -5.047 23.482 1.00 84.50 420 LEU A C 1
ATOM 3261 O O . LEU A 1 420 ? -10.825 -4.855 24.689 1.00 84.50 420 LEU A O 1
ATOM 3265 N N . PHE A 1 421 ? -11.593 -4.686 22.575 1.00 82.69 421 PHE A N 1
ATOM 3266 C CA . PHE A 1 421 ? -12.878 -4.091 22.911 1.00 82.69 421 PHE A CA 1
ATOM 3267 C C . PHE A 1 421 ? -13.723 -5.027 23.777 1.00 82.69 421 PHE A C 1
ATOM 3269 O O . PHE A 1 421 ? -14.185 -4.607 24.831 1.00 82.69 421 PHE A O 1
ATOM 3276 N N . ALA A 1 422 ? -13.896 -6.289 23.370 1.00 78.94 422 ALA A N 1
ATOM 3277 C CA . ALA A 1 422 ? -14.708 -7.259 24.097 1.00 78.94 422 ALA A CA 1
ATOM 3278 C C . ALA A 1 422 ? -14.178 -7.485 25.520 1.00 78.94 422 ALA A C 1
ATOM 3280 O O . ALA A 1 422 ? -14.953 -7.455 26.472 1.00 78.94 422 ALA A O 1
ATOM 3281 N N . ASN A 1 423 ? -12.858 -7.627 25.677 1.00 80.94 423 ASN A N 1
ATOM 3282 C CA . ASN A 1 423 ? -12.230 -7.782 26.990 1.00 80.94 423 ASN A CA 1
ATOM 3283 C C . ASN A 1 423 ? -12.467 -6.559 27.888 1.00 80.94 423 ASN A C 1
ATOM 3285 O O . ASN A 1 423 ? -12.861 -6.711 29.040 1.00 80.94 423 ASN A O 1
ATOM 3289 N N . ARG A 1 424 ? -12.284 -5.343 27.358 1.00 81.81 424 ARG A N 1
ATOM 3290 C CA . ARG A 1 424 ? -12.513 -4.108 28.125 1.00 81.81 424 ARG A CA 1
ATOM 3291 C C . ARG A 1 424 ? -13.975 -3.854 28.448 1.00 81.81 424 ARG A C 1
ATOM 3293 O O . ARG A 1 424 ? -14.281 -3.371 29.534 1.00 81.81 424 ARG A O 1
ATOM 3300 N N . LEU A 1 425 ? -14.871 -4.204 27.535 1.00 79.12 425 LEU A N 1
ATOM 3301 C CA . LEU A 1 425 ? -16.301 -4.069 27.752 1.00 79.12 425 LEU A CA 1
ATOM 3302 C C . LEU A 1 425 ? -16.787 -5.034 28.844 1.00 79.12 425 LEU A C 1
ATOM 3304 O O . LEU A 1 425 ? -17.600 -4.641 29.674 1.00 79.12 425 LEU A O 1
ATOM 3308 N N . LEU A 1 426 ? -16.257 -6.263 28.879 1.00 78.25 426 LEU A N 1
ATOM 3309 C CA . LEU A 1 426 ? -16.533 -7.241 29.939 1.00 78.25 426 LEU A CA 1
ATOM 3310 C C . LEU A 1 426 ? -16.044 -6.776 31.316 1.00 78.25 426 LEU A C 1
ATOM 3312 O O . LEU A 1 426 ? -16.718 -7.037 32.308 1.00 78.25 426 LEU A O 1
ATOM 3316 N N . GLU A 1 427 ? -14.896 -6.096 31.378 1.00 79.25 427 GLU A N 1
ATOM 3317 C CA . GLU A 1 427 ? -14.388 -5.483 32.614 1.00 79.25 427 GLU A CA 1
ATOM 3318 C C . GLU A 1 427 ? -15.250 -4.294 33.067 1.00 79.25 427 GLU A C 1
ATOM 3320 O O . GLU A 1 427 ? -15.489 -4.135 34.257 1.00 79.25 427 GLU A O 1
ATOM 3325 N N . GLY A 1 428 ? -15.711 -3.452 32.135 1.00 74.44 428 GLY A N 1
ATOM 3326 C CA . GLY A 1 428 ? -16.479 -2.243 32.453 1.00 74.44 428 GLY A CA 1
ATOM 3327 C C . GLY A 1 428 ? -17.956 -2.489 32.775 1.00 74.44 428 GLY A C 1
ATOM 3328 O O . GLY A 1 428 ? -18.563 -1.706 33.500 1.00 74.44 428 GLY A O 1
ATOM 3329 N N . LEU A 1 429 ? -18.547 -3.566 32.252 1.00 73.75 429 LEU A N 1
ATOM 3330 C CA . LEU A 1 429 ? -19.922 -3.978 32.537 1.00 73.75 429 LEU A CA 1
ATOM 3331 C C . LEU A 1 429 ? -19.931 -5.036 33.650 1.00 73.75 429 LEU A C 1
ATOM 3333 O O . LEU A 1 429 ? -20.256 -6.204 33.419 1.00 73.75 429 LEU A O 1
ATOM 3337 N N . GLU A 1 430 ? -19.587 -4.635 34.876 1.00 61.75 430 GLU A N 1
ATOM 3338 C CA . GLU A 1 430 ? -19.742 -5.473 36.072 1.00 61.75 430 GLU A CA 1
ATOM 3339 C C . GLU A 1 430 ? -21.236 -5.778 36.328 1.00 61.75 430 GLU A C 1
ATOM 3341 O O . GLU A 1 430 ? -21.907 -5.109 37.105 1.00 61.75 430 GLU A O 1
ATOM 3346 N N . GLY A 1 431 ? -21.800 -6.787 35.651 1.00 59.88 431 GLY A N 1
ATOM 3347 C CA . GLY A 1 431 ? -23.140 -7.320 35.952 1.00 59.88 431 GLY A CA 1
ATOM 3348 C C . GLY A 1 431 ? -24.049 -7.601 34.752 1.00 59.88 431 GLY A C 1
ATOM 3349 O O . GLY A 1 431 ? -24.871 -8.510 34.832 1.00 59.88 431 GLY A O 1
ATOM 3350 N N . LEU A 1 432 ? -23.871 -6.925 33.612 1.00 57.09 432 LEU A N 1
ATOM 3351 C CA . LEU A 1 432 ? -24.640 -7.176 32.378 1.00 57.09 432 LEU A CA 1
ATOM 3352 C C . LEU A 1 432 ? -23.893 -8.175 31.477 1.00 57.09 432 LEU A C 1
ATOM 3354 O O . LEU A 1 432 ? -23.401 -7.843 30.403 1.00 57.09 432 LEU A O 1
ATOM 3358 N N . LYS A 1 433 ? -23.769 -9.420 31.952 1.00 57.66 433 LYS A N 1
ATOM 3359 C CA . LYS A 1 433 ? -22.973 -10.500 31.328 1.00 57.66 433 LYS A CA 1
ATOM 3360 C C . LYS A 1 433 ? -23.688 -11.246 30.192 1.00 57.66 433 LYS A C 1
ATOM 3362 O O . LYS A 1 433 ? -23.416 -12.425 29.960 1.00 57.66 433 LYS A O 1
ATOM 3367 N N . GLU A 1 434 ? -24.611 -10.614 29.475 1.00 62.69 434 GLU A N 1
ATOM 3368 C CA . GLU A 1 434 ? -25.235 -11.275 28.327 1.00 62.69 434 GLU A CA 1
ATOM 3369 C C . GLU A 1 434 ? -24.335 -11.148 27.094 1.00 62.69 434 GLU A C 1
ATOM 3371 O O . GLU A 1 434 ? -24.234 -10.091 26.480 1.00 62.69 434 GLU A O 1
ATOM 3376 N N . LYS A 1 435 ? -23.685 -12.250 26.693 1.00 61.16 435 LYS A N 1
ATOM 3377 C CA . LYS A 1 435 ? -22.868 -12.321 25.463 1.00 61.16 435 LYS A CA 1
ATOM 3378 C C . LYS A 1 435 ? -23.608 -11.783 24.225 1.00 61.16 435 LYS A C 1
ATOM 3380 O O . LYS A 1 435 ? -23.005 -11.100 23.404 1.00 61.16 435 LYS A O 1
ATOM 3385 N N . GLN A 1 436 ? -24.922 -12.015 24.137 1.00 62.50 436 GLN A N 1
ATOM 3386 C CA . GLN A 1 436 ? -25.771 -11.510 23.048 1.00 62.50 436 GLN A CA 1
ATOM 3387 C C . GLN A 1 436 ? -25.813 -9.975 22.980 1.00 62.50 436 GLN A C 1
ATOM 3389 O O . GLN A 1 436 ? -25.951 -9.402 21.900 1.00 62.50 436 GLN A O 1
ATOM 3394 N N . PHE A 1 437 ? -25.666 -9.301 24.121 1.00 68.38 437 PHE A N 1
ATOM 3395 C CA . PHE A 1 437 ? -25.613 -7.846 24.202 1.00 68.38 437 PHE A CA 1
ATOM 3396 C C . PHE A 1 437 ? -24.293 -7.301 23.635 1.00 68.38 437 PHE A C 1
ATOM 3398 O O . PHE A 1 437 ? -24.300 -6.340 22.867 1.00 68.38 437 PHE A O 1
ATOM 3405 N N . ILE A 1 438 ? -23.170 -7.966 23.928 1.00 67.81 438 ILE A N 1
ATOM 3406 C CA . ILE A 1 438 ? -21.844 -7.625 23.384 1.00 67.81 438 ILE A CA 1
ATOM 3407 C C . ILE A 1 438 ? -21.805 -7.850 21.869 1.00 67.81 438 ILE A C 1
ATOM 3409 O O . ILE A 1 438 ? -21.345 -6.976 21.132 1.00 67.81 438 ILE A O 1
ATOM 3413 N N . ASP A 1 439 ? -22.352 -8.971 21.393 1.00 68.44 439 ASP A N 1
ATOM 3414 C CA . ASP A 1 439 ? -22.435 -9.261 19.959 1.00 68.44 439 ASP A CA 1
ATOM 3415 C C . ASP A 1 439 ? -23.301 -8.237 19.215 1.00 68.44 439 ASP A C 1
ATOM 3417 O O . ASP A 1 439 ? -22.943 -7.818 18.111 1.00 68.44 439 ASP A O 1
ATOM 3421 N N . ARG A 1 440 ? -24.407 -7.766 19.811 1.00 67.19 440 ARG A N 1
ATOM 3422 C CA . ARG A 1 440 ? -25.199 -6.665 19.233 1.00 67.19 440 ARG A CA 1
ATOM 3423 C C . ARG A 1 440 ? -24.412 -5.360 19.166 1.00 67.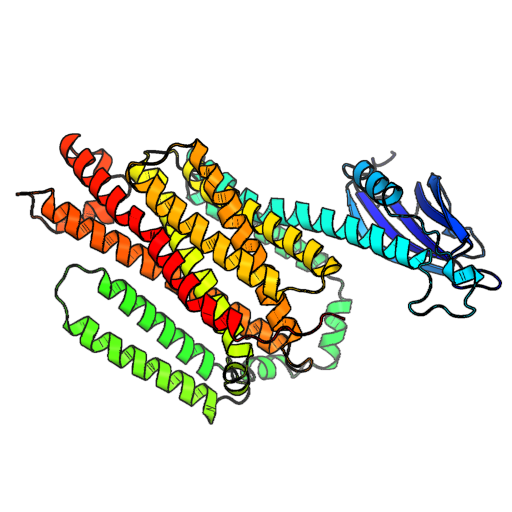19 440 ARG A C 1
ATOM 3425 O O . ARG A 1 440 ? -24.413 -4.718 18.121 1.00 67.19 440 ARG A O 1
ATOM 3432 N N . ILE A 1 441 ? -23.692 -4.993 20.226 1.00 69.62 441 ILE A N 1
ATOM 3433 C CA . ILE A 1 441 ? -22.860 -3.775 20.259 1.00 69.62 441 ILE A CA 1
ATOM 3434 C C . ILE A 1 441 ? -21.727 -3.818 19.219 1.00 69.62 441 ILE A C 1
ATOM 3436 O O . ILE A 1 441 ? -21.343 -2.781 18.669 1.00 69.62 441 ILE A O 1
ATOM 3440 N N . LEU A 1 442 ? -21.174 -5.001 18.946 1.00 67.31 442 LEU A N 1
ATOM 3441 C CA . LEU A 1 442 ? -20.106 -5.193 17.964 1.00 67.31 442 LEU A CA 1
ATOM 3442 C C . LEU A 1 442 ? -20.611 -5.147 16.515 1.00 67.31 442 LEU A C 1
ATOM 3444 O O . LEU A 1 442 ? -19.939 -4.567 15.649 1.00 67.31 442 LEU A O 1
ATOM 3448 N N . ASN A 1 443 ? -21.773 -5.754 16.259 1.00 67.31 443 ASN A N 1
ATOM 3449 C CA . ASN A 1 443 ? -22.308 -5.955 14.912 1.00 67.31 443 ASN A CA 1
ATOM 3450 C C . ASN A 1 443 ? -23.208 -4.807 14.430 1.00 67.31 443 ASN A C 1
ATOM 3452 O O . ASN A 1 443 ? -23.242 -4.524 13.232 1.00 67.31 443 ASN A O 1
ATOM 3456 N N . GLU A 1 444 ? -23.903 -4.105 15.328 1.00 66.75 444 GLU A N 1
ATOM 3457 C CA . GLU A 1 444 ? -24.796 -3.002 14.967 1.00 66.75 444 GLU A CA 1
ATOM 3458 C C . GLU A 1 444 ? -24.129 -1.638 15.193 1.00 66.75 444 GLU A C 1
ATOM 3460 O O . GLU A 1 444 ? -23.896 -1.204 16.318 1.00 66.75 444 GLU A O 1
ATOM 3465 N N . LEU A 1 445 ? -23.861 -0.914 14.098 1.00 61.78 445 LEU A N 1
ATOM 3466 C CA . LEU A 1 445 ? -23.085 0.335 14.122 1.00 61.78 445 LEU A CA 1
ATOM 3467 C C . LEU A 1 445 ? -23.699 1.454 14.988 1.00 61.78 445 LEU A C 1
ATOM 3469 O O . LEU A 1 445 ? -22.954 2.297 15.474 1.00 61.78 445 LEU A O 1
ATOM 3473 N N . ARG A 1 446 ? -25.033 1.476 15.136 1.00 64.06 446 ARG A N 1
ATOM 3474 C CA . ARG A 1 446 ? -25.809 2.531 15.826 1.00 64.06 446 ARG A CA 1
ATOM 3475 C C . ARG A 1 446 ? -26.563 2.044 17.065 1.00 64.06 446 ARG A C 1
ATOM 3477 O O . ARG A 1 446 ? -27.195 2.843 17.744 1.00 64.06 446 ARG A O 1
ATOM 3484 N N . PHE A 1 447 ? -26.504 0.751 17.381 1.00 60.91 447 PHE A N 1
ATOM 3485 C CA . PHE A 1 447 ? -27.116 0.217 18.601 1.00 60.91 447 PHE A CA 1
ATOM 3486 C C . PHE A 1 447 ? -26.589 0.895 19.879 1.00 60.91 447 PHE A C 1
ATOM 3488 O O . PHE A 1 447 ? -27.406 1.207 20.748 1.00 60.91 447 PHE A O 1
ATOM 3495 N N . PRO A 1 448 ? -25.284 1.234 19.989 1.00 63.97 448 PRO A N 1
ATOM 3496 C CA . PRO A 1 448 ? -24.779 1.953 21.154 1.00 63.97 448 PRO A CA 1
ATOM 3497 C C . PRO A 1 448 ? -25.480 3.291 21.417 1.00 63.97 448 PRO A C 1
ATOM 3499 O O . PRO A 1 448 ? -25.644 3.649 22.575 1.00 63.97 448 PRO A O 1
ATOM 3502 N N . ASP A 1 449 ? -25.961 3.991 20.383 1.00 67.38 449 ASP A N 1
ATOM 3503 C CA . ASP A 1 449 ? -26.631 5.293 20.530 1.00 67.38 449 ASP A CA 1
ATOM 3504 C C . ASP A 1 449 ? -27.999 5.192 21.231 1.00 67.38 449 ASP A C 1
ATOM 3506 O O . ASP A 1 449 ? -28.536 6.197 21.693 1.00 67.38 449 ASP A O 1
ATOM 3510 N N . THR A 1 450 ? -28.562 3.983 21.325 1.00 70.50 450 THR A N 1
ATOM 3511 C CA . THR A 1 450 ? -29.847 3.714 21.995 1.00 70.50 450 THR A CA 1
ATOM 3512 C C . THR A 1 450 ? -29.701 3.375 23.482 1.00 70.50 450 THR A C 1
ATOM 3514 O O . THR A 1 450 ? -30.701 3.279 24.192 1.00 70.50 450 THR A O 1
ATOM 3517 N N . LEU A 1 451 ? -28.465 3.192 23.962 1.00 76.00 451 LEU A N 1
ATOM 3518 C CA . LEU A 1 451 ? -28.155 2.834 25.348 1.00 76.00 451 LEU A CA 1
ATOM 3519 C C . LEU A 1 451 ? -28.097 4.073 26.254 1.00 76.00 451 LEU A C 1
ATOM 3521 O O . LEU A 1 451 ? -27.964 5.196 25.767 1.00 76.00 451 LEU A O 1
ATOM 3525 N N . SER A 1 452 ? -28.162 3.871 27.575 1.00 75.88 452 SER A N 1
ATOM 3526 C CA . SER A 1 452 ? -27.994 4.951 28.558 1.00 75.88 452 SER A CA 1
ATOM 3527 C C . SER A 1 452 ? -26.626 5.630 28.420 1.00 75.88 452 SER A C 1
ATOM 3529 O O . SER A 1 452 ? -25.643 4.995 28.034 1.00 75.88 452 SER A O 1
ATOM 3531 N N . GLU A 1 453 ? -26.543 6.923 28.754 1.00 77.06 453 GLU A N 1
ATOM 3532 C CA . GLU A 1 453 ? -25.310 7.712 28.583 1.00 77.06 453 GLU A CA 1
ATOM 3533 C C . GLU A 1 453 ? -24.096 7.112 29.314 1.00 77.06 453 GLU A C 1
ATOM 3535 O O . GLU A 1 453 ? -22.973 7.167 28.811 1.00 77.06 453 GLU A O 1
ATOM 3540 N N . GLU A 1 454 ? -24.321 6.470 30.460 1.00 75.62 454 GLU A N 1
ATOM 3541 C CA . GLU A 1 454 ? -23.282 5.788 31.235 1.00 75.62 454 GLU A CA 1
ATOM 3542 C C . GLU A 1 454 ? -22.694 4.583 30.477 1.00 75.62 454 GLU A C 1
ATOM 3544 O O . GLU A 1 454 ? -21.476 4.462 30.327 1.00 75.62 454 GLU A O 1
ATOM 3549 N N . VAL A 1 455 ? -23.552 3.741 29.888 1.00 77.31 455 VAL A N 1
ATOM 3550 C CA . VAL A 1 455 ? -23.127 2.587 29.077 1.00 77.31 455 VAL A CA 1
ATOM 3551 C C . VAL A 1 455 ? -22.482 3.050 27.768 1.00 77.31 455 VAL A C 1
ATOM 3553 O O . VAL A 1 455 ? -21.485 2.469 27.336 1.00 77.31 455 VAL A O 1
ATOM 3556 N N . GLN A 1 456 ? -22.975 4.135 27.162 1.00 77.12 456 GLN A N 1
ATOM 3557 C CA . GLN A 1 456 ? -22.329 4.751 25.998 1.00 77.12 456 GLN A CA 1
ATOM 3558 C C . GLN A 1 456 ? -20.897 5.199 26.304 1.00 77.12 456 GLN A C 1
ATOM 3560 O O . GLN A 1 456 ? -20.004 4.998 25.478 1.00 77.12 456 GLN A O 1
ATOM 3565 N N . GLY A 1 457 ? -20.659 5.774 27.487 1.00 77.94 457 GLY A N 1
ATOM 3566 C CA . GLY A 1 457 ? -19.326 6.166 27.943 1.00 77.94 457 GLY A CA 1
ATOM 3567 C C . GLY A 1 457 ? -18.362 4.980 28.034 1.00 77.94 457 GLY A C 1
ATOM 3568 O O . GLY A 1 457 ? -17.238 5.060 27.531 1.00 77.94 457 GLY A O 1
ATOM 3569 N N . ILE A 1 458 ? -18.821 3.857 28.597 1.00 80.38 458 ILE A N 1
ATOM 3570 C CA . ILE A 1 458 ? -18.043 2.611 28.729 1.00 80.38 458 ILE A CA 1
ATOM 3571 C C . ILE A 1 458 ? -17.756 1.984 27.356 1.00 80.38 458 ILE A C 1
ATOM 3573 O O . ILE A 1 458 ? -16.631 1.561 27.076 1.00 80.38 458 ILE A O 1
ATOM 3577 N N . VAL A 1 459 ? -18.744 1.956 26.460 1.00 80.62 459 VAL A N 1
ATOM 3578 C CA . VAL A 1 459 ? -18.571 1.448 25.089 1.00 80.62 459 VAL A CA 1
ATOM 3579 C C . VAL A 1 459 ? -17.581 2.322 24.313 1.00 80.62 459 VAL A C 1
ATOM 3581 O O . VAL A 1 459 ? -16.671 1.807 23.660 1.00 80.62 459 VAL A O 1
ATOM 3584 N N . ARG A 1 460 ? -17.694 3.650 24.418 1.00 81.69 460 ARG A N 1
ATOM 3585 C CA . ARG A 1 460 ? -16.789 4.597 23.753 1.00 81.69 460 ARG A CA 1
ATOM 3586 C C . ARG A 1 460 ? -15.351 4.456 24.249 1.00 81.69 460 ARG A C 1
ATOM 3588 O O . ARG A 1 460 ? -14.436 4.416 23.428 1.00 81.69 460 ARG A O 1
ATOM 3595 N N . SER A 1 461 ? -15.141 4.362 25.563 1.00 83.38 461 SER A N 1
ATOM 3596 C CA . SER A 1 461 ? -13.803 4.198 26.148 1.00 83.38 461 SER A CA 1
ATOM 3597 C C . SER A 1 461 ? -13.178 2.849 25.776 1.00 83.38 461 SER A C 1
ATOM 3599 O O . SER A 1 461 ? -11.990 2.786 25.452 1.00 83.38 461 SER A O 1
ATOM 3601 N N . SER A 1 462 ? -13.987 1.789 25.705 1.00 83.00 462 SER A N 1
ATOM 3602 C CA . SER A 1 462 ? -13.556 0.468 25.238 1.00 83.00 462 SER A CA 1
ATOM 3603 C C . SER A 1 462 ? -13.139 0.496 23.763 1.00 83.00 462 SER A C 1
ATOM 3605 O O . SER A 1 462 ? -12.097 -0.057 23.404 1.00 83.00 462 SER A O 1
ATOM 3607 N N . TYR A 1 463 ? -13.898 1.184 22.898 1.00 82.56 463 TYR A N 1
ATOM 3608 C CA . TYR A 1 463 ? -13.533 1.348 21.484 1.00 82.56 463 TYR A CA 1
ATOM 3609 C C . TYR A 1 463 ? -12.258 2.173 21.324 1.00 82.56 463 TYR A C 1
ATOM 3611 O O . TYR A 1 463 ? -11.356 1.761 20.595 1.00 82.56 463 TYR A O 1
ATOM 3619 N N . LEU A 1 464 ? -12.156 3.302 22.032 1.00 85.19 464 LEU A N 1
ATOM 3620 C CA . LEU A 1 464 ? -10.963 4.149 22.055 1.00 85.19 464 LEU A CA 1
ATOM 3621 C C . LEU A 1 464 ? -9.712 3.325 22.386 1.00 85.19 464 LEU A C 1
ATOM 3623 O O . LEU A 1 464 ? -8.703 3.421 21.688 1.00 85.19 464 LEU A O 1
ATOM 3627 N N . HIS A 1 465 ? -9.806 2.457 23.393 1.00 84.56 465 HIS A N 1
ATOM 3628 C CA . HIS A 1 465 ? -8.701 1.605 23.803 1.00 84.56 465 HIS A CA 1
ATOM 3629 C C . HIS A 1 465 ? -8.309 0.569 22.740 1.00 84.56 465 HIS A C 1
ATOM 3631 O O . HIS A 1 465 ? -7.117 0.378 22.498 1.00 84.56 465 HIS A O 1
ATOM 3637 N N . GLY A 1 466 ? -9.281 -0.079 22.089 1.00 84.31 466 GLY A N 1
ATOM 3638 C CA . GLY A 1 466 ? -9.013 -1.028 21.006 1.00 84.31 466 GLY A CA 1
ATOM 3639 C C . GLY A 1 466 ? -8.352 -0.352 19.801 1.00 84.31 466 GLY A C 1
ATOM 3640 O O . GLY A 1 466 ? -7.319 -0.812 19.311 1.00 84.31 466 GLY A O 1
ATOM 3641 N N . PHE A 1 467 ? -8.897 0.788 19.367 1.00 85.19 467 PHE A N 1
ATOM 3642 C CA . PHE A 1 467 ? -8.364 1.549 18.236 1.00 85.19 467 PHE A CA 1
ATOM 3643 C C . PHE A 1 467 ? -6.970 2.120 18.495 1.00 85.19 467 PHE A C 1
ATOM 3645 O O . PHE A 1 467 ? -6.174 2.211 17.557 1.00 85.19 467 PHE A O 1
ATOM 3652 N N . GLN A 1 468 ? -6.639 2.437 19.751 1.00 84.69 468 GLN A N 1
ATOM 3653 C CA . GLN A 1 468 ? -5.316 2.930 20.121 1.00 84.69 468 GLN A CA 1
ATOM 3654 C C . GLN A 1 468 ? -4.203 1.979 19.664 1.00 84.69 468 GLN A C 1
ATOM 3656 O O . GLN A 1 468 ? -3.156 2.456 19.255 1.00 84.69 468 GLN A O 1
ATOM 3661 N N . PHE A 1 469 ? -4.401 0.656 19.672 1.00 85.56 469 PHE A N 1
ATOM 3662 C CA . PHE A 1 469 ? -3.355 -0.310 19.299 1.00 85.56 469 PHE A CA 1
ATOM 3663 C C . PHE A 1 469 ? -3.222 -0.572 17.796 1.00 85.56 469 PHE A C 1
ATOM 3665 O O . PHE A 1 469 ? -2.266 -1.222 17.369 1.00 85.56 469 PHE A O 1
ATOM 3672 N N . VAL A 1 470 ? -4.125 -0.058 16.963 1.00 87.19 470 VAL A N 1
ATOM 3673 C CA . VAL A 1 470 ? -4.068 -0.297 15.513 1.00 87.19 470 VAL A CA 1
ATOM 3674 C C . VAL A 1 470 ? -2.779 0.246 14.872 1.00 87.19 470 VAL A C 1
ATOM 3676 O O . VAL A 1 470 ? -2.142 -0.498 14.120 1.00 87.19 470 VAL A O 1
ATOM 3679 N N . PRO A 1 471 ? -2.321 1.482 15.164 1.00 87.19 471 PRO A N 1
ATOM 3680 C CA . PRO A 1 471 ? -1.060 1.990 14.624 1.00 87.19 471 PRO A CA 1
ATOM 3681 C C . PRO A 1 471 ? 0.158 1.152 15.039 1.00 87.19 471 PRO A C 1
ATOM 3683 O O . PRO A 1 471 ? 1.123 1.066 14.284 1.00 87.19 471 PRO A O 1
ATOM 3686 N N . LEU A 1 472 ? 0.116 0.490 16.202 1.00 87.19 472 LEU A N 1
ATOM 3687 C CA . LEU A 1 472 ? 1.184 -0.400 16.673 1.00 87.19 472 LEU A CA 1
ATOM 3688 C C . LEU A 1 472 ? 1.356 -1.615 15.758 1.00 87.19 472 LEU A C 1
ATOM 3690 O O . LEU A 1 472 ? 2.487 -1.987 15.458 1.00 87.19 472 LEU A O 1
ATOM 3694 N N . LEU A 1 473 ? 0.259 -2.188 15.256 1.00 85.94 473 LEU A N 1
ATOM 3695 C CA . LEU A 1 473 ? 0.319 -3.290 14.295 1.00 85.94 473 LEU A CA 1
ATOM 3696 C C . LEU A 1 473 ? 1.013 -2.853 12.994 1.00 85.94 473 LEU A C 1
ATOM 3698 O O . LEU A 1 473 ? 1.869 -3.570 12.475 1.00 85.94 473 LEU A O 1
ATOM 3702 N N . GLY A 1 474 ? 0.724 -1.638 12.517 1.00 86.81 474 GLY A N 1
ATOM 3703 C CA . GLY A 1 474 ? 1.428 -1.034 11.381 1.00 86.81 474 GLY A CA 1
ATOM 3704 C C . GLY A 1 474 ? 2.918 -0.802 11.648 1.00 86.81 474 GLY A C 1
ATOM 3705 O O . GLY A 1 474 ? 3.761 -1.135 10.808 1.00 86.81 474 GLY A O 1
ATOM 3706 N N . THR A 1 475 ? 3.258 -0.309 12.840 1.00 88.50 475 THR A N 1
ATOM 3707 C CA . THR A 1 475 ? 4.648 -0.138 13.284 1.00 88.50 475 THR A CA 1
ATOM 3708 C C . THR A 1 475 ? 5.397 -1.467 13.295 1.00 88.50 475 THR A C 1
ATOM 3710 O O . THR A 1 475 ? 6.490 -1.538 12.743 1.00 88.50 475 THR A O 1
ATOM 3713 N N . LEU A 1 476 ? 4.807 -2.535 13.842 1.00 91.56 476 LEU A N 1
ATOM 3714 C CA . LEU A 1 476 ? 5.419 -3.868 13.868 1.00 91.56 476 LEU A CA 1
ATOM 3715 C C . LEU A 1 476 ? 5.716 -4.381 12.455 1.00 91.56 476 LEU A C 1
ATOM 3717 O O . LEU A 1 476 ? 6.834 -4.817 12.191 1.00 91.56 476 LEU A O 1
ATOM 3721 N N . CYS A 1 477 ? 4.766 -4.257 11.523 1.00 91.44 477 CYS A N 1
ATOM 3722 C CA . CYS A 1 477 ? 4.978 -4.655 10.127 1.00 91.44 477 CYS A CA 1
ATOM 3723 C C . CYS A 1 477 ? 6.147 -3.891 9.489 1.00 91.44 477 CYS A C 1
ATOM 3725 O O . CYS A 1 477 ? 6.997 -4.477 8.818 1.00 91.44 477 CYS A O 1
ATOM 3727 N N . THR A 1 478 ? 6.214 -2.582 9.736 1.00 88.50 478 THR A N 1
ATOM 3728 C CA . THR A 1 478 ? 7.255 -1.712 9.176 1.00 88.50 478 THR A CA 1
ATOM 3729 C C . THR A 1 478 ? 8.626 -1.984 9.815 1.00 88.50 478 THR A C 1
ATOM 3731 O O . THR A 1 478 ? 9.646 -1.965 9.129 1.00 88.50 478 THR A O 1
ATOM 3734 N N . LEU A 1 479 ? 8.671 -2.306 11.111 1.00 90.50 479 LEU A N 1
ATOM 3735 C CA . LEU A 1 479 ? 9.899 -2.702 11.805 1.00 90.50 479 LEU A CA 1
ATOM 3736 C C . LEU A 1 479 ? 10.435 -4.049 11.308 1.00 90.50 479 LEU A C 1
ATOM 3738 O O . LEU A 1 479 ? 11.645 -4.194 11.176 1.00 90.50 479 LEU A O 1
ATOM 3742 N N . ILE A 1 480 ? 9.558 -5.005 10.978 1.00 91.56 480 ILE A N 1
ATOM 3743 C CA . ILE A 1 480 ? 9.955 -6.279 10.353 1.00 91.56 480 ILE A CA 1
ATOM 3744 C C . ILE A 1 480 ? 10.475 -6.047 8.925 1.00 91.56 480 ILE A C 1
ATOM 3746 O O . ILE A 1 480 ? 11.413 -6.712 8.491 1.00 91.56 480 ILE A O 1
ATOM 3750 N N . MET A 1 481 ? 9.912 -5.076 8.201 1.00 90.06 481 MET A N 1
ATOM 3751 C CA . MET A 1 481 ? 10.388 -4.684 6.871 1.00 90.06 481 MET A CA 1
ATOM 3752 C C . MET A 1 481 ? 11.779 -4.024 6.914 1.00 90.06 481 MET A C 1
ATOM 3754 O O . MET A 1 481 ? 12.577 -4.204 5.996 1.00 90.06 481 MET A O 1
ATOM 3758 N N . PHE A 1 482 ? 12.102 -3.275 7.970 1.00 89.62 482 PHE A N 1
ATOM 3759 C CA . PHE A 1 482 ? 13.351 -2.516 8.073 1.00 89.62 482 PHE A CA 1
ATOM 3760 C C . PHE A 1 482 ? 14.645 -3.329 7.835 1.00 89.62 482 PHE A C 1
ATOM 3762 O O . PHE A 1 482 ? 15.441 -2.912 6.988 1.00 89.62 482 PHE A O 1
ATOM 3769 N N . PRO A 1 483 ? 14.889 -4.487 8.485 1.00 89.38 483 PRO A N 1
ATOM 3770 C CA . PRO A 1 483 ? 16.084 -5.290 8.219 1.00 89.38 483 PRO A CA 1
ATOM 3771 C C . PRO A 1 483 ? 16.138 -5.823 6.781 1.00 89.38 483 PRO A C 1
ATOM 3773 O O . PRO A 1 483 ? 17.227 -5.936 6.220 1.00 89.38 483 PRO A O 1
ATOM 3776 N N . ILE A 1 484 ? 14.985 -6.095 6.159 1.00 87.25 484 ILE A N 1
ATOM 3777 C CA . ILE A 1 484 ? 14.902 -6.541 4.760 1.00 87.25 484 ILE A CA 1
ATOM 3778 C C . ILE A 1 484 ? 15.414 -5.430 3.836 1.00 87.25 484 ILE A C 1
ATOM 3780 O O . ILE A 1 484 ? 16.303 -5.664 3.019 1.00 87.25 484 ILE A O 1
ATOM 3784 N N . VAL A 1 485 ? 14.944 -4.197 4.045 1.00 86.06 485 VAL A N 1
ATOM 3785 C CA . VAL A 1 485 ? 15.389 -3.009 3.294 1.00 86.06 485 VAL A CA 1
ATOM 3786 C C . VAL A 1 485 ? 16.889 -2.754 3.473 1.00 86.06 485 VAL A C 1
ATOM 3788 O O . VAL A 1 485 ? 17.575 -2.338 2.537 1.00 86.06 485 VAL A O 1
ATOM 3791 N N . LEU A 1 486 ? 17.434 -3.000 4.667 1.00 87.00 486 LEU A N 1
ATOM 3792 C CA . LEU A 1 486 ? 18.873 -2.862 4.905 1.00 87.00 486 LEU A CA 1
ATOM 3793 C C . LEU A 1 486 ? 19.688 -3.915 4.144 1.00 87.00 486 LEU A C 1
ATOM 3795 O O . LEU A 1 486 ? 20.754 -3.580 3.615 1.00 87.00 486 LEU A O 1
ATOM 3799 N N . TRP A 1 487 ? 19.178 -5.146 4.051 1.00 85.50 487 TRP A N 1
ATOM 3800 C CA . TRP A 1 487 ? 19.818 -6.265 3.356 1.00 85.50 487 TRP A CA 1
ATOM 3801 C C . TRP A 1 487 ? 19.809 -6.114 1.826 1.00 85.50 487 TRP A C 1
ATOM 3803 O O . TRP A 1 487 ? 20.722 -6.586 1.144 1.00 85.50 487 TRP A O 1
ATOM 3813 N N . GLU A 1 488 ? 18.807 -5.438 1.263 1.00 81.62 488 GLU A N 1
ATOM 3814 C CA . GLU A 1 488 ? 18.707 -5.186 -0.177 1.00 81.62 488 GLU A CA 1
ATOM 3815 C C . GLU A 1 488 ? 19.912 -4.393 -0.705 1.00 81.62 488 GLU A C 1
ATOM 3817 O O . GLU A 1 488 ? 20.276 -3.336 -0.182 1.00 81.62 488 GLU A O 1
ATOM 3822 N N . LYS A 1 489 ? 20.556 -4.877 -1.771 1.00 76.44 489 LYS A N 1
ATOM 3823 C CA . LYS A 1 489 ? 21.639 -4.136 -2.430 1.00 76.44 489 LYS A CA 1
ATOM 3824 C C . LYS A 1 489 ? 21.048 -3.057 -3.333 1.00 76.44 489 LYS A C 1
ATOM 3826 O O . LYS A 1 489 ? 20.169 -3.342 -4.138 1.00 76.44 489 LYS A O 1
ATOM 3831 N N . GLU A 1 490 ? 21.552 -1.831 -3.209 1.00 80.12 490 GLU A N 1
ATOM 3832 C CA . GLU A 1 490 ? 21.155 -0.732 -4.090 1.00 80.12 490 GLU A CA 1
ATOM 3833 C C . GLU A 1 490 ? 21.745 -0.961 -5.486 1.00 80.12 490 GLU A C 1
ATOM 3835 O O . GLU A 1 490 ? 22.966 -1.001 -5.652 1.00 80.12 490 GLU A O 1
ATOM 3840 N N . GLN A 1 491 ? 20.874 -1.148 -6.477 1.00 81.00 491 GLN A N 1
ATOM 3841 C CA . GLN A 1 491 ? 21.263 -1.210 -7.884 1.00 81.00 491 GLN A CA 1
ATOM 3842 C C . GLN A 1 491 ? 21.455 0.208 -8.428 1.00 81.00 491 GLN A C 1
ATOM 3844 O O . GLN A 1 491 ? 20.732 1.131 -8.049 1.00 81.00 491 GLN A O 1
ATOM 3849 N N . ARG A 1 492 ? 22.437 0.401 -9.314 1.00 74.75 492 ARG A N 1
ATOM 3850 C CA . ARG A 1 492 ? 22.677 1.718 -9.918 1.00 74.75 492 ARG A CA 1
ATOM 3851 C C . ARG A 1 492 ? 21.570 2.039 -10.918 1.00 74.75 492 ARG A C 1
ATOM 3853 O O . ARG A 1 492 ? 21.242 1.217 -11.767 1.00 74.75 492 ARG A O 1
ATOM 3860 N N . ILE A 1 493 ? 21.019 3.243 -10.805 1.00 76.81 493 ILE A N 1
ATOM 3861 C CA . ILE A 1 493 ? 20.125 3.814 -11.809 1.00 76.81 493 ILE A CA 1
ATOM 3862 C C . ILE A 1 493 ? 21.017 4.513 -12.834 1.00 76.81 493 ILE A C 1
ATOM 3864 O O . ILE A 1 493 ? 21.631 5.525 -12.497 1.00 76.81 493 ILE A O 1
ATOM 3868 N N . GLU A 1 494 ? 21.106 3.962 -14.045 1.00 64.12 494 GLU A N 1
ATOM 3869 C CA . GLU A 1 494 ? 21.756 4.625 -15.189 1.00 64.12 494 GLU A CA 1
ATOM 3870 C C . GLU A 1 494 ? 20.994 5.906 -15.576 1.00 64.12 494 GLU A C 1
ATOM 3872 O O . GLU A 1 494 ? 19.737 5.933 -15.556 1.00 64.12 494 GLU A O 1
#